Protein AF-A0AAN0JUE1-F1 (afdb_monomer_lite)

Secondary structure (DSSP, 8-state):
-TTTTTSEEEE---HHHHHHHHHTTPPPTTTT--HHHHHHHHHHHHHT-HHHHT-EEEE-S-TT-SSGGGSS-EEEEE--SPBTTTBTS-SEEE-HHHHHHHHHHHTT----HHHHHHHHHHHHHHHHHHHHTT-EE----SEEEHHHHHHHHTT-TT------EEEEETTEEEEEEEEEPS-SHHHHHHHHHHH--BGGG-SEEEEEEEEEE----SPPBTTTB-SEEEEEEEEEEESSHHHHHHHHHHHHHHHHHIIIIIT----EEEE--TTTS-TTSSEEEEEEEEETTTTEEEEEEEEEEEETHHHHHHT-EEB-TTPPTT-S-EEPEEEEEEEETHHHHHHHHHH-BTTB----TTT-S-SEEEEE----TTS-HHHHHHHHHHHHHHHHHHHHTT--EEE---TTS-HHHHHHHHHHTT-SEEEEE-HHHHHHTEEEEEESSSSS--EEEEGGGHHHHHHHHHHHHHHHHHHHHHHHHHHTEEEESSHHHHHHHHHTT-EEEE--SS-----

Structure (mmCIF, N/CA/C/O backbone):
data_AF-A0AAN0JUE1-F1
#
_entry.id   AF-A0AAN0JUE1-F1
#
loop_
_atom_site.group_PDB
_atom_site.id
_atom_site.type_symbol
_atom_site.label_atom_id
_atom_site.label_alt_id
_atom_site.label_comp_id
_atom_site.label_asym_id
_atom_site.label_entity_id
_atom_site.label_seq_id
_atom_site.pdbx_PDB_ins_code
_atom_site.Cartn_x
_atom_site.Cartn_y
_atom_site.Cartn_z
_atom_site.occupancy
_atom_site.B_iso_or_equiv
_atom_site.auth_seq_id
_atom_site.auth_comp_id
_atom_site.auth_asym_id
_atom_site.auth_atom_id
_atom_site.pdbx_PDB_model_num
ATOM 1 N N . THR A 1 1 ? 27.116 -22.832 26.512 1.00 72.44 1 THR A N 1
ATOM 2 C CA . THR A 1 1 ? 26.385 -23.024 25.230 1.00 72.44 1 THR A CA 1
ATOM 3 C C . THR A 1 1 ? 25.138 -23.784 25.588 1.00 72.44 1 THR A C 1
ATOM 5 O O . THR A 1 1 ? 25.232 -24.610 26.483 1.00 72.44 1 THR A O 1
ATOM 8 N N . LEU A 1 2 ? 24.005 -23.568 24.911 1.00 85.06 2 LEU A N 1
ATOM 9 C CA . LEU A 1 2 ? 22.718 -24.140 25.346 1.00 85.06 2 LEU A CA 1
ATOM 10 C C . LEU A 1 2 ? 22.780 -25.644 25.675 1.00 85.06 2 LEU A C 1
ATOM 12 O O . LEU A 1 2 ? 22.188 -26.063 26.659 1.00 85.06 2 LEU A O 1
ATOM 16 N N . ILE A 1 3 ? 23.559 -26.432 24.925 1.00 92.25 3 ILE A N 1
ATOM 17 C CA . ILE A 1 3 ? 23.808 -27.855 25.219 1.00 92.25 3 ILE A CA 1
ATOM 18 C C . ILE A 1 3 ? 24.565 -28.057 26.546 1.00 92.25 3 ILE A C 1
ATOM 20 O O . ILE A 1 3 ? 24.125 -28.834 27.386 1.00 92.25 3 ILE A O 1
ATOM 24 N N . ARG A 1 4 ? 25.689 -27.351 26.759 1.00 91.81 4 ARG A N 1
ATOM 25 C CA . ARG A 1 4 ? 26.482 -27.422 28.007 1.00 91.81 4 ARG A CA 1
ATOM 26 C C . ARG A 1 4 ? 25.682 -26.989 29.231 1.00 91.81 4 ARG A C 1
ATOM 28 O O . ARG A 1 4 ? 25.899 -27.512 30.314 1.00 91.81 4 ARG A O 1
ATOM 35 N N . ASP A 1 5 ? 24.749 -26.067 29.026 1.00 90.25 5 ASP A N 1
ATOM 36 C CA . ASP A 1 5 ? 23.904 -25.506 30.077 1.00 90.25 5 ASP A CA 1
ATOM 37 C C . ASP A 1 5 ? 22.642 -26.368 30.314 1.00 90.25 5 ASP A C 1
ATOM 39 O O . ASP A 1 5 ? 21.771 -25.983 31.090 1.00 90.25 5 ASP A O 1
ATOM 43 N N . GLY A 1 6 ? 22.506 -27.511 29.621 1.00 90.06 6 GLY A N 1
ATOM 44 C CA . GLY A 1 6 ? 21.363 -28.427 29.732 1.00 90.06 6 GLY A CA 1
ATOM 45 C C . GLY A 1 6 ? 20.053 -27.896 29.135 1.00 90.06 6 GLY A C 1
ATOM 46 O O . GLY A 1 6 ? 18.996 -28.480 29.355 1.00 90.06 6 GLY A O 1
ATOM 47 N N . LYS A 1 7 ? 20.108 -26.796 28.374 1.00 93.50 7 LYS A N 1
ATOM 48 C CA . LYS A 1 7 ? 18.957 -26.076 27.798 1.00 93.50 7 LYS A CA 1
ATOM 49 C C . LYS A 1 7 ? 18.650 -26.452 26.345 1.00 93.50 7 LYS A C 1
ATOM 51 O O . LYS A 1 7 ? 17.733 -25.888 25.751 1.00 93.50 7 LYS A O 1
ATOM 56 N N . ALA A 1 8 ? 19.408 -27.367 25.747 1.00 95.19 8 ALA A N 1
ATOM 57 C CA . ALA A 1 8 ? 19.160 -27.883 24.404 1.00 95.19 8 ALA A CA 1
ATOM 58 C C . ALA A 1 8 ? 19.661 -29.323 24.264 1.00 95.19 8 ALA A C 1
ATOM 60 O O . ALA A 1 8 ? 20.620 -29.714 24.929 1.00 95.19 8 ALA A O 1
ATOM 61 N N . TYR A 1 9 ? 19.035 -30.085 23.372 1.00 97.19 9 TYR A N 1
ATOM 62 C CA . TYR A 1 9 ? 19.395 -31.469 23.065 1.00 97.19 9 TYR A CA 1
ATOM 63 C C . TYR A 1 9 ? 19.335 -31.723 21.558 1.00 97.19 9 TYR A C 1
ATOM 65 O O . TYR A 1 9 ? 18.595 -31.055 20.832 1.00 97.19 9 TYR A O 1
ATOM 73 N N . VAL A 1 10 ? 20.138 -32.672 21.081 1.00 96.75 10 VAL A N 1
ATOM 74 C CA . VAL A 1 10 ? 20.125 -33.101 19.682 1.00 96.75 10 VAL A CA 1
ATOM 75 C C . VAL A 1 10 ? 19.133 -34.245 19.535 1.00 96.75 10 VAL A C 1
ATOM 77 O O . VAL A 1 10 ? 19.228 -35.260 20.228 1.00 96.75 10 VAL A O 1
ATOM 80 N N . ASP A 1 11 ? 18.186 -34.073 18.623 1.00 95.56 11 ASP A N 1
ATOM 81 C CA . ASP A 1 11 ? 17.084 -34.989 18.381 1.00 95.56 11 ASP A CA 1
ATOM 82 C C . ASP A 1 11 ? 17.193 -35.583 16.976 1.00 95.56 11 ASP A C 1
ATOM 84 O O . ASP A 1 11 ? 17.259 -34.850 15.988 1.00 95.56 11 ASP A O 1
ATOM 88 N N . ASN A 1 12 ? 17.220 -36.912 16.909 1.00 94.50 12 ASN A N 1
ATOM 89 C CA . ASN A 1 12 ? 17.230 -37.691 15.670 1.00 94.50 12 ASN A CA 1
ATOM 90 C C . ASN A 1 12 ? 15.902 -38.429 15.437 1.00 94.50 12 ASN A C 1
ATOM 92 O O . ASN A 1 12 ? 15.853 -39.436 14.730 1.00 94.50 12 ASN A O 1
ATOM 96 N N . THR A 1 13 ? 14.827 -37.975 16.079 1.00 93.94 13 THR A N 1
ATOM 97 C CA . THR A 1 13 ? 13.480 -38.490 15.838 1.00 93.94 13 THR A CA 1
ATOM 98 C C . THR A 1 13 ? 13.017 -38.068 14.437 1.00 93.94 13 THR A C 1
ATOM 100 O O . THR A 1 13 ? 13.149 -36.890 14.092 1.00 93.94 13 THR A O 1
ATOM 103 N N . PRO A 1 14 ? 12.478 -38.990 13.613 1.00 92.12 14 PRO A N 1
ATOM 104 C CA . PRO A 1 14 ? 11.960 -38.654 12.288 1.00 92.12 14 PRO A CA 1
ATOM 105 C C . PRO A 1 14 ? 10.929 -37.520 12.341 1.00 92.12 14 PRO A C 1
ATOM 107 O O . PRO A 1 14 ? 10.142 -37.441 13.282 1.00 92.12 14 PRO A O 1
ATOM 110 N N . GLY A 1 15 ? 10.911 -36.657 11.321 1.00 84.94 15 GLY A N 1
ATOM 111 C CA . GLY A 1 15 ? 10.123 -35.417 11.330 1.00 84.94 15 GLY A CA 1
ATOM 112 C C . GLY A 1 15 ? 8.628 -35.606 11.613 1.00 84.94 15 GLY A C 1
ATOM 113 O O . GLY A 1 15 ? 8.073 -34.868 12.424 1.00 84.94 15 GLY A O 1
ATOM 114 N N . GLU A 1 16 ? 7.998 -36.617 11.011 1.00 87.38 16 GLU A N 1
ATOM 115 C CA . GLU A 1 16 ? 6.575 -36.925 11.236 1.00 87.38 16 GLU A CA 1
ATOM 116 C C . GLU A 1 16 ? 6.298 -37.415 12.660 1.00 87.38 16 GLU A C 1
ATOM 118 O O . GLU A 1 16 ? 5.345 -36.975 13.299 1.00 87.38 16 GLU A O 1
ATOM 123 N N . VAL A 1 17 ? 7.177 -38.262 13.204 1.00 92.38 17 VAL A N 1
ATOM 124 C CA . VAL A 1 17 ? 7.061 -38.754 14.586 1.00 92.38 17 VAL A CA 1
ATOM 125 C C . VAL A 1 17 ? 7.248 -37.600 15.568 1.00 92.38 17 VAL A C 1
ATOM 127 O O . VAL A 1 17 ? 6.457 -37.425 16.486 1.00 92.38 17 VAL A O 1
ATOM 130 N N . MET A 1 18 ? 8.235 -36.737 15.324 1.00 92.00 18 MET A N 1
ATOM 131 C CA . MET A 1 18 ? 8.472 -35.543 16.134 1.00 92.00 18 MET A CA 1
ATOM 132 C C . MET A 1 18 ? 7.267 -34.595 16.124 1.00 92.00 18 MET A C 1
ATOM 134 O O . MET A 1 18 ? 6.951 -33.984 17.145 1.00 92.00 18 MET A O 1
ATOM 138 N N . LYS A 1 19 ? 6.591 -34.451 14.978 1.00 86.69 19 LYS A N 1
ATOM 139 C CA . LYS A 1 19 ? 5.369 -33.652 14.868 1.00 86.69 19 LYS A CA 1
ATOM 140 C C . LYS A 1 19 ? 4.251 -34.248 15.727 1.00 86.69 19 LYS A C 1
ATOM 142 O O . LYS A 1 19 ? 3.686 -33.523 16.543 1.00 86.69 19 LYS A O 1
ATOM 147 N N . GLN A 1 20 ? 4.010 -35.554 15.614 1.00 91.56 20 GLN A N 1
ATOM 148 C CA . GLN A 1 20 ? 3.011 -36.271 16.415 1.00 91.56 20 GLN A CA 1
ATOM 149 C C . GLN A 1 20 ? 3.292 -36.175 17.920 1.00 91.56 20 GLN A C 1
ATOM 151 O O . GLN A 1 20 ? 2.382 -35.889 18.697 1.00 91.56 20 GLN A O 1
ATOM 156 N N . GLU A 1 21 ? 4.550 -36.349 18.338 1.00 92.56 21 GLU A N 1
ATOM 157 C CA . GLU A 1 21 ? 4.971 -36.205 19.737 1.00 92.56 21 GLU A CA 1
ATOM 158 C C . GLU A 1 21 ? 4.691 -34.789 20.260 1.00 92.56 21 GLU A C 1
ATOM 160 O O . GLU A 1 21 ? 4.134 -34.624 21.345 1.00 92.56 21 GLU A O 1
ATOM 165 N N . ARG A 1 22 ? 5.007 -33.749 19.474 1.00 90.56 22 ARG A N 1
ATOM 166 C CA . ARG A 1 22 ? 4.749 -32.348 19.855 1.00 90.56 22 ARG A CA 1
ATOM 167 C C . ARG A 1 22 ? 3.259 -32.018 19.923 1.00 90.56 22 ARG A C 1
ATOM 169 O O . ARG A 1 22 ? 2.842 -31.285 20.824 1.00 90.56 22 ARG A O 1
ATOM 176 N N . GLU A 1 23 ? 2.455 -32.525 18.994 1.00 88.19 23 GLU A N 1
ATOM 177 C CA . GLU A 1 23 ? 0.996 -32.352 19.001 1.00 88.19 23 GLU A CA 1
ATOM 178 C C . GLU A 1 23 ? 0.372 -33.046 20.218 1.00 88.19 23 GLU A C 1
ATOM 180 O O . GLU A 1 23 ? -0.433 -32.435 20.924 1.00 88.19 23 GLU A O 1
ATOM 185 N N . SER A 1 24 ? 0.855 -34.251 20.531 1.00 93.06 24 SER A N 1
ATOM 186 C CA . SER A 1 24 ? 0.405 -35.090 21.651 1.00 93.06 24 SER A CA 1
ATOM 187 C C . SER A 1 24 ? 1.035 -34.730 23.000 1.00 93.06 24 SER A C 1
ATOM 189 O O . SER A 1 24 ? 0.785 -35.418 23.987 1.00 93.06 24 SER A O 1
ATOM 191 N N . ARG A 1 25 ? 1.846 -33.661 23.068 1.00 94.50 25 ARG A N 1
ATOM 192 C CA . ARG A 1 25 ? 2.520 -33.187 24.296 1.00 94.50 25 ARG A CA 1
ATOM 193 C C . ARG A 1 25 ? 3.409 -34.250 24.955 1.00 94.50 25 ARG A C 1
ATOM 195 O O . ARG A 1 25 ? 3.558 -34.289 26.175 1.00 94.50 25 ARG A O 1
ATOM 202 N N . MET A 1 26 ? 4.010 -35.110 24.141 1.00 94.88 26 MET A N 1
ATOM 203 C CA . MET A 1 26 ? 4.941 -36.139 24.581 1.00 94.88 26 MET A CA 1
ATOM 204 C C . MET A 1 26 ? 6.388 -35.639 24.485 1.00 94.88 26 MET A C 1
ATOM 206 O O . MET A 1 26 ? 6.753 -34.973 23.510 1.00 94.88 26 MET A O 1
ATOM 210 N N . PRO A 1 27 ? 7.244 -35.953 25.474 1.00 94.44 27 PRO A N 1
ATOM 211 C CA . PRO A 1 27 ? 8.658 -35.634 25.384 1.00 94.44 27 PRO A CA 1
ATOM 212 C C . PRO A 1 27 ? 9.329 -36.527 24.337 1.00 94.44 27 PRO A C 1
ATOM 214 O O . PRO A 1 27 ? 9.051 -37.722 24.250 1.00 94.44 27 PRO A O 1
ATOM 217 N N . SER A 1 28 ? 10.271 -35.958 23.585 1.00 94.44 28 SER A N 1
ATOM 218 C CA . SER A 1 28 ? 11.139 -36.753 22.715 1.00 94.44 28 SER A CA 1
ATOM 219 C C . SER A 1 28 ? 11.976 -37.718 23.548 1.00 94.44 28 SER A C 1
ATOM 221 O O . SER A 1 28 ? 12.531 -37.338 24.584 1.00 94.44 28 SER A O 1
ATOM 223 N N . LYS A 1 29 ? 12.182 -38.937 23.043 1.00 94.06 29 LYS A N 1
ATOM 224 C CA . LYS A 1 29 ? 13.124 -39.909 23.629 1.00 94.06 29 LYS A CA 1
ATOM 225 C C . LYS A 1 29 ? 14.553 -39.361 23.762 1.00 94.06 29 LYS A C 1
ATOM 227 O O . LYS A 1 29 ? 15.345 -39.863 24.553 1.00 94.06 29 LYS A O 1
ATOM 232 N N . CYS A 1 30 ? 14.899 -38.342 22.974 1.00 94.62 30 CYS A N 1
ATOM 233 C CA . CYS A 1 30 ? 16.217 -37.714 22.972 1.00 94.62 30 CYS A CA 1
ATOM 234 C C . CYS A 1 30 ? 16.355 -36.604 24.025 1.00 94.62 30 CYS A C 1
ATOM 236 O O . CYS A 1 30 ? 17.466 -36.123 24.251 1.00 94.62 30 CYS A O 1
ATOM 238 N N . ARG A 1 31 ? 15.252 -36.185 24.661 1.00 95.19 31 ARG A N 1
ATOM 239 C CA . ARG A 1 31 ? 15.194 -35.003 25.530 1.00 95.19 31 ARG A CA 1
ATOM 240 C C . ARG A 1 31 ? 16.147 -35.076 26.721 1.00 95.19 31 ARG A C 1
ATOM 242 O O . ARG A 1 31 ? 16.710 -34.055 27.123 1.00 95.19 31 ARG A O 1
ATOM 249 N N . ASP A 1 32 ? 16.341 -36.271 27.271 1.00 93.94 32 ASP A N 1
ATOM 250 C CA . ASP A 1 32 ? 17.155 -36.511 28.469 1.00 93.94 32 ASP A CA 1
ATOM 251 C C . ASP A 1 32 ? 18.518 -37.147 28.166 1.00 93.94 32 ASP A C 1
ATOM 253 O O . ASP A 1 32 ? 19.177 -37.676 29.059 1.00 93.94 32 ASP A O 1
ATOM 257 N N . ARG A 1 33 ? 18.986 -37.045 26.913 1.00 93.31 33 ARG A N 1
ATOM 258 C CA . ARG A 1 33 ? 20.371 -37.386 26.556 1.00 93.31 33 ARG A CA 1
ATOM 259 C C . ARG A 1 33 ? 21.370 -36.619 27.414 1.00 93.31 33 ARG A C 1
ATOM 261 O O . ARG A 1 33 ? 21.156 -35.449 27.745 1.00 93.31 33 ARG A O 1
ATOM 268 N N . SER A 1 34 ? 22.501 -37.261 27.701 1.00 96.06 34 SER A N 1
ATOM 269 C CA . SER A 1 34 ? 23.583 -36.613 28.432 1.00 96.06 34 SER A CA 1
ATOM 270 C C . SER A 1 34 ? 24.127 -35.410 27.651 1.00 96.06 34 SER A C 1
ATOM 272 O O . SER A 1 34 ? 24.055 -35.341 26.419 1.00 96.06 34 SER A O 1
ATOM 274 N N . VAL A 1 35 ? 24.695 -34.437 28.365 1.00 94.50 35 VAL A N 1
ATOM 275 C CA . VAL A 1 35 ? 25.353 -33.280 27.738 1.00 94.50 35 VAL A CA 1
ATOM 276 C C . VAL A 1 35 ? 26.448 -33.740 26.771 1.00 94.50 35 VAL A C 1
ATOM 278 O O . VAL A 1 35 ? 26.576 -33.172 25.688 1.00 94.50 35 VAL A O 1
ATOM 281 N N . GLN A 1 36 ? 27.197 -34.789 27.125 1.00 95.50 36 GLN A N 1
ATOM 282 C CA . GLN A 1 36 ? 28.274 -35.313 26.289 1.00 95.50 36 GLN A CA 1
ATOM 283 C C . GLN A 1 36 ? 27.745 -35.929 24.988 1.00 95.50 36 GLN A C 1
ATOM 285 O O . GLN A 1 36 ? 28.278 -35.632 23.921 1.00 95.50 36 GLN A O 1
ATOM 290 N N . ASP A 1 37 ? 26.665 -36.709 25.047 1.00 95.12 37 ASP A N 1
ATOM 291 C CA . ASP A 1 37 ? 26.065 -37.310 23.848 1.00 95.12 37 ASP A CA 1
ATOM 292 C C . ASP A 1 37 ? 25.490 -36.244 22.914 1.00 95.12 37 ASP A C 1
ATOM 294 O O . ASP A 1 37 ? 25.667 -36.304 21.697 1.00 95.12 37 ASP A O 1
ATOM 298 N N . ASN A 1 38 ? 24.849 -35.220 23.486 1.00 96.88 38 ASN A N 1
ATOM 299 C CA . ASN A 1 38 ? 24.350 -34.082 22.721 1.00 96.88 38 ASN A CA 1
ATOM 300 C C . ASN A 1 38 ? 25.487 -33.301 22.050 1.00 96.88 38 ASN A C 1
ATOM 302 O O . ASN A 1 38 ? 25.334 -32.872 20.908 1.00 96.88 38 ASN A O 1
ATOM 306 N N . LEU A 1 39 ? 26.631 -33.127 22.723 1.00 96.19 39 LEU A N 1
ATOM 307 C CA . LEU A 1 39 ? 27.810 -32.497 22.125 1.00 96.19 39 LEU A CA 1
ATOM 308 C C . LEU A 1 39 ? 28.388 -33.349 20.991 1.00 96.19 39 LEU A C 1
ATOM 310 O O . LEU A 1 39 ? 28.677 -32.799 19.933 1.00 96.19 39 LEU A O 1
ATOM 314 N N . ASN A 1 40 ? 28.492 -34.667 21.170 1.00 96.06 40 ASN A N 1
ATOM 315 C CA . ASN A 1 40 ? 28.987 -35.573 20.130 1.00 96.06 40 ASN A CA 1
ATOM 316 C C . ASN A 1 40 ? 28.101 -35.506 18.873 1.00 96.06 40 ASN A C 1
ATOM 318 O O . ASN A 1 40 ? 28.597 -35.295 17.771 1.00 96.06 40 ASN A O 1
ATOM 322 N N . MET A 1 41 ? 26.776 -35.582 19.034 1.00 95.06 41 MET A N 1
ATOM 323 C CA . MET A 1 41 ? 25.836 -35.465 17.910 1.00 95.06 41 MET A CA 1
ATOM 324 C C . MET A 1 41 ? 25.824 -34.063 17.285 1.00 95.06 41 MET A C 1
ATOM 326 O O . MET A 1 41 ? 25.590 -33.908 16.088 1.00 95.06 41 MET A O 1
ATOM 330 N N . TRP A 1 42 ? 26.105 -33.023 18.068 1.00 95.94 42 TRP A N 1
ATOM 331 C CA . TRP A 1 42 ? 26.264 -31.672 17.539 1.00 95.94 42 TRP A CA 1
ATOM 332 C C . TRP A 1 42 ? 27.513 -31.534 16.656 1.00 95.94 42 TRP A C 1
ATOM 334 O O . TRP A 1 42 ? 27.470 -30.842 15.636 1.00 95.94 42 TRP A O 1
ATOM 344 N N . GLU A 1 43 ? 28.616 -32.204 17.002 1.00 96.50 43 GLU A N 1
ATOM 345 C CA . GLU A 1 43 ? 29.794 -32.281 16.129 1.00 96.50 43 GLU A CA 1
ATOM 346 C C . GLU A 1 43 ? 29.469 -32.998 14.811 1.00 96.50 43 GLU A C 1
ATOM 348 O O . GLU A 1 43 ? 29.826 -32.489 13.748 1.00 96.50 43 GLU A O 1
ATOM 353 N N . GLU A 1 44 ? 28.691 -34.085 14.854 1.00 96.69 44 GLU A N 1
ATOM 354 C CA . GLU A 1 44 ? 28.195 -34.779 13.654 1.00 96.69 44 GLU A CA 1
ATOM 355 C C . GLU A 1 44 ? 27.346 -33.857 12.759 1.00 96.69 44 GLU A C 1
ATOM 357 O O . GLU A 1 44 ? 27.558 -33.779 11.544 1.00 96.69 44 GLU A O 1
ATOM 362 N N . MET A 1 45 ? 26.436 -33.073 13.353 1.00 95.94 45 MET A N 1
ATOM 363 C CA . MET A 1 45 ? 25.660 -32.059 12.626 1.00 95.94 45 MET A CA 1
ATOM 364 C C . MET A 1 45 ? 26.564 -31.021 11.949 1.00 95.94 45 MET A C 1
ATOM 366 O O . MET A 1 45 ? 26.345 -30.683 10.784 1.00 95.94 45 MET A O 1
ATOM 370 N N . LYS A 1 46 ? 27.593 -30.518 12.646 1.00 94.56 46 LYS A N 1
ATOM 371 C CA . LYS A 1 46 ? 28.553 -29.546 12.088 1.00 94.56 46 LYS A CA 1
ATOM 372 C C . LYS A 1 46 ? 29.421 -30.142 10.985 1.00 94.56 46 LYS A C 1
ATOM 374 O O . LYS A 1 46 ? 29.739 -29.437 10.025 1.00 94.56 46 LYS A O 1
ATOM 379 N N . ALA A 1 47 ? 29.786 -31.416 11.103 1.00 94.12 47 ALA A N 1
ATOM 380 C CA . ALA A 1 47 ? 30.490 -32.153 10.062 1.00 94.12 47 ALA A CA 1
ATOM 381 C C . ALA A 1 47 ? 29.598 -32.388 8.830 1.00 94.12 47 ALA A C 1
ATOM 383 O O . ALA A 1 47 ? 30.113 -32.491 7.712 1.00 94.12 47 ALA A O 1
ATOM 384 N N . GLY A 1 48 ? 28.273 -32.395 9.016 1.00 92.56 48 GLY A N 1
ATOM 385 C CA . GLY A 1 48 ? 27.300 -32.759 7.990 1.00 92.56 48 GLY A CA 1
ATOM 386 C C . GLY A 1 48 ? 27.415 -34.228 7.604 1.00 92.56 48 GLY A C 1
ATOM 387 O O . GLY A 1 48 ? 27.316 -34.556 6.424 1.00 92.56 48 GLY A O 1
ATOM 388 N N . SER A 1 49 ? 27.709 -35.083 8.586 1.00 95.69 49 SER A N 1
ATOM 389 C CA . SER A 1 49 ? 27.736 -36.532 8.404 1.00 95.69 49 SER A CA 1
ATOM 390 C C . SER A 1 49 ? 26.332 -37.074 8.140 1.00 95.69 49 SER A C 1
ATOM 392 O O . SER A 1 49 ? 25.332 -36.397 8.385 1.00 95.69 49 SER A O 1
ATOM 394 N N . GLU A 1 50 ? 26.240 -38.320 7.679 1.00 93.94 50 GLU A N 1
ATOM 395 C CA . GLU A 1 50 ? 24.953 -38.989 7.466 1.00 93.94 50 GLU A CA 1
ATOM 396 C C . GLU A 1 50 ? 24.093 -38.990 8.741 1.00 93.94 50 GLU A C 1
ATOM 398 O O . GLU A 1 50 ? 22.907 -38.668 8.689 1.00 93.94 50 GLU A O 1
ATOM 403 N N . ALA A 1 51 ? 24.711 -39.224 9.904 1.00 91.88 51 ALA A N 1
ATOM 404 C CA . ALA A 1 51 ? 24.049 -39.121 11.202 1.00 91.88 51 ALA A CA 1
ATOM 405 C C . ALA A 1 51 ? 23.618 -37.678 11.523 1.00 91.88 51 ALA A C 1
ATOM 407 O O . ALA A 1 51 ? 22.490 -37.448 11.963 1.00 91.88 51 ALA A O 1
ATOM 408 N N . GLY A 1 52 ? 24.485 -36.694 11.265 1.00 93.06 52 GLY A N 1
ATOM 409 C CA . GLY A 1 52 ? 24.202 -35.275 11.481 1.00 93.06 52 GLY A CA 1
ATOM 410 C C . GLY A 1 52 ? 23.043 -34.737 10.636 1.00 93.06 52 GLY A C 1
ATOM 411 O O . GLY A 1 52 ? 22.298 -33.875 11.102 1.00 93.06 52 GLY A O 1
ATOM 412 N N . LEU A 1 53 ? 22.845 -35.266 9.425 1.00 92.75 53 LEU A N 1
ATOM 413 C CA . LEU A 1 53 ? 21.744 -34.883 8.530 1.00 92.75 53 LEU A CA 1
ATOM 414 C C . LEU A 1 53 ? 20.374 -35.351 9.024 1.00 92.75 53 LEU A C 1
ATOM 416 O O . LEU A 1 53 ? 19.372 -34.698 8.744 1.00 92.75 53 LEU A O 1
ATOM 420 N N . GLN A 1 54 ? 20.334 -36.441 9.792 1.00 93.06 54 GLN A N 1
ATOM 421 C CA . GLN A 1 54 ? 19.109 -36.940 10.423 1.00 93.06 54 GLN A CA 1
ATOM 422 C C . GLN A 1 54 ? 18.784 -36.215 11.738 1.00 93.06 54 GLN A C 1
ATOM 424 O O . GLN A 1 54 ? 17.750 -36.473 12.353 1.00 93.06 54 GLN A O 1
ATOM 429 N N . CYS A 1 55 ? 19.668 -35.324 12.191 1.00 94.88 55 CYS A N 1
ATOM 430 C CA . CYS A 1 55 ? 19.559 -34.655 13.476 1.00 94.88 55 CYS A CA 1
ATOM 431 C C . CYS A 1 55 ? 19.073 -33.206 13.348 1.00 94.88 55 CYS A C 1
ATOM 433 O O . CYS A 1 55 ? 19.326 -32.492 12.373 1.00 94.88 55 CYS A O 1
ATOM 435 N N . CYS A 1 56 ? 18.435 -32.728 14.410 1.00 94.00 56 CYS A N 1
ATOM 436 C CA . CYS A 1 56 ? 18.195 -31.311 14.640 1.00 94.00 56 CYS A CA 1
ATOM 437 C C . CYS A 1 56 ? 18.521 -30.945 16.093 1.00 94.00 56 CYS A C 1
ATOM 439 O O . CYS A 1 56 ? 18.483 -31.798 16.978 1.00 94.00 56 CYS A O 1
ATOM 441 N N . LEU A 1 57 ? 18.838 -29.677 16.355 1.00 94.94 57 LEU A N 1
ATOM 442 C CA . LEU A 1 57 ? 18.999 -29.189 17.725 1.00 94.94 57 LEU A CA 1
ATOM 443 C C . LEU A 1 57 ? 17.664 -28.629 18.209 1.00 94.94 57 LEU A C 1
ATOM 445 O O . LEU A 1 57 ? 17.110 -27.760 17.540 1.00 94.94 57 LEU A O 1
ATOM 449 N N . ARG A 1 58 ? 17.172 -29.073 19.366 1.00 94.44 58 ARG A N 1
ATOM 450 C CA . ARG A 1 58 ? 15.934 -28.588 19.991 1.00 94.44 58 ARG A CA 1
ATOM 451 C C . ARG A 1 58 ? 16.228 -27.862 21.295 1.00 94.44 58 ARG A C 1
ATOM 453 O O . ARG A 1 58 ? 17.150 -28.233 22.021 1.00 94.44 58 ARG A O 1
ATOM 460 N N . ALA A 1 59 ? 15.443 -26.833 21.599 1.00 93.00 59 ALA A N 1
ATOM 461 C CA . ALA A 1 59 ? 15.455 -26.225 22.924 1.00 93.00 59 ALA A CA 1
ATOM 462 C C . ALA A 1 59 ? 14.790 -27.168 23.936 1.00 93.00 59 ALA A C 1
ATOM 464 O O . ALA A 1 59 ? 13.841 -27.868 23.595 1.00 93.00 59 ALA A O 1
ATOM 465 N N . LYS A 1 60 ? 15.275 -27.169 25.179 1.00 93.94 60 LYS A N 1
ATOM 466 C CA . LYS A 1 60 ? 14.676 -27.890 26.308 1.00 93.94 60 LYS A CA 1
ATOM 467 C C . LYS A 1 60 ? 13.904 -26.878 27.159 1.00 93.94 60 LYS A C 1
ATOM 469 O O . LYS A 1 60 ? 14.481 -26.270 28.057 1.00 93.94 60 LYS A O 1
ATOM 474 N N . ILE A 1 61 ? 12.642 -26.644 26.805 1.00 93.06 61 ILE A N 1
ATOM 475 C CA . ILE A 1 61 ? 11.751 -25.659 27.435 1.00 93.06 61 ILE A CA 1
ATOM 476 C C . ILE A 1 61 ? 10.664 -26.427 28.194 1.00 93.06 61 ILE A C 1
ATOM 478 O O . ILE A 1 61 ? 10.925 -26.911 29.293 1.00 93.06 61 ILE A O 1
ATOM 482 N N . ASP A 1 62 ? 9.485 -26.604 27.598 1.00 92.56 62 ASP A N 1
ATOM 483 C CA . ASP A 1 62 ? 8.358 -27.310 28.195 1.00 92.56 62 ASP A CA 1
ATOM 484 C C . ASP A 1 62 ? 7.596 -28.079 27.112 1.00 92.56 62 ASP A C 1
ATOM 486 O O . ASP A 1 62 ? 6.786 -27.523 26.370 1.00 92.56 62 ASP A O 1
ATOM 490 N N . TYR A 1 63 ? 7.853 -29.385 27.031 1.00 92.00 63 TYR A N 1
ATOM 491 C CA . TYR A 1 63 ? 7.216 -30.271 26.057 1.00 92.00 63 TYR A CA 1
ATOM 492 C C . TYR A 1 63 ? 5.697 -30.403 26.263 1.00 92.00 63 TYR A C 1
ATOM 494 O O . TYR A 1 63 ? 4.997 -30.762 25.315 1.00 92.00 63 TYR A O 1
ATOM 502 N N . ALA A 1 64 ? 5.190 -30.103 27.465 1.00 92.44 64 ALA A N 1
ATOM 503 C CA . ALA A 1 64 ? 3.785 -30.246 27.830 1.00 92.44 64 ALA A CA 1
ATOM 504 C C . ALA A 1 64 ? 2.986 -28.936 27.723 1.00 92.44 64 ALA A C 1
ATOM 506 O O . ALA A 1 64 ? 1.764 -28.956 27.894 1.00 92.44 64 ALA A O 1
ATOM 507 N N . SER A 1 65 ? 3.655 -27.822 27.402 1.00 89.56 65 SER A N 1
ATOM 508 C CA . SER A 1 65 ? 3.065 -26.484 27.379 1.00 89.56 65 SER A CA 1
ATOM 509 C C . SER A 1 65 ? 1.782 -26.414 26.551 1.00 89.56 65 SER A C 1
ATOM 511 O O . SER A 1 65 ? 1.708 -26.934 25.432 1.00 89.56 65 SER A O 1
ATOM 513 N N . ASP A 1 66 ? 0.781 -25.683 27.042 1.00 81.56 66 ASP A N 1
ATOM 514 C CA . ASP A 1 66 ? -0.399 -25.346 26.243 1.00 81.56 66 ASP A CA 1
ATOM 515 C C . ASP A 1 66 ? -0.021 -24.556 24.978 1.00 81.56 66 ASP A C 1
ATOM 517 O O . ASP A 1 66 ? -0.642 -24.735 23.930 1.00 81.56 66 ASP A O 1
ATOM 521 N N . ASN A 1 67 ? 1.079 -23.792 25.020 1.00 78.75 67 ASN A N 1
ATOM 522 C CA . ASN A 1 67 ? 1.646 -23.108 23.862 1.00 78.75 67 ASN A CA 1
ATOM 523 C C . ASN A 1 67 ? 2.528 -24.057 23.024 1.00 78.75 67 ASN A C 1
ATOM 525 O O . ASN A 1 67 ? 3.660 -24.372 23.394 1.00 78.75 67 ASN A O 1
ATOM 529 N N . GLY A 1 68 ? 2.049 -24.454 21.840 1.00 75.38 68 GLY A N 1
ATOM 530 C CA . GLY A 1 68 ? 2.763 -25.352 20.917 1.00 75.38 68 GLY A CA 1
ATOM 531 C C . GLY A 1 68 ? 4.171 -24.891 20.501 1.00 75.38 68 GLY A C 1
ATOM 532 O O . GLY A 1 68 ? 5.038 -25.725 20.216 1.00 75.38 68 GLY A O 1
ATOM 533 N N . CYS A 1 69 ? 4.440 -23.582 20.520 1.00 78.00 69 CYS A N 1
ATOM 534 C CA . CYS A 1 69 ? 5.759 -23.017 20.219 1.00 78.00 69 CYS A CA 1
ATOM 535 C C . CYS A 1 69 ? 6.771 -23.230 21.356 1.00 78.00 69 CYS A C 1
ATOM 537 O O . CYS A 1 69 ? 7.972 -23.278 21.101 1.00 78.00 69 CYS A O 1
ATOM 539 N N . MET A 1 70 ? 6.296 -23.407 22.593 1.00 82.88 70 MET A N 1
ATOM 540 C CA . MET A 1 70 ? 7.132 -23.683 23.768 1.00 82.88 70 MET A CA 1
ATOM 541 C C . MET A 1 70 ? 7.478 -25.173 23.907 1.00 82.88 70 MET A C 1
ATOM 543 O O . MET A 1 70 ? 8.359 -25.523 24.693 1.00 82.88 70 MET A O 1
ATOM 547 N N . ARG A 1 71 ? 6.842 -26.041 23.101 1.00 91.94 71 ARG A N 1
ATOM 548 C CA . ARG A 1 71 ? 7.050 -27.499 23.087 1.00 91.94 71 ARG A CA 1
ATOM 549 C C . ARG A 1 71 ? 8.349 -27.890 22.400 1.00 91.94 71 ARG A C 1
ATOM 551 O O . ARG A 1 71 ? 8.340 -28.396 21.272 1.00 91.94 71 ARG A O 1
ATOM 558 N N . ASP A 1 72 ? 9.450 -27.632 23.100 1.00 92.44 72 ASP A N 1
ATOM 559 C CA . ASP A 1 72 ? 10.827 -27.950 22.718 1.00 92.44 72 ASP A CA 1
ATOM 560 C C . ASP A 1 72 ? 11.091 -27.668 21.221 1.00 92.44 72 ASP A C 1
ATOM 562 O O . ASP A 1 72 ? 11.262 -28.607 20.432 1.00 92.44 72 ASP A O 1
ATOM 566 N N . PRO A 1 73 ? 11.030 -26.397 20.778 1.00 90.69 73 PRO A N 1
ATOM 567 C CA . PRO A 1 73 ? 11.114 -26.047 19.363 1.00 90.69 73 PRO A CA 1
ATOM 568 C C . PRO A 1 73 ? 12.479 -26.399 18.762 1.00 90.69 73 PRO A C 1
ATOM 570 O O . PRO A 1 73 ? 13.506 -26.411 19.446 1.00 90.69 73 PRO A O 1
ATOM 573 N N . VAL A 1 74 ? 12.492 -26.659 17.452 1.00 91.69 74 VAL A N 1
ATOM 574 C CA . VAL A 1 74 ? 13.727 -26.911 16.699 1.00 91.69 74 VAL A CA 1
ATOM 575 C C . VAL A 1 74 ? 14.455 -25.588 16.477 1.00 91.69 74 VAL A C 1
ATOM 577 O O . VAL A 1 74 ? 13.905 -24.674 15.871 1.00 91.69 74 VAL A O 1
ATOM 580 N N . LEU A 1 75 ? 15.702 -25.515 16.935 1.00 88.38 75 LEU A N 1
ATOM 581 C CA . LEU A 1 75 ? 16.593 -24.363 16.839 1.00 88.38 75 LEU A CA 1
ATOM 582 C C . LEU A 1 75 ? 17.457 -24.401 15.577 1.00 88.38 75 LEU A C 1
ATOM 584 O O . LEU A 1 75 ? 17.598 -23.382 14.914 1.00 88.38 75 LEU A O 1
ATOM 588 N N . TYR A 1 76 ? 18.044 -25.559 15.249 1.00 92.06 76 TYR A N 1
ATOM 589 C CA . TYR A 1 76 ? 18.984 -25.703 14.129 1.00 92.06 76 TYR A CA 1
ATOM 590 C C . TYR A 1 76 ? 18.770 -27.003 13.355 1.00 92.06 76 TYR A C 1
ATOM 592 O O . TYR A 1 76 ? 18.430 -28.035 13.939 1.00 92.06 76 TYR A O 1
ATOM 600 N N . ARG A 1 77 ? 19.050 -26.968 12.049 1.00 91.81 77 ARG A N 1
ATOM 601 C CA . ARG A 1 77 ? 19.074 -28.137 11.156 1.00 91.81 77 ARG A CA 1
ATOM 602 C C . ARG A 1 77 ? 20.350 -28.162 10.323 1.00 91.81 77 ARG A C 1
ATOM 604 O O . ARG A 1 77 ? 20.943 -27.117 10.053 1.00 91.81 77 ARG A O 1
ATOM 611 N N . CYS A 1 78 ? 20.758 -29.360 9.918 1.00 91.12 78 CYS A N 1
ATOM 612 C CA . CYS A 1 78 ? 21.854 -29.535 8.976 1.00 91.12 78 CYS A CA 1
ATOM 613 C C . CYS A 1 78 ? 21.354 -29.335 7.533 1.00 91.12 78 CYS A C 1
ATOM 615 O O . CYS A 1 78 ? 20.254 -29.772 7.192 1.00 91.12 78 CYS A O 1
ATOM 617 N N . LYS A 1 79 ? 22.140 -28.651 6.700 1.00 88.19 79 LYS A N 1
ATOM 618 C CA . LYS A 1 79 ? 21.865 -28.406 5.282 1.00 88.19 79 LYS A CA 1
ATOM 619 C C . LYS A 1 79 ? 23.190 -28.322 4.520 1.00 88.19 79 LYS A C 1
ATOM 621 O O . LYS A 1 79 ? 24.065 -27.548 4.908 1.00 88.19 79 LYS A O 1
ATOM 626 N N . LEU A 1 80 ? 23.353 -29.132 3.470 1.00 90.38 80 LEU A N 1
ATOM 627 C CA . LEU A 1 80 ? 24.616 -29.228 2.719 1.00 90.38 80 LEU A CA 1
ATOM 628 C C . LEU A 1 80 ? 24.672 -28.304 1.503 1.00 90.38 80 LEU A C 1
ATOM 630 O O . LEU A 1 80 ? 25.753 -28.086 0.954 1.00 90.38 80 LEU A O 1
ATOM 634 N N . GLU A 1 81 ? 23.533 -27.764 1.069 1.00 89.44 81 GLU A N 1
ATOM 635 C CA . GLU A 1 81 ? 23.490 -26.849 -0.060 1.00 89.44 81 GLU A CA 1
ATOM 636 C C . GLU A 1 81 ? 24.335 -25.596 0.227 1.00 89.44 81 GLU A C 1
ATOM 638 O O . GLU A 1 81 ? 24.213 -25.000 1.302 1.00 89.44 81 GLU A O 1
ATOM 643 N N . PRO A 1 82 ? 25.179 -25.156 -0.726 1.00 84.56 82 PRO A N 1
ATOM 644 C CA . PRO A 1 82 ? 26.030 -23.992 -0.530 1.00 84.56 82 PRO A CA 1
ATOM 645 C C . PRO A 1 82 ? 25.221 -22.741 -0.184 1.00 84.56 82 PRO A C 1
ATOM 647 O O . PRO A 1 82 ? 24.343 -22.314 -0.936 1.00 84.56 82 PRO A O 1
ATOM 650 N N . HIS A 1 83 ? 25.566 -22.093 0.926 1.00 82.69 83 HIS A N 1
ATOM 651 C CA . HIS A 1 83 ? 24.923 -20.850 1.323 1.00 82.69 83 HIS A CA 1
ATOM 652 C C . HIS A 1 83 ? 25.403 -19.684 0.439 1.00 82.69 83 HIS A C 1
ATOM 654 O O . HIS A 1 83 ? 26.613 -19.545 0.221 1.00 82.69 83 HIS A O 1
ATOM 660 N N . PRO A 1 84 ? 24.515 -18.787 -0.038 1.00 70.75 84 PRO A N 1
ATOM 661 C CA . PRO A 1 84 ? 24.884 -17.728 -0.982 1.00 70.75 84 PRO A CA 1
ATOM 662 C C . PRO A 1 84 ? 26.075 -16.865 -0.534 1.00 70.75 84 PRO A C 1
ATOM 664 O O . PRO A 1 84 ? 26.955 -16.560 -1.348 1.00 70.75 84 PRO A O 1
ATOM 667 N N . ARG A 1 85 ? 26.143 -16.543 0.769 1.00 66.06 85 ARG A N 1
ATOM 668 C CA . ARG A 1 85 ? 27.176 -15.678 1.374 1.00 66.06 85 ARG A CA 1
ATOM 669 C C . ARG A 1 85 ? 28.380 -16.437 1.928 1.00 66.06 85 ARG A C 1
ATOM 671 O O . ARG A 1 85 ? 29.512 -16.013 1.744 1.00 66.06 85 ARG A O 1
ATOM 678 N N . THR A 1 86 ? 28.142 -17.541 2.631 1.00 80.94 86 THR A N 1
ATOM 679 C CA . THR A 1 86 ? 29.181 -18.266 3.393 1.00 80.94 86 THR A CA 1
ATOM 680 C C . THR A 1 86 ? 29.661 -19.530 2.685 1.00 80.94 86 THR A C 1
ATOM 682 O O . THR A 1 86 ? 30.535 -20.224 3.200 1.00 80.94 86 THR A O 1
ATOM 685 N N . LYS A 1 87 ? 29.129 -19.806 1.488 1.00 88.25 87 LYS A N 1
ATOM 686 C CA . LYS A 1 87 ? 29.434 -20.982 0.671 1.00 88.25 87 LYS A CA 1
ATOM 687 C C . LYS A 1 87 ? 29.275 -22.248 1.514 1.00 88.25 87 LYS A C 1
ATOM 689 O O . LYS A 1 87 ? 28.199 -22.477 2.053 1.00 88.25 87 LYS A O 1
ATOM 694 N N . THR A 1 88 ? 30.328 -23.037 1.661 1.00 88.50 88 THR A N 1
ATOM 695 C CA . THR A 1 88 ? 30.334 -24.307 2.400 1.00 88.50 88 THR A CA 1
ATOM 696 C C . THR A 1 88 ? 30.903 -24.180 3.818 1.00 88.50 88 THR A C 1
ATOM 698 O O . THR A 1 88 ? 31.153 -25.190 4.472 1.00 88.50 88 THR A O 1
ATOM 701 N N . LYS A 1 89 ? 31.127 -22.949 4.310 1.00 86.81 89 LYS A N 1
ATOM 702 C CA . LYS A 1 89 ? 31.759 -22.687 5.618 1.00 86.81 89 LYS A CA 1
ATOM 703 C C . LYS A 1 89 ? 30.960 -23.254 6.793 1.00 86.81 89 LYS A C 1
ATOM 705 O O . LYS A 1 89 ? 31.549 -23.659 7.789 1.00 86.81 89 LYS A O 1
ATOM 710 N N . TYR A 1 90 ? 29.635 -23.248 6.692 1.00 89.06 90 TYR A N 1
ATOM 711 C CA . TYR A 1 90 ? 28.740 -23.798 7.703 1.00 89.06 90 TYR A CA 1
ATOM 712 C C . TYR A 1 90 ? 27.843 -24.844 7.051 1.00 89.06 90 TYR A C 1
ATOM 714 O O . TYR A 1 90 ? 27.558 -24.764 5.862 1.00 89.06 90 TYR A O 1
ATOM 722 N N . LYS A 1 91 ? 27.428 -25.830 7.842 1.00 90.81 91 LYS A N 1
ATOM 723 C CA . LYS A 1 91 ? 26.497 -26.890 7.427 1.00 90.81 91 LYS A CA 1
ATOM 724 C C . LYS A 1 91 ? 25.282 -26.969 8.343 1.00 90.81 91 LYS A C 1
ATOM 726 O O . LYS A 1 91 ? 24.384 -27.758 8.104 1.00 90.81 91 LYS A O 1
ATOM 731 N N . VAL A 1 92 ? 25.250 -26.159 9.400 1.00 90.25 92 VAL A N 1
ATOM 732 C CA . VAL A 1 92 ? 24.173 -26.121 10.388 1.00 90.25 92 VAL A CA 1
ATOM 733 C C . VAL A 1 92 ? 23.626 -24.710 10.437 1.00 90.25 92 VAL A C 1
ATOM 735 O O . VAL A 1 92 ? 24.379 -23.758 10.646 1.00 90.25 92 VAL A O 1
ATOM 738 N N . TYR A 1 93 ? 22.321 -24.589 10.242 1.00 86.38 93 TYR A N 1
ATOM 739 C CA . TYR A 1 93 ? 21.633 -23.315 10.094 1.00 86.38 93 TYR A CA 1
ATOM 740 C C . TYR A 1 93 ? 20.464 -23.232 11.070 1.00 86.38 93 TYR A C 1
ATOM 742 O O . TYR A 1 93 ? 19.828 -24.259 11.338 1.00 86.38 93 TYR A O 1
ATOM 750 N N . PRO A 1 94 ? 20.194 -22.042 11.634 1.00 82.88 94 PRO A N 1
ATOM 751 C CA . PRO A 1 94 ? 19.022 -21.854 12.468 1.00 82.88 94 PRO A CA 1
ATOM 752 C C . PRO A 1 94 ? 17.753 -22.090 11.644 1.00 82.88 94 PRO A C 1
ATOM 754 O O . PRO A 1 94 ? 17.727 -21.860 10.433 1.00 82.88 94 PRO A O 1
ATOM 757 N N . THR A 1 95 ? 16.700 -22.572 12.292 1.00 78.44 95 THR A N 1
ATOM 758 C CA . THR A 1 95 ? 15.381 -22.703 11.668 1.00 78.44 95 THR A CA 1
ATOM 759 C C . THR A 1 95 ? 14.756 -21.332 11.417 1.00 78.44 95 THR A C 1
ATOM 761 O O . THR A 1 95 ? 15.096 -20.344 12.068 1.00 78.44 95 THR A O 1
ATOM 764 N N . TYR A 1 96 ? 13.815 -21.286 10.470 1.00 62.91 96 TYR A N 1
ATOM 765 C CA . TYR A 1 96 ? 13.082 -20.076 10.085 1.00 62.91 96 TYR A CA 1
ATOM 766 C C . TYR A 1 96 ? 12.511 -19.311 11.296 1.00 62.91 96 TYR A C 1
ATOM 768 O O . TYR A 1 96 ? 12.693 -18.098 11.401 1.00 62.91 96 TYR A O 1
ATOM 776 N N . ASP A 1 97 ? 11.931 -20.037 12.257 1.00 58.50 97 ASP A N 1
ATOM 777 C CA . ASP A 1 97 ? 11.286 -19.479 13.455 1.00 58.50 97 ASP A CA 1
ATOM 778 C C . ASP A 1 97 ? 12.246 -18.698 14.373 1.00 58.50 97 ASP A C 1
ATOM 780 O O . ASP A 1 97 ? 11.828 -17.773 15.068 1.00 58.50 97 ASP A O 1
ATOM 784 N N . PHE A 1 98 ? 13.538 -19.040 14.359 1.00 56.12 98 PHE A N 1
ATOM 785 C CA . PHE A 1 98 ? 14.586 -18.350 15.124 1.00 56.12 98 PHE A CA 1
ATOM 786 C C . PHE A 1 98 ? 15.411 -17.378 14.274 1.00 56.12 98 PHE A C 1
ATOM 788 O O . PHE A 1 98 ? 16.179 -16.583 14.819 1.00 56.12 98 PHE A O 1
ATOM 795 N N . ALA A 1 99 ? 15.258 -17.431 12.950 1.00 53.88 99 ALA A N 1
ATOM 796 C CA . ALA A 1 99 ? 15.976 -16.582 12.018 1.00 53.88 99 ALA A CA 1
ATOM 797 C C . ALA A 1 99 ? 15.285 -15.224 11.842 1.00 53.88 99 ALA A C 1
ATOM 799 O O . ALA A 1 99 ? 15.963 -14.216 11.954 1.00 53.88 99 ALA A O 1
ATOM 800 N N . CYS A 1 100 ? 13.965 -15.156 11.636 1.00 49.88 100 CYS A N 1
ATOM 801 C CA . CYS A 1 100 ? 13.314 -13.928 11.146 1.00 49.88 100 CYS A CA 1
ATOM 802 C C . CYS A 1 100 ? 13.587 -12.647 11.965 1.00 49.88 100 CYS A C 1
ATOM 804 O O . CYS A 1 100 ? 14.118 -11.703 11.391 1.00 49.88 100 CYS A O 1
ATOM 806 N N . PRO A 1 101 ? 13.349 -12.584 13.292 1.00 52.59 101 PRO A N 1
ATOM 807 C CA . PRO A 1 101 ? 13.532 -11.325 14.025 1.00 52.59 101 PRO A CA 1
ATOM 808 C C . PRO A 1 101 ? 14.996 -10.862 14.074 1.00 52.59 101 PRO A C 1
ATOM 810 O O . PRO A 1 101 ? 15.287 -9.669 14.107 1.00 52.59 101 PRO A O 1
ATOM 813 N N . LEU A 1 102 ? 15.928 -11.820 14.084 1.00 48.66 102 LEU A N 1
ATOM 814 C CA . LEU A 1 102 ? 17.358 -11.557 14.199 1.00 48.66 102 LEU A CA 1
ATOM 815 C C . LEU A 1 102 ? 17.992 -11.289 12.827 1.00 48.66 102 LEU A C 1
ATOM 817 O O . LEU A 1 102 ? 18.843 -10.420 12.713 1.00 48.66 102 LEU A O 1
ATOM 821 N N . VAL A 1 103 ? 17.562 -12.001 11.784 1.00 47.50 103 VAL A N 1
ATOM 822 C CA . VAL A 1 103 ? 17.983 -11.829 10.386 1.00 47.50 103 VAL A CA 1
ATOM 823 C C . VAL A 1 103 ? 17.438 -10.524 9.824 1.00 47.50 103 VAL A C 1
ATOM 825 O O . VAL A 1 103 ? 18.197 -9.812 9.184 1.00 47.50 103 VAL A O 1
ATOM 828 N N . ASP A 1 104 ? 16.202 -10.126 10.132 1.00 47.47 104 ASP A N 1
ATOM 829 C CA . ASP A 1 104 ? 15.665 -8.842 9.662 1.00 47.47 104 ASP A CA 1
ATOM 830 C C . ASP A 1 104 ? 16.470 -7.655 10.222 1.00 47.47 104 ASP A C 1
ATOM 832 O O . ASP A 1 104 ? 16.777 -6.701 9.503 1.00 47.47 104 ASP A O 1
ATOM 836 N N . SER A 1 105 ? 16.905 -7.756 11.484 1.00 43.84 105 SER A N 1
ATOM 837 C CA . SER A 1 105 ? 17.772 -6.772 12.140 1.00 43.84 105 SER A CA 1
ATOM 838 C C . SER A 1 105 ? 19.239 -6.845 11.677 1.00 43.84 105 SER A C 1
ATOM 840 O O . SER A 1 105 ? 19.848 -5.808 11.415 1.00 43.84 105 SER A O 1
ATOM 842 N N . ILE A 1 106 ? 19.817 -8.047 11.541 1.00 44.62 106 ILE A N 1
ATOM 843 C CA . ILE A 1 106 ? 21.245 -8.260 11.223 1.00 44.62 106 ILE A CA 1
ATOM 844 C C . ILE A 1 106 ? 21.536 -8.157 9.720 1.00 44.62 106 ILE A C 1
ATOM 846 O O . ILE A 1 106 ? 22.606 -7.690 9.328 1.00 44.62 106 ILE A O 1
ATOM 850 N N . GLU A 1 107 ? 20.617 -8.589 8.859 1.00 43.25 107 GLU A N 1
ATOM 851 C CA . GLU A 1 107 ? 20.732 -8.453 7.401 1.00 43.25 107 GLU A CA 1
ATOM 852 C C . GLU A 1 107 ? 20.215 -7.109 6.891 1.00 43.25 107 GLU A C 1
ATOM 854 O O . GLU A 1 107 ? 20.264 -6.852 5.689 1.00 43.25 107 GLU A O 1
ATOM 859 N N . GLY A 1 108 ? 19.777 -6.228 7.795 1.00 39.38 108 GLY A N 1
ATOM 860 C CA . GLY A 1 108 ? 19.323 -4.897 7.429 1.00 39.38 108 GLY A CA 1
ATOM 861 C C . GLY A 1 108 ? 18.126 -4.952 6.490 1.00 39.38 108 GLY A C 1
ATOM 862 O O . GLY A 1 108 ? 18.012 -4.091 5.613 1.00 39.38 108 GLY A O 1
ATOM 863 N N . VAL A 1 109 ? 17.209 -5.911 6.696 1.00 47.47 109 VAL A N 1
ATOM 864 C CA . VAL A 1 109 ? 15.881 -5.939 6.058 1.00 47.47 109 VAL A CA 1
ATOM 865 C C . VAL A 1 109 ? 14.999 -4.846 6.685 1.00 47.47 109 VAL A C 1
ATOM 867 O O . VAL A 1 109 ? 13.860 -5.031 7.103 1.00 47.47 109 VAL A O 1
ATOM 870 N N . THR A 1 110 ? 15.553 -3.637 6.711 1.00 42.25 110 THR A N 1
ATOM 871 C CA . THR A 1 110 ? 14.824 -2.389 6.594 1.00 42.25 110 THR A CA 1
ATOM 872 C C . THR A 1 110 ? 14.022 -2.502 5.306 1.00 42.25 110 THR A C 1
ATOM 874 O O . THR A 1 110 ? 14.574 -2.552 4.208 1.00 42.25 110 THR A O 1
ATOM 877 N N . HIS A 1 111 ? 12.710 -2.659 5.409 1.00 47.53 111 HIS A N 1
ATOM 878 C CA . HIS A 1 111 ? 11.865 -2.736 4.229 1.00 47.53 111 HIS A CA 1
ATOM 879 C C . HIS A 1 111 ? 11.903 -1.385 3.478 1.00 47.53 111 HIS A C 1
ATOM 881 O O . HIS A 1 111 ? 11.124 -0.478 3.730 1.00 47.53 111 HIS A O 1
ATOM 887 N N . ALA A 1 112 ? 12.838 -1.307 2.526 1.00 48.72 112 ALA A N 1
ATOM 888 C CA . ALA A 1 112 ? 12.771 -0.684 1.212 1.00 48.72 112 ALA A CA 1
ATOM 889 C C . ALA A 1 112 ? 12.495 0.822 1.090 1.00 48.72 112 ALA A C 1
ATOM 891 O O . ALA A 1 112 ? 11.352 1.257 0.977 1.00 48.72 112 ALA A O 1
ATOM 892 N N . GLU A 1 113 ? 13.553 1.591 0.813 1.00 48.31 113 GLU A N 1
ATOM 893 C CA . GLU A 1 113 ? 13.447 2.948 0.247 1.00 48.31 113 GLU A CA 1
ATOM 894 C C . GLU A 1 113 ? 12.511 3.022 -0.977 1.00 48.31 113 GLU A C 1
ATOM 896 O O . GLU A 1 113 ? 11.859 4.040 -1.208 1.00 48.31 113 GLU A O 1
ATOM 901 N N . HIS A 1 114 ? 12.437 1.954 -1.784 1.00 56.97 114 HIS A N 1
ATOM 902 C CA . HIS A 1 114 ? 11.568 1.913 -2.964 1.00 56.97 114 HIS A CA 1
ATOM 903 C C . HIS A 1 114 ? 10.086 1.747 -2.597 1.00 56.97 114 HIS A C 1
ATOM 905 O O . HIS A 1 114 ? 9.243 2.444 -3.161 1.00 56.97 114 HIS A O 1
ATOM 911 N N . PHE A 1 115 ? 9.769 0.874 -1.634 1.00 69.00 115 PHE A N 1
ATOM 912 C CA . PHE A 1 115 ? 8.391 0.648 -1.188 1.00 69.00 115 PHE A CA 1
ATOM 913 C C . PHE A 1 115 ? 7.906 1.747 -0.239 1.00 69.00 115 PHE A C 1
ATOM 915 O O . PHE A 1 115 ? 6.736 2.109 -0.300 1.00 69.00 115 PHE A O 1
ATOM 922 N N . ALA A 1 116 ? 8.799 2.377 0.532 1.00 66.44 116 ALA A N 1
ATOM 923 C CA . ALA A 1 116 ? 8.488 3.574 1.308 1.00 66.44 116 ALA A CA 1
ATOM 924 C C . ALA A 1 116 ? 7.937 4.695 0.411 1.00 66.44 116 ALA A C 1
ATOM 926 O O . ALA A 1 116 ? 6.965 5.351 0.761 1.00 66.44 116 ALA A O 1
ATOM 927 N N . LYS A 1 117 ? 8.494 4.889 -0.791 1.00 73.62 117 LYS A N 1
ATOM 928 C CA . LYS A 1 117 ? 7.994 5.899 -1.742 1.00 73.62 117 LYS A CA 1
ATOM 929 C C . LYS A 1 117 ? 6.646 5.539 -2.365 1.00 73.62 117 LYS A C 1
ATOM 931 O O . LYS A 1 117 ? 5.866 6.442 -2.655 1.00 73.62 117 LYS A O 1
ATOM 936 N N . ILE A 1 118 ? 6.376 4.250 -2.568 1.00 77.88 118 ILE A N 1
ATOM 937 C CA . ILE A 1 118 ? 5.050 3.776 -2.986 1.00 77.88 118 ILE A CA 1
ATOM 938 C C . ILE A 1 118 ? 4.038 4.067 -1.873 1.00 77.88 118 ILE A C 1
ATOM 940 O O . ILE A 1 118 ? 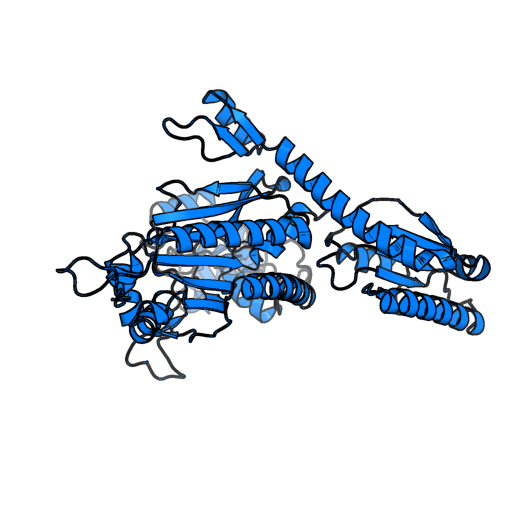3.014 4.686 -2.144 1.00 77.88 118 ILE A O 1
ATOM 944 N N . LEU A 1 119 ? 4.379 3.733 -0.622 1.00 78.94 119 LEU A N 1
ATOM 945 C CA . LEU A 1 119 ? 3.563 4.050 0.550 1.00 78.94 119 LEU A CA 1
ATOM 946 C C . LEU A 1 119 ? 3.260 5.550 0.638 1.00 78.94 119 LEU A C 1
ATOM 948 O O . LEU A 1 119 ? 2.104 5.918 0.796 1.00 78.94 119 LEU A O 1
ATOM 952 N N . TRP A 1 120 ? 4.266 6.414 0.459 1.00 78.50 120 TRP A N 1
ATOM 953 C CA . TRP A 1 120 ? 4.073 7.868 0.459 1.00 78.50 120 TRP A CA 1
ATOM 954 C C . TRP A 1 120 ? 3.085 8.343 -0.609 1.00 78.50 120 TRP A C 1
ATOM 956 O O . TRP A 1 120 ? 2.293 9.238 -0.345 1.00 78.50 120 TRP A O 1
ATOM 966 N N . LYS A 1 121 ? 3.095 7.761 -1.812 1.00 83.81 121 LYS A N 1
ATOM 967 C CA . LYS A 1 121 ? 2.146 8.136 -2.875 1.00 83.81 121 LYS A CA 1
ATOM 968 C C . LYS A 1 121 ? 0.717 7.723 -2.542 1.00 83.81 121 LYS A C 1
ATOM 970 O O . LYS A 1 121 ? -0.190 8.531 -2.723 1.00 83.81 121 LYS A O 1
ATOM 975 N N . THR A 1 122 ? 0.535 6.502 -2.038 1.00 85.38 122 THR A N 1
ATOM 976 C CA . THR A 1 122 ? -0.763 6.035 -1.539 1.00 85.38 122 THR A CA 1
ATOM 977 C C . THR A 1 122 ? -1.259 6.934 -0.410 1.00 85.38 122 THR A C 1
ATOM 979 O O . THR A 1 122 ? -2.411 7.355 -0.431 1.00 85.38 122 THR A O 1
ATOM 982 N N . LEU A 1 123 ? -0.362 7.294 0.513 1.00 86.88 123 LEU A N 1
ATOM 983 C CA . LEU A 1 123 ? -0.629 8.220 1.607 1.00 86.88 123 LEU A CA 1
ATOM 984 C C . LEU A 1 123 ? -1.091 9.577 1.082 1.00 86.88 123 LEU A C 1
ATOM 986 O O . LEU A 1 123 ? -2.166 10.015 1.459 1.00 86.88 123 LEU A O 1
ATOM 990 N N . TYR A 1 124 ? -0.338 10.224 0.186 1.00 89.81 124 TYR A N 1
ATOM 991 C CA . TYR A 1 124 ? -0.695 11.550 -0.330 1.00 89.81 124 TYR A CA 1
ATOM 992 C C . TYR A 1 124 ? -2.039 11.571 -1.056 1.00 89.81 124 TYR A C 1
ATOM 994 O O . TYR A 1 124 ? -2.800 12.519 -0.886 1.00 89.81 124 TYR A O 1
ATOM 1002 N N . PHE A 1 125 ? -2.331 10.547 -1.863 1.00 95.50 125 PHE A N 1
ATOM 1003 C CA . PHE A 1 125 ? -3.633 10.434 -2.513 1.00 95.50 125 PHE A CA 1
ATOM 1004 C C . PHE A 1 125 ? -4.744 10.297 -1.474 1.00 95.50 125 PHE A C 1
ATOM 1006 O O . PHE A 1 125 ? -5.670 11.100 -1.461 1.00 95.50 125 PHE A O 1
ATOM 1013 N N . PHE A 1 126 ? -4.631 9.312 -0.581 1.00 96.88 126 PHE A N 1
ATOM 1014 C CA . PHE A 1 126 ? -5.689 9.018 0.377 1.00 96.88 126 PHE A CA 1
ATOM 1015 C C . PHE A 1 126 ? -5.908 10.185 1.348 1.00 96.88 126 PHE A C 1
ATOM 1017 O O . PHE A 1 126 ? -7.042 10.589 1.567 1.00 96.88 126 PHE A O 1
ATOM 1024 N N . ASP A 1 127 ? -4.826 10.797 1.836 1.00 97.19 127 ASP A N 1
ATOM 1025 C CA . ASP A 1 127 ? -4.833 12.003 2.666 1.00 97.19 127 ASP A CA 1
ATOM 1026 C C . ASP A 1 127 ? -5.535 13.190 1.984 1.00 97.19 127 ASP A C 1
ATOM 1028 O O . ASP A 1 127 ? -6.347 13.881 2.602 1.00 97.19 127 ASP A O 1
ATOM 1032 N N . ALA A 1 128 ? -5.267 13.417 0.694 1.00 97.69 128 ALA A N 1
ATOM 1033 C CA . ALA A 1 128 ? -5.935 14.467 -0.068 1.00 97.69 128 ALA A CA 1
ATOM 1034 C C . ALA A 1 128 ? -7.438 14.195 -0.237 1.00 97.69 128 ALA A C 1
ATOM 1036 O O . ALA A 1 128 ? -8.230 15.136 -0.205 1.00 97.69 128 ALA A O 1
ATOM 1037 N N . GLU A 1 129 ? -7.843 12.934 -0.406 1.00 98.12 129 GLU A N 1
ATOM 1038 C CA . GLU A 1 129 ? -9.252 12.560 -0.550 1.00 98.12 129 GLU A CA 1
ATOM 1039 C C . GLU A 1 129 ? -10.017 12.640 0.781 1.00 98.12 129 GLU A C 1
ATOM 1041 O O . GLU A 1 129 ? -11.090 13.237 0.819 1.00 98.12 129 GLU A O 1
ATOM 1046 N N . ILE A 1 130 ? -9.466 12.140 1.894 1.00 98.12 130 ILE A N 1
ATOM 1047 C CA . ILE A 1 130 ? -10.143 12.210 3.203 1.00 98.12 130 ILE A CA 1
ATOM 1048 C C . ILE A 1 130 ? -10.268 13.653 3.718 1.00 98.12 130 ILE A C 1
ATOM 1050 O O . ILE A 1 130 ? -11.262 13.991 4.359 1.00 98.12 130 ILE A O 1
ATOM 1054 N N . LYS A 1 131 ? -9.339 14.551 3.360 1.00 98.31 131 LYS A N 1
ATOM 1055 C CA . LYS A 1 131 ? -9.466 15.990 3.656 1.00 98.31 131 LYS A CA 1
ATOM 1056 C C . LYS A 1 131 ? -10.662 16.631 2.959 1.00 98.31 131 LYS A C 1
ATOM 1058 O O . LYS A 1 131 ? -11.294 17.512 3.534 1.00 98.31 131 LYS A O 1
ATOM 1063 N N . LYS A 1 132 ? -11.029 16.167 1.757 1.00 98.19 132 LYS A N 1
ATOM 1064 C CA . LYS A 1 132 ? -12.263 16.611 1.078 1.00 98.19 132 LYS A CA 1
ATOM 1065 C C . LYS A 1 132 ? -13.524 16.169 1.832 1.00 98.19 132 LYS A C 1
ATOM 1067 O O . LYS A 1 132 ? -14.559 16.805 1.677 1.00 98.19 132 LYS A O 1
ATOM 1072 N N . LEU A 1 133 ? -13.433 15.117 2.653 1.00 97.62 133 LEU A N 1
ATOM 1073 C CA . LEU A 1 133 ? -14.510 14.623 3.523 1.00 97.62 133 LEU A CA 1
ATOM 1074 C C . LEU A 1 133 ? -14.531 15.292 4.913 1.00 97.62 133 LEU A C 1
ATOM 1076 O O . LEU A 1 133 ? -15.343 14.907 5.762 1.00 97.62 133 LEU A O 1
ATOM 1080 N N . GLY A 1 134 ? -13.647 16.270 5.147 1.00 98.06 134 GLY A N 1
ATOM 1081 C CA . GLY A 1 134 ? -13.505 16.971 6.425 1.00 98.06 134 GLY A CA 1
ATOM 1082 C C . GLY A 1 134 ? -12.734 16.190 7.491 1.00 98.06 134 GLY A C 1
ATOM 1083 O O . GLY A 1 134 ? -12.869 16.501 8.667 1.00 98.06 134 GLY A O 1
ATOM 1084 N N . VAL A 1 135 ? -11.966 15.161 7.111 1.00 98.62 135 VAL A N 1
ATOM 1085 C CA . VAL A 1 135 ? -11.136 14.394 8.052 1.00 98.62 135 VAL A CA 1
ATOM 1086 C C . VAL A 1 135 ? -9.831 15.138 8.332 1.00 98.62 135 VAL A C 1
ATOM 1088 O O . VAL A 1 135 ? -9.135 15.562 7.405 1.00 98.62 135 VAL A O 1
ATOM 1091 N N . GLU A 1 136 ? -9.467 15.243 9.607 1.00 98.06 136 GLU A N 1
ATOM 1092 C CA . GLU A 1 136 ? -8.236 15.890 10.059 1.00 98.06 136 GLU A CA 1
ATOM 1093 C C . GLU A 1 136 ? -7.203 14.869 10.540 1.00 98.06 136 GLU A C 1
ATOM 1095 O O . GLU A 1 136 ? -7.525 13.878 11.194 1.00 98.06 136 GLU A O 1
ATOM 1100 N N . ASN A 1 137 ? -5.926 15.112 10.238 1.00 98.00 137 ASN A N 1
ATOM 1101 C CA . ASN A 1 137 ? -4.861 14.261 10.757 1.00 98.00 137 ASN A CA 1
ATOM 1102 C C . ASN A 1 137 ? -4.530 14.611 12.208 1.00 98.00 137 ASN A C 1
ATOM 1104 O O . ASN A 1 137 ? -4.357 15.775 12.559 1.00 98.00 137 ASN A O 1
ATOM 1108 N N . CYS A 1 138 ? -4.321 13.582 13.015 1.00 97.06 138 CYS A N 1
ATOM 1109 C CA . CYS A 1 138 ? -3.857 13.654 14.389 1.00 97.06 138 CYS A CA 1
ATOM 1110 C C . CYS A 1 138 ? -2.753 12.611 14.632 1.00 97.06 138 CYS A C 1
ATOM 1112 O O . CYS A 1 138 ? -2.348 11.876 13.727 1.00 97.06 138 CYS A O 1
ATOM 1114 N N . TYR A 1 139 ? -2.247 12.557 15.863 1.00 96.38 139 TYR A N 1
ATOM 1115 C CA . TYR A 1 139 ? -1.335 11.504 16.292 1.00 96.38 139 TYR A CA 1
ATOM 1116 C C . TYR A 1 139 ? -1.517 11.223 17.782 1.00 96.38 139 TYR A C 1
ATOM 1118 O O . TYR A 1 139 ? -1.175 12.054 18.626 1.00 96.38 139 TYR A O 1
ATOM 1126 N N . PHE A 1 140 ? -2.037 10.043 18.108 1.00 94.06 140 PHE A N 1
ATOM 1127 C CA . PHE A 1 140 ? -2.145 9.575 19.486 1.00 94.06 140 PHE A CA 1
ATOM 1128 C C . PHE A 1 140 ? -0.895 8.792 19.912 1.00 94.06 140 PHE A C 1
ATOM 1130 O O . PHE A 1 140 ? -0.210 8.217 19.059 1.00 94.06 140 PHE A O 1
ATOM 1137 N N . PRO A 1 141 ? -0.581 8.728 21.220 1.00 91.81 141 PRO A N 1
ATOM 1138 C CA . PRO A 1 141 ? 0.544 7.950 21.731 1.00 91.81 141 PRO A CA 1
ATOM 1139 C C . PRO A 1 141 ? 0.482 6.465 21.352 1.00 91.81 141 PRO A C 1
ATOM 1141 O O . PRO A 1 141 ? -0.584 5.862 21.309 1.00 91.81 141 PRO A O 1
ATOM 1144 N N . MET A 1 142 ? 1.652 5.860 21.123 1.00 89.81 142 MET A N 1
ATOM 1145 C CA . MET A 1 142 ? 1.784 4.420 20.847 1.00 89.81 142 MET A CA 1
ATOM 1146 C C . MET A 1 142 ? 1.545 3.549 22.083 1.00 89.81 142 MET A C 1
ATOM 1148 O O . MET A 1 142 ? 1.212 2.372 21.962 1.00 89.81 142 MET A O 1
ATOM 1152 N N . PHE A 1 143 ? 1.758 4.120 23.263 1.00 91.00 143 PHE A N 1
ATOM 1153 C CA . PHE A 1 143 ? 1.657 3.432 24.535 1.00 91.00 143 PHE A CA 1
ATOM 1154 C C . PHE A 1 143 ? 0.234 3.486 25.081 1.00 91.00 143 PHE A C 1
ATOM 1156 O O . PHE A 1 143 ? -0.341 4.564 25.225 1.00 91.00 143 PHE A O 1
ATOM 1163 N N . VAL A 1 144 ? -0.295 2.313 25.418 1.00 87.38 144 VAL A N 1
ATOM 1164 C CA . VAL A 1 144 ? -1.625 2.111 25.993 1.00 87.38 144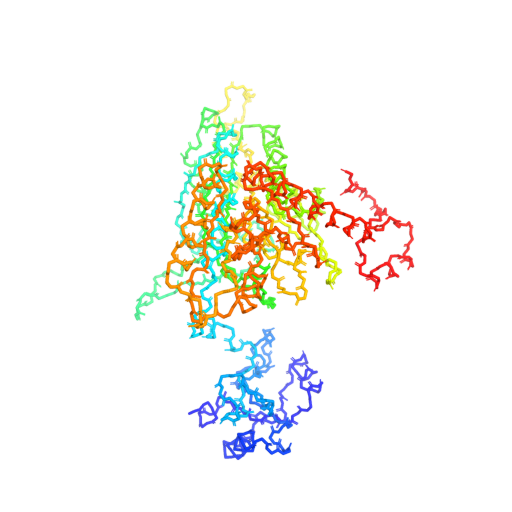 VAL A CA 1
ATOM 1165 C C . VAL A 1 144 ? -1.450 1.557 27.403 1.00 87.38 144 VAL A C 1
ATOM 1167 O O . VAL A 1 144 ? -0.712 0.590 27.599 1.00 87.38 144 VAL A O 1
ATOM 1170 N N . SER A 1 145 ? -2.092 2.158 28.406 1.00 86.19 145 SER A N 1
ATOM 1171 C CA . SER A 1 145 ? -2.052 1.598 29.761 1.00 86.19 145 SER A CA 1
ATOM 1172 C C . SER A 1 145 ? -2.762 0.242 29.797 1.00 86.19 145 SER A C 1
ATOM 1174 O O . SER A 1 145 ? -3.752 0.031 29.089 1.00 86.19 145 SER A O 1
ATOM 1176 N N . GLY A 1 146 ? -2.298 -0.675 30.652 1.00 80.69 146 GLY A N 1
ATOM 1177 C CA . GLY A 1 146 ? -2.964 -1.971 30.823 1.00 80.69 146 GLY A CA 1
ATOM 1178 C C . GLY A 1 146 ? -4.441 -1.834 31.217 1.00 80.69 146 GLY A C 1
ATOM 1179 O O . GLY A 1 146 ? -5.283 -2.574 30.716 1.00 80.69 146 GLY A O 1
ATOM 1180 N N . SER A 1 147 ? -4.771 -0.827 32.032 1.00 81.00 147 SER A N 1
ATOM 1181 C CA . SER A 1 147 ? -6.146 -0.505 32.435 1.00 81.00 147 SER A CA 1
ATOM 1182 C C . SER A 1 147 ? -7.047 -0.073 31.273 1.00 81.00 147 SER A C 1
ATOM 1184 O O . SER A 1 147 ? -8.205 -0.484 31.219 1.00 81.00 147 SER A O 1
ATOM 1186 N N . ALA A 1 148 ? -6.532 0.714 30.322 1.00 80.31 148 ALA A N 1
ATOM 1187 C CA . ALA A 1 148 ? -7.302 1.153 29.160 1.00 80.31 148 ALA A CA 1
ATOM 1188 C C . ALA A 1 148 ? -7.618 -0.019 28.221 1.00 80.31 148 ALA A C 1
ATOM 1190 O O . ALA A 1 148 ? -8.740 -0.129 27.734 1.00 80.31 148 ALA A O 1
ATOM 1191 N N . LEU A 1 149 ? -6.652 -0.922 28.025 1.00 78.00 149 LEU A N 1
ATOM 1192 C CA . LEU A 1 149 ? -6.820 -2.114 27.193 1.00 78.00 149 LEU A CA 1
ATOM 1193 C C . LEU A 1 149 ? -7.801 -3.125 27.815 1.00 78.00 149 LEU A C 1
ATOM 1195 O O . LEU A 1 149 ? -8.598 -3.744 27.114 1.00 78.00 149 LEU A O 1
ATOM 1199 N N . GLN A 1 150 ? -7.768 -3.281 29.144 1.00 77.44 150 GLN A N 1
ATOM 1200 C CA . GLN A 1 150 ? -8.657 -4.205 29.852 1.00 77.44 150 GLN A CA 1
ATOM 1201 C C . GLN A 1 150 ? -10.134 -3.811 29.702 1.00 77.44 150 GLN A C 1
ATOM 1203 O O . GLN A 1 150 ? -10.980 -4.687 29.542 1.00 77.44 150 GLN A O 1
ATOM 1208 N N . LYS A 1 151 ? -10.433 -2.504 29.653 1.00 76.00 151 LYS A N 1
ATOM 1209 C CA . LYS A 1 151 ? -11.798 -1.997 29.451 1.00 76.00 151 LYS A CA 1
ATOM 1210 C C . LYS A 1 151 ? -12.429 -2.511 28.151 1.00 76.00 151 LYS A C 1
ATOM 1212 O O . LYS A 1 151 ? -13.615 -2.821 28.145 1.00 76.00 151 LYS A O 1
ATOM 1217 N N . GLU A 1 152 ? -11.656 -2.632 27.073 1.00 71.56 152 GLU A N 1
ATOM 1218 C CA . GLU A 1 152 ? -12.134 -3.187 25.799 1.00 71.56 152 GLU A CA 1
ATOM 1219 C C . GLU A 1 152 ? -12.321 -4.708 25.879 1.00 71.56 152 GLU A C 1
ATOM 1221 O O . GLU A 1 152 ? -13.360 -5.230 25.474 1.00 71.56 152 GLU A O 1
ATOM 1226 N N . LYS A 1 153 ? -11.354 -5.417 26.475 1.00 70.12 153 LYS A N 1
ATOM 1227 C CA . LYS A 1 153 ? -11.408 -6.875 26.658 1.00 70.12 153 LYS A CA 1
ATOM 1228 C C . LYS A 1 153 ? -12.642 -7.331 27.441 1.00 70.12 153 LYS A C 1
ATOM 1230 O O . LYS A 1 153 ? -13.216 -8.363 27.113 1.00 70.12 153 LYS A O 1
ATOM 1235 N N . ASP A 1 154 ? -13.059 -6.568 28.448 1.00 62.09 154 ASP A N 1
ATOM 1236 C CA . ASP A 1 154 ? -14.236 -6.902 29.261 1.00 62.09 154 ASP A CA 1
ATOM 1237 C C . ASP A 1 154 ? -15.553 -6.828 28.462 1.00 62.09 154 ASP A C 1
ATOM 1239 O O . ASP A 1 154 ? -16.552 -7.420 28.868 1.00 62.09 154 ASP A O 1
ATOM 1243 N N . HIS A 1 155 ? -15.556 -6.142 27.313 1.00 62.09 155 HIS A N 1
ATOM 1244 C CA . HIS A 1 155 ? -16.743 -5.923 26.483 1.00 62.09 155 HIS A CA 1
ATOM 1245 C C . HIS A 1 155 ? -16.677 -6.615 25.109 1.00 62.09 155 HIS A C 1
ATOM 1247 O O . HIS A 1 155 ? -17.695 -6.682 24.421 1.00 62.09 155 HIS A O 1
ATOM 1253 N N . ILE A 1 156 ? -15.515 -7.148 24.702 1.00 62.00 156 ILE A N 1
ATOM 1254 C CA . ILE A 1 156 ? -15.315 -7.837 23.417 1.00 62.00 156 ILE A CA 1
ATOM 1255 C C . ILE A 1 156 ? -14.809 -9.265 23.671 1.00 62.00 156 ILE A C 1
ATOM 1257 O O . ILE A 1 156 ? -13.638 -9.483 23.978 1.00 62.00 156 ILE A O 1
ATOM 1261 N N . ALA A 1 157 ? -15.703 -10.246 23.499 1.00 49.41 157 ALA A N 1
ATOM 1262 C CA . ALA A 1 157 ? -15.487 -11.653 23.863 1.00 49.41 157 ALA A CA 1
ATOM 1263 C C . ALA A 1 157 ? -14.284 -12.334 23.169 1.00 49.41 157 ALA A C 1
ATOM 1265 O O . ALA A 1 157 ? -13.693 -13.244 23.747 1.00 49.41 157 ALA A O 1
ATOM 1266 N N . ASP A 1 158 ? -13.889 -11.864 21.981 1.00 55.12 158 ASP A N 1
ATOM 1267 C CA . ASP A 1 158 ? -12.813 -12.437 21.154 1.00 55.12 158 ASP A CA 1
ATOM 1268 C C . ASP A 1 158 ? -11.567 -11.532 21.047 1.00 55.12 158 ASP A C 1
ATOM 1270 O O . ASP A 1 158 ? -10.799 -11.622 20.084 1.00 55.12 158 ASP A O 1
ATOM 1274 N N . PHE A 1 159 ? -11.325 -10.644 22.022 1.00 55.75 159 PHE A N 1
ATOM 1275 C CA . PHE A 1 159 ? -10.109 -9.823 22.034 1.00 55.75 159 PHE A CA 1
ATOM 1276 C C . PHE A 1 159 ? -8.860 -10.693 22.283 1.00 55.75 159 PHE A C 1
ATOM 1278 O O . PHE A 1 159 ? -8.461 -10.960 23.421 1.00 55.75 159 PHE A O 1
ATOM 1285 N N . ALA A 1 160 ? -8.237 -11.168 21.202 1.00 56.84 160 ALA A N 1
ATOM 1286 C CA . ALA A 1 160 ? -7.003 -11.942 21.250 1.00 56.84 160 ALA A CA 1
ATOM 1287 C C . ALA A 1 160 ? -5.811 -11.008 21.537 1.00 56.84 160 ALA A C 1
ATOM 1289 O O . ALA A 1 160 ? -5.547 -10.095 20.751 1.00 56.84 160 ALA A O 1
ATOM 1290 N N . PRO A 1 161 ? -5.053 -11.213 22.633 1.00 55.91 161 PRO A N 1
ATOM 1291 C CA . PRO A 1 161 ? -3.960 -10.332 23.009 1.00 55.91 161 PRO A CA 1
ATOM 1292 C C . PRO A 1 161 ? -2.726 -10.636 22.154 1.00 55.91 161 PRO A C 1
ATOM 1294 O O . PRO A 1 161 ? -1.731 -11.173 22.635 1.00 55.91 161 PRO A O 1
ATOM 1297 N N . GLU A 1 162 ? -2.746 -10.249 20.880 1.00 72.56 162 GLU A N 1
ATOM 1298 C CA . GLU A 1 162 ? -1.532 -10.110 20.064 1.00 72.56 162 GLU A CA 1
ATOM 1299 C C . GLU A 1 162 ? -0.748 -8.851 20.485 1.00 72.56 162 GLU A C 1
ATOM 1301 O O . GLU A 1 162 ? -0.271 -8.074 19.662 1.00 72.56 162 GLU A O 1
ATOM 1306 N N . VAL A 1 163 ? -0.646 -8.621 21.793 1.00 81.88 163 VAL A N 1
ATOM 1307 C CA . VAL A 1 163 ? -0.198 -7.368 22.395 1.00 81.88 163 VAL A CA 1
ATOM 1308 C C . VAL A 1 163 ? 1.238 -7.535 22.859 1.00 81.88 163 VAL A C 1
ATOM 1310 O O . VAL A 1 163 ? 1.552 -8.419 23.659 1.00 81.88 163 VAL A O 1
ATOM 1313 N N . ALA A 1 164 ? 2.115 -6.660 22.376 1.00 84.44 164 ALA A N 1
ATOM 1314 C CA . ALA A 1 164 ? 3.463 -6.535 22.906 1.00 84.44 164 ALA A CA 1
ATOM 1315 C C . ALA A 1 164 ? 3.452 -5.631 24.148 1.00 84.44 164 ALA A C 1
ATOM 1317 O O . ALA A 1 164 ? 2.877 -4.542 24.124 1.00 84.44 164 ALA A O 1
ATOM 1318 N N . TRP A 1 165 ? 4.110 -6.073 25.220 1.00 87.88 165 TRP A N 1
ATOM 1319 C CA . TRP A 1 165 ? 4.167 -5.357 26.496 1.00 87.88 165 TRP A CA 1
ATOM 1320 C C . TRP A 1 165 ? 5.564 -4.807 26.768 1.00 87.88 165 TRP A C 1
ATOM 1322 O O . TRP A 1 165 ? 6.564 -5.516 26.651 1.00 87.88 165 TRP A O 1
ATOM 1332 N N . VAL A 1 166 ? 5.618 -3.552 27.200 1.00 87.44 166 VAL A N 1
ATOM 1333 C CA . VAL A 1 166 ? 6.788 -2.927 27.809 1.00 87.44 166 VAL A CA 1
ATOM 1334 C C . VAL A 1 166 ? 6.647 -3.053 29.321 1.00 87.44 166 VAL A C 1
ATOM 1336 O O . VAL A 1 166 ? 5.718 -2.505 29.912 1.00 87.44 166 VAL A O 1
ATOM 1339 N N . THR A 1 167 ? 7.569 -3.780 29.952 1.00 92.19 167 THR A N 1
ATOM 1340 C CA . THR A 1 167 ? 7.576 -3.993 31.411 1.00 92.19 167 THR A CA 1
ATOM 1341 C C . THR A 1 167 ? 8.780 -3.364 32.105 1.00 92.19 167 THR A C 1
ATOM 1343 O O . THR A 1 167 ? 8.796 -3.278 33.327 1.00 92.19 167 THR A O 1
ATOM 1346 N N . LYS A 1 168 ? 9.786 -2.902 31.350 1.00 92.00 168 LYS A N 1
ATOM 1347 C CA . LYS A 1 168 ? 11.040 -2.348 31.883 1.00 92.00 168 LYS A CA 1
ATOM 1348 C C . LYS A 1 168 ? 11.459 -1.082 31.152 1.00 92.00 168 LYS A C 1
ATOM 1350 O O . LYS A 1 168 ? 11.251 -0.962 29.946 1.00 92.00 168 LYS A O 1
ATOM 1355 N N . SER A 1 169 ? 12.144 -0.198 31.872 1.00 86.38 169 SER A N 1
ATOM 1356 C CA . SER A 1 169 ? 12.932 0.903 31.312 1.00 86.38 169 SER A CA 1
ATOM 1357 C C . SER A 1 169 ? 14.375 0.783 31.804 1.00 86.38 169 SER A C 1
ATOM 1359 O O . SER A 1 169 ? 14.651 0.856 33.004 1.00 86.38 169 SER A O 1
ATOM 1361 N N . GLY A 1 170 ? 15.311 0.528 30.886 1.00 88.44 170 GLY A N 1
ATOM 1362 C CA . GLY A 1 170 ? 16.679 0.157 31.251 1.00 88.44 170 GLY A CA 1
ATOM 1363 C C . GLY A 1 170 ? 16.704 -1.162 32.030 1.00 88.44 170 GLY A C 1
ATOM 1364 O O . GLY A 1 170 ? 16.344 -2.204 31.490 1.00 88.44 170 GLY A O 1
ATOM 1365 N N . GLN A 1 171 ? 17.133 -1.115 33.294 1.00 88.62 171 GLN A N 1
ATOM 1366 C CA . GLN A 1 171 ? 17.137 -2.271 34.205 1.00 88.62 171 GLN A CA 1
ATOM 1367 C C . GLN A 1 171 ? 16.022 -2.217 35.264 1.00 88.62 171 GLN A C 1
ATOM 1369 O O . GLN A 1 171 ? 15.894 -3.151 36.053 1.00 88.62 171 GLN A O 1
ATOM 1374 N N . SER A 1 172 ? 15.216 -1.152 35.286 1.00 86.06 172 SER A N 1
ATOM 1375 C CA . SER A 1 172 ? 14.148 -0.955 36.271 1.00 86.06 172 SER A CA 1
ATOM 1376 C C . SER A 1 172 ? 12.810 -1.470 35.742 1.00 86.06 172 SER A C 1
ATOM 1378 O O . SER A 1 172 ? 12.442 -1.174 34.603 1.00 86.06 172 SER A O 1
ATOM 1380 N N . GLU A 1 173 ? 12.073 -2.211 36.571 1.00 93.25 173 GLU A N 1
ATOM 1381 C CA . GLU A 1 173 ? 10.686 -2.610 36.291 1.00 93.25 173 GLU A CA 1
ATOM 1382 C C . GLU A 1 173 ? 9.758 -1.385 36.313 1.00 93.25 173 GLU A C 1
ATOM 1384 O O . GLU A 1 173 ? 9.935 -0.473 37.126 1.00 93.25 173 GLU A O 1
ATOM 1389 N N . LEU A 1 174 ? 8.765 -1.363 35.426 1.00 88.69 174 LEU A N 1
ATOM 1390 C CA . LEU A 1 174 ? 7.697 -0.366 35.446 1.00 88.69 174 LEU A CA 1
ATOM 1391 C C . LEU A 1 174 ? 6.664 -0.721 36.520 1.00 88.69 174 LEU A C 1
ATOM 1393 O O . LEU A 1 174 ? 6.387 -1.895 36.755 1.00 88.69 174 LEU A O 1
ATOM 1397 N N . ALA A 1 175 ? 6.068 0.301 37.143 1.00 89.38 175 ALA A N 1
ATOM 1398 C CA . ALA A 1 175 ? 5.011 0.106 38.139 1.00 89.38 175 ALA A CA 1
ATOM 1399 C C . ALA A 1 175 ? 3.793 -0.624 37.548 1.00 89.38 175 ALA A C 1
ATOM 1401 O O . ALA A 1 175 ? 3.219 -1.494 38.196 1.00 89.38 175 ALA A O 1
ATOM 1402 N N . GLU A 1 176 ? 3.446 -0.305 36.298 1.00 87.62 176 GLU A N 1
ATOM 1403 C CA . GLU A 1 176 ? 2.423 -0.999 35.522 1.00 87.62 176 GLU A CA 1
ATOM 1404 C C . GLU A 1 176 ? 2.958 -1.316 34.117 1.00 87.62 176 GLU A C 1
ATOM 1406 O O . GLU A 1 176 ? 3.595 -0.454 33.499 1.00 87.62 176 GLU A O 1
ATOM 1411 N N . PRO A 1 177 ? 2.708 -2.528 33.585 1.00 89.25 177 PRO A N 1
ATOM 1412 C CA . PRO A 1 177 ? 2.993 -2.848 32.193 1.00 89.25 177 PRO A CA 1
ATOM 1413 C C . PRO A 1 177 ? 2.240 -1.928 31.228 1.00 89.25 177 PRO A C 1
ATOM 1415 O O . PRO A 1 177 ? 1.053 -1.642 31.402 1.00 89.25 177 PRO A O 1
ATOM 1418 N N . ILE A 1 178 ? 2.927 -1.518 30.166 1.00 89.56 178 ILE A N 1
ATOM 1419 C CA . ILE A 1 178 ? 2.381 -0.654 29.118 1.00 89.56 178 ILE A CA 1
ATOM 1420 C C . ILE A 1 178 ? 2.310 -1.457 27.822 1.00 89.56 178 ILE A C 1
ATOM 1422 O O . ILE A 1 178 ? 3.304 -2.039 27.391 1.00 89.56 178 ILE A O 1
ATOM 1426 N N . ALA A 1 179 ? 1.145 -1.491 27.187 1.00 89.38 179 ALA A N 1
ATOM 1427 C CA . ALA A 1 179 ? 0.964 -2.133 25.895 1.00 89.38 179 ALA A CA 1
ATOM 1428 C C . ALA A 1 179 ? 1.446 -1.219 24.758 1.00 89.38 179 ALA A C 1
ATOM 1430 O O . ALA A 1 179 ? 1.263 0.000 24.788 1.00 89.38 179 ALA A O 1
ATOM 1431 N N . ILE A 1 180 ? 2.043 -1.815 23.730 1.00 87.69 180 ILE A N 1
ATOM 1432 C CA . ILE A 1 180 ? 2.226 -1.173 22.425 1.00 87.69 180 ILE A CA 1
ATOM 1433 C C . ILE A 1 180 ? 0.918 -1.347 21.653 1.00 87.69 180 ILE A C 1
ATOM 1435 O O . ILE A 1 180 ? 0.385 -2.457 21.622 1.00 87.69 180 ILE A O 1
ATOM 1439 N N . ARG A 1 181 ? 0.397 -0.270 21.050 1.00 85.62 181 ARG A N 1
ATOM 1440 C CA . ARG A 1 181 ? -0.913 -0.289 20.384 1.00 85.62 181 ARG A CA 1
ATOM 1441 C C . ARG A 1 181 ? -1.036 -1.443 19.363 1.00 85.62 181 ARG A C 1
ATOM 1443 O O . ARG A 1 181 ? -0.237 -1.504 18.421 1.00 85.62 181 ARG A O 1
ATOM 1450 N N . PRO A 1 182 ? -2.042 -2.328 19.503 1.00 82.44 182 PRO A N 1
ATOM 1451 C CA . PRO A 1 182 ? -2.487 -3.209 18.420 1.00 82.44 182 PRO A CA 1
ATOM 1452 C C . PRO A 1 182 ? -3.533 -2.519 17.515 1.00 82.44 182 PRO A C 1
ATOM 1454 O O . PRO A 1 182 ? -3.776 -2.971 16.390 1.00 82.44 182 PRO A O 1
ATOM 1457 N N . THR A 1 183 ? -4.152 -1.456 18.042 1.00 84.19 183 THR A N 1
ATOM 1458 C CA . THR A 1 183 ? -5.145 -0.535 17.467 1.00 84.19 183 THR A CA 1
ATOM 1459 C C . THR A 1 183 ? -5.342 0.641 18.454 1.00 84.19 183 THR A C 1
ATOM 1461 O O . THR A 1 183 ? -4.871 0.529 19.594 1.00 84.19 183 THR A O 1
ATOM 1464 N N . SER A 1 184 ? -5.942 1.773 18.061 1.00 89.94 184 SER A N 1
ATOM 1465 C CA . SER A 1 184 ? -5.974 2.992 18.902 1.00 89.94 184 SER A CA 1
ATOM 1466 C C . SER A 1 184 ? -7.317 3.328 19.568 1.00 89.94 184 SER A C 1
ATOM 1468 O O . SER A 1 184 ? -7.376 4.337 20.273 1.00 89.94 184 SER A O 1
ATOM 1470 N N . GLU A 1 185 ? -8.365 2.507 19.446 1.00 90.50 185 GLU A N 1
ATOM 1471 C CA . GLU A 1 185 ? -9.693 2.730 20.050 1.00 90.50 185 GLU A CA 1
ATOM 1472 C C . GLU A 1 185 ? -9.600 3.091 21.542 1.00 90.50 185 GLU A C 1
ATOM 1474 O O . GLU A 1 185 ? -10.095 4.136 21.973 1.00 90.50 185 GLU A O 1
ATOM 1479 N N . THR A 1 186 ? -8.876 2.288 22.329 1.00 88.12 186 THR A N 1
ATOM 1480 C CA . THR A 1 186 ? -8.705 2.479 23.783 1.00 88.12 186 THR A CA 1
ATOM 1481 C C . THR A 1 186 ? -7.900 3.720 24.162 1.00 88.12 186 THR A C 1
ATOM 1483 O O . THR A 1 186 ? -7.908 4.121 25.325 1.00 88.12 186 THR A O 1
ATOM 1486 N N . VAL A 1 187 ? -7.190 4.329 23.209 1.00 91.69 187 VAL A N 1
ATOM 1487 C CA . VAL A 1 187 ? -6.427 5.572 23.406 1.00 91.69 187 VAL A CA 1
ATOM 1488 C C . VAL A 1 187 ? -7.239 6.786 22.947 1.00 91.69 187 VAL A C 1
ATOM 1490 O O . VAL A 1 187 ? -7.239 7.825 23.611 1.00 91.69 187 VAL A O 1
ATOM 1493 N N . MET A 1 188 ? -7.951 6.662 21.826 1.00 95.62 188 MET A N 1
ATOM 1494 C CA . MET A 1 188 ? -8.684 7.757 21.190 1.00 95.62 188 MET A CA 1
ATOM 1495 C C . MET A 1 188 ? -10.019 8.036 21.880 1.00 95.62 188 MET A C 1
ATOM 1497 O O . MET A 1 188 ? -10.322 9.186 22.200 1.00 95.62 188 MET A O 1
ATOM 1501 N N . TYR A 1 189 ? -10.808 7.002 22.162 1.00 95.81 189 TYR A N 1
ATOM 1502 C CA . TYR A 1 189 ? -12.191 7.150 22.622 1.00 95.81 189 TYR A CA 1
ATOM 1503 C C . TYR A 1 189 ? -12.353 7.793 24.007 1.00 95.81 189 TYR A C 1
ATOM 1505 O O . TYR A 1 189 ? -13.270 8.601 24.165 1.00 95.81 189 TYR A O 1
ATOM 1513 N N . PRO A 1 190 ? -11.441 7.594 24.981 1.00 94.44 190 PRO A N 1
ATOM 1514 C CA . PRO A 1 190 ? -11.444 8.396 26.206 1.00 94.44 190 PRO A CA 1
ATOM 1515 C C . PRO A 1 190 ? -11.244 9.900 25.968 1.00 94.44 190 PRO A C 1
ATOM 1517 O O . PRO A 1 190 ? -11.662 10.714 26.790 1.00 94.44 190 PRO A O 1
ATOM 1520 N N . SER A 1 191 ? -10.578 10.280 24.874 1.00 96.38 191 SER A N 1
ATOM 1521 C CA . SER A 1 191 ? -10.417 11.686 24.488 1.00 96.38 191 SER A CA 1
ATOM 1522 C C . SER A 1 191 ? -11.664 12.193 23.765 1.00 96.38 191 SER A C 1
ATOM 1524 O O . SER A 1 191 ? -12.114 13.296 24.053 1.00 96.38 191 SER A O 1
ATOM 1526 N N . TYR A 1 192 ? -12.290 11.363 22.925 1.00 97.81 192 TYR A N 1
ATOM 1527 C CA . TYR A 1 192 ? -13.554 11.696 22.255 1.00 97.81 192 TYR A CA 1
ATOM 1528 C C . TYR A 1 192 ? -14.655 11.992 23.271 1.00 97.81 192 TYR A C 1
ATOM 1530 O O . TYR A 1 192 ? -15.349 12.989 23.123 1.00 97.81 192 TYR A O 1
ATOM 1538 N N . ALA A 1 193 ? -14.755 11.197 24.340 1.00 96.56 193 ALA A N 1
ATOM 1539 C CA . ALA A 1 193 ? -15.719 11.422 25.419 1.00 96.56 193 ALA A CA 1
ATOM 1540 C C . ALA A 1 193 ? -15.540 12.776 26.129 1.00 96.56 193 ALA A C 1
ATOM 1542 O O . ALA A 1 193 ? -16.488 13.301 26.696 1.00 96.56 193 ALA A O 1
ATOM 1543 N N . LYS A 1 194 ? -14.329 13.353 26.105 1.00 96.75 194 LYS A N 1
ATOM 1544 C CA . LYS A 1 194 ? -14.051 14.689 26.660 1.00 96.75 194 LYS A CA 1
ATOM 1545 C C . LYS A 1 194 ? -14.309 15.810 25.659 1.00 96.75 194 LYS A C 1
ATOM 1547 O O . LYS A 1 194 ? -14.603 16.925 26.070 1.00 96.75 194 LYS A O 1
ATOM 1552 N N . TRP A 1 195 ? -14.101 15.545 24.371 1.00 98.06 195 TRP A N 1
ATOM 1553 C CA . TRP A 1 195 ? -14.204 16.551 23.312 1.00 98.06 195 TRP A CA 1
ATOM 1554 C C . TRP A 1 195 ? -15.624 16.711 22.785 1.00 98.06 195 TRP A C 1
ATOM 1556 O O . TRP A 1 195 ? -16.009 17.813 22.423 1.00 98.06 195 TRP A O 1
ATOM 1566 N N . VAL A 1 196 ? -16.390 15.623 22.752 1.00 97.38 196 VAL A N 1
ATOM 1567 C CA . VAL A 1 196 ? -17.785 15.615 22.322 1.00 97.38 196 VAL A CA 1
ATOM 1568 C C . VAL A 1 196 ? -18.654 15.871 23.546 1.00 97.38 196 VAL A C 1
ATOM 1570 O O . VAL A 1 196 ? -18.683 15.036 24.447 1.00 97.38 196 VAL A O 1
ATOM 1573 N N . GLN A 1 197 ? -19.320 17.025 23.601 1.00 94.31 197 GLN A N 1
ATOM 1574 C CA . GLN A 1 197 ? -20.261 17.386 24.673 1.00 94.31 197 GLN A CA 1
ATOM 1575 C C . GLN A 1 197 ? -21.611 17.856 24.105 1.00 94.31 197 GLN A C 1
ATOM 1577 O O . GLN A 1 197 ? -22.657 17.644 24.714 1.00 94.31 197 GLN A O 1
ATOM 1582 N N . SER A 1 198 ? -21.620 18.445 22.908 1.00 94.00 198 SER A N 1
ATOM 1583 C CA . SER A 1 198 ? -22.809 18.954 22.219 1.00 94.00 198 SER A CA 1
ATOM 1584 C C . SER A 1 198 ? -22.867 18.459 20.772 1.00 94.00 198 SER A C 1
ATOM 1586 O O . SER A 1 198 ? -21.842 18.147 20.169 1.00 94.00 198 SER A O 1
ATOM 1588 N N . HIS A 1 199 ? -24.055 18.458 20.158 1.00 93.00 199 HIS A N 1
ATOM 1589 C CA . HIS A 1 199 ? -24.222 18.189 18.719 1.00 93.00 199 HIS A CA 1
ATOM 1590 C C . HIS A 1 199 ? -23.342 19.078 17.819 1.00 93.00 199 HIS A C 1
ATOM 1592 O O . HIS A 1 199 ? -23.082 18.718 16.677 1.00 93.00 199 HIS A O 1
ATOM 1598 N N . ARG A 1 200 ? -22.886 20.236 18.320 1.00 95.12 200 ARG A N 1
ATOM 1599 C CA . ARG A 1 200 ? -21.993 21.167 17.609 1.00 95.12 200 ARG A CA 1
ATOM 1600 C C . ARG A 1 200 ? -20.551 20.678 17.496 1.00 95.12 200 ARG A C 1
ATOM 1602 O O . ARG A 1 200 ? -19.826 21.176 16.642 1.00 95.12 200 ARG A O 1
ATOM 1609 N N . ASP A 1 201 ? -20.154 19.727 18.338 1.00 97.19 201 ASP A N 1
ATOM 1610 C CA . ASP A 1 201 ? -18.827 19.104 18.303 1.00 97.19 201 ASP A CA 1
ATOM 1611 C C . ASP A 1 201 ? -18.771 17.950 17.283 1.00 97.19 201 ASP A C 1
ATOM 1613 O O . ASP A 1 201 ? -17.727 17.323 17.099 1.00 97.19 201 ASP A O 1
ATOM 1617 N N . LEU A 1 202 ? -19.904 17.646 16.635 1.00 97.00 202 LEU A N 1
ATOM 1618 C CA . LEU A 1 202 ? -20.063 16.571 15.666 1.00 97.00 202 LEU A CA 1
ATOM 1619 C C . LEU A 1 202 ? -20.326 17.137 14.253 1.00 97.00 202 LEU A C 1
ATOM 1621 O O . LEU A 1 202 ? -21.008 18.154 14.114 1.00 97.00 202 LEU A O 1
ATOM 1625 N N . PRO A 1 203 ? -19.831 16.471 13.193 1.00 98.00 203 PRO A N 1
ATOM 1626 C CA . PRO A 1 203 ? -19.036 15.246 13.238 1.00 98.00 203 PRO A CA 1
ATOM 1627 C C . PRO A 1 203 ? -17.571 15.505 13.628 1.00 98.00 203 PRO A C 1
ATOM 1629 O O . PRO A 1 203 ? -16.919 16.395 13.084 1.00 98.00 203 PRO A O 1
ATOM 1632 N N . LEU A 1 204 ? -17.029 14.670 14.518 1.00 98.62 204 LEU A N 1
ATOM 1633 C CA . LEU A 1 204 ? -15.596 14.632 14.821 1.00 98.62 204 LEU A CA 1
ATOM 1634 C C . LEU A 1 204 ? -14.946 13.589 13.915 1.00 98.62 204 LEU A C 1
ATOM 1636 O O . LEU A 1 204 ? -15.326 12.419 13.964 1.00 98.62 204 LEU A O 1
ATOM 1640 N N . LYS A 1 205 ? -13.968 13.988 13.098 1.00 98.69 205 LYS A N 1
ATOM 1641 C CA . LYS A 1 205 ? -13.357 13.103 12.099 1.00 98.69 205 LYS A CA 1
ATOM 1642 C C . LYS A 1 205 ? -11.840 13.150 12.143 1.00 98.69 205 LYS A C 1
ATOM 1644 O O . LYS A 1 205 ? -11.243 14.090 11.622 1.00 98.69 205 LYS A O 1
ATOM 1649 N N . LEU A 1 206 ? -11.210 12.126 12.716 1.00 98.69 206 LEU A N 1
ATOM 1650 C CA . LEU A 1 206 ? -9.757 12.080 12.848 1.00 98.69 206 LEU A CA 1
ATOM 1651 C C . LEU A 1 206 ? -9.149 10.889 12.112 1.00 98.69 206 LEU A C 1
ATOM 1653 O O . LEU A 1 206 ? -9.702 9.795 12.089 1.00 98.69 206 LEU A O 1
ATOM 1657 N N . ASN A 1 207 ? -7.962 11.100 11.563 1.00 98.44 207 ASN A N 1
ATOM 1658 C CA . ASN A 1 207 ? -7.116 10.071 10.972 1.00 98.44 207 ASN A CA 1
ATOM 1659 C C . ASN A 1 207 ? -5.714 10.144 11.576 1.00 98.44 207 ASN A C 1
ATOM 1661 O O . ASN A 1 207 ? -5.240 11.228 11.909 1.00 98.44 207 ASN A O 1
ATOM 1665 N N . GLN A 1 208 ? -5.014 9.020 11.686 1.00 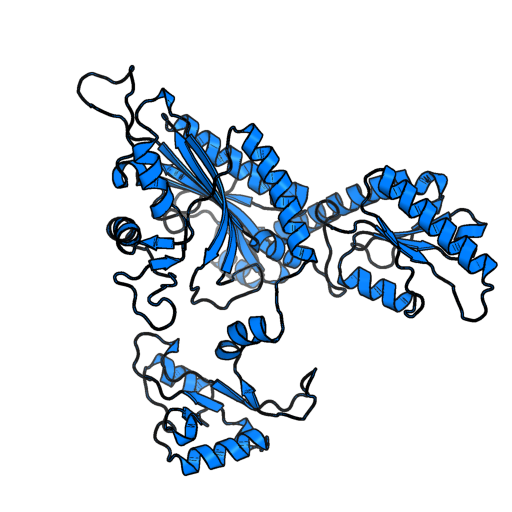96.69 208 GLN A N 1
ATOM 1666 C CA . GLN A 1 208 ? -3.582 9.034 11.976 1.00 96.69 208 GLN A CA 1
ATOM 1667 C C . GLN A 1 208 ? -2.821 8.045 11.098 1.00 96.69 208 GLN A C 1
ATOM 1669 O O . GLN A 1 208 ? -3.283 6.942 10.822 1.00 96.69 208 GLN A O 1
ATOM 1674 N N . TRP A 1 209 ? -1.615 8.449 10.704 1.00 94.75 209 TRP A N 1
ATOM 1675 C CA . TRP A 1 209 ? -0.637 7.603 10.027 1.00 94.75 209 TRP A CA 1
ATOM 1676 C C . TRP A 1 209 ? 0.383 7.139 11.062 1.00 94.75 209 TRP A C 1
ATOM 1678 O O . TRP A 1 209 ? 1.087 7.964 11.651 1.00 94.75 209 TRP A O 1
ATOM 1688 N N . CYS A 1 210 ? 0.463 5.837 11.318 1.00 91.88 210 CYS A N 1
ATOM 1689 C CA . CYS A 1 210 ? 1.330 5.306 12.367 1.00 91.88 210 CYS A CA 1
ATOM 1690 C C . CYS A 1 210 ? 1.761 3.861 12.087 1.00 91.88 210 CYS A C 1
ATOM 1692 O O . CYS A 1 210 ? 1.331 3.222 11.123 1.00 91.88 210 CYS A O 1
ATOM 1694 N N . ASN A 1 211 ? 2.660 3.360 12.931 1.00 87.25 211 ASN A N 1
ATOM 1695 C CA . ASN A 1 211 ? 2.963 1.943 13.028 1.00 87.25 211 ASN A CA 1
ATOM 1696 C C . ASN A 1 211 ? 2.076 1.272 14.086 1.00 87.25 211 ASN A C 1
ATOM 1698 O O . ASN A 1 211 ? 1.709 1.873 15.101 1.00 87.25 211 ASN A O 1
ATOM 1702 N N . VAL A 1 212 ? 1.791 -0.004 13.856 1.00 88.44 212 VAL A N 1
ATOM 1703 C CA . VAL A 1 212 ? 1.082 -0.888 14.783 1.00 88.44 212 VAL A CA 1
ATOM 1704 C C . VAL A 1 212 ? 1.904 -2.139 15.006 1.00 88.44 212 VAL A C 1
ATOM 1706 O O . VAL A 1 212 ? 2.534 -2.641 14.073 1.00 88.44 212 VAL A O 1
ATOM 1709 N N . VAL A 1 213 ? 1.864 -2.653 16.237 1.00 84.19 213 VAL A N 1
ATOM 1710 C CA . VAL A 1 213 ? 2.496 -3.922 16.589 1.00 84.19 213 VAL A CA 1
ATOM 1711 C C . VAL A 1 213 ? 1.428 -4.939 16.965 1.00 84.19 213 VAL A C 1
ATOM 1713 O O . VAL A 1 213 ? 0.693 -4.755 17.932 1.00 84.19 213 VAL A O 1
ATOM 1716 N N . ARG A 1 214 ? 1.376 -6.037 16.210 1.00 83.12 214 ARG A N 1
ATOM 1717 C CA . ARG A 1 214 ? 0.582 -7.226 16.521 1.00 83.12 214 ARG A CA 1
ATOM 1718 C C . ARG A 1 214 ? 1.501 -8.429 16.588 1.00 83.12 214 ARG A C 1
ATOM 1720 O O . ARG A 1 214 ? 2.216 -8.736 15.634 1.00 83.12 214 ARG A O 1
ATOM 1727 N N . TRP A 1 215 ? 1.511 -9.118 17.722 1.00 79.06 215 TRP A N 1
ATOM 1728 C CA . TRP A 1 215 ? 2.323 -10.316 17.931 1.00 79.06 215 TRP A CA 1
ATOM 1729 C C . TRP A 1 215 ? 1.718 -11.558 17.260 1.00 79.06 215 TRP A C 1
ATOM 1731 O O . TRP A 1 215 ? 1.495 -12.586 17.893 1.00 79.06 215 TRP A O 1
ATOM 1741 N N . GLU A 1 216 ? 1.481 -11.436 15.955 1.00 67.25 216 GLU A N 1
ATOM 1742 C CA . GLU A 1 216 ? 0.889 -12.440 15.077 1.00 67.25 216 GLU A CA 1
ATOM 1743 C C . GLU A 1 216 ? 1.563 -13.811 15.249 1.00 67.25 216 GLU A C 1
ATOM 1745 O O . GLU A 1 216 ? 2.786 -13.966 15.087 1.00 67.25 216 GLU A O 1
ATOM 1750 N N . PHE A 1 217 ? 0.742 -14.814 15.574 1.00 63.22 217 PHE A N 1
ATOM 1751 C CA . PHE A 1 217 ? 1.168 -16.207 15.762 1.00 63.22 217 PHE A CA 1
ATOM 1752 C C . PHE A 1 217 ? 1.292 -16.971 14.440 1.00 63.22 217 PHE A C 1
ATOM 1754 O O . PHE A 1 217 ? 1.953 -18.009 14.372 1.00 63.22 217 PHE A O 1
ATOM 1761 N N . LYS A 1 218 ? 0.651 -16.469 13.379 1.00 66.69 218 LYS A N 1
ATOM 1762 C CA . LYS A 1 218 ? 0.732 -17.037 12.030 1.00 66.69 218 LYS A CA 1
ATOM 1763 C C . LYS A 1 218 ? 2.058 -16.651 11.364 1.00 66.69 218 LYS A C 1
ATOM 1765 O O . LYS A 1 218 ? 2.659 -15.630 11.683 1.00 66.69 218 LYS A O 1
ATOM 1770 N N . HIS A 1 219 ? 2.499 -17.475 10.412 1.00 69.94 219 HIS A N 1
ATOM 1771 C CA . HIS A 1 219 ? 3.758 -17.280 9.688 1.00 69.94 219 HIS A CA 1
ATOM 1772 C C . HIS A 1 219 ? 3.829 -15.872 9.060 1.00 69.94 219 HIS A C 1
ATOM 1774 O O . HIS A 1 219 ? 2.965 -15.540 8.239 1.00 69.94 219 HIS A O 1
ATOM 1780 N N . PRO A 1 220 ? 4.839 -15.046 9.400 1.00 73.81 220 PRO A N 1
ATOM 1781 C CA . PRO A 1 220 ? 4.962 -13.708 8.844 1.00 73.81 220 PRO A CA 1
ATOM 1782 C C . PRO A 1 220 ? 5.309 -13.769 7.352 1.00 73.81 220 PRO A C 1
ATOM 1784 O O . PRO A 1 220 ? 6.085 -14.607 6.898 1.00 73.81 220 PRO A O 1
ATOM 1787 N N . GLN A 1 221 ? 4.713 -12.885 6.566 1.00 74.50 221 GLN A N 1
ATOM 1788 C CA . GLN A 1 221 ? 4.988 -12.710 5.145 1.00 74.50 221 GLN A CA 1
ATOM 1789 C C . GLN A 1 221 ? 5.178 -11.211 4.891 1.00 74.50 221 GLN A C 1
ATOM 1791 O O . GLN A 1 221 ? 4.269 -10.446 5.229 1.00 74.50 221 GLN A O 1
ATOM 1796 N N . PRO A 1 222 ? 6.316 -10.772 4.315 1.00 79.44 222 PRO A N 1
ATOM 1797 C CA . PRO A 1 222 ? 6.569 -9.363 4.020 1.00 79.44 222 PRO A CA 1
ATOM 1798 C C . PRO A 1 222 ? 5.360 -8.675 3.383 1.00 79.44 222 PRO A C 1
ATOM 1800 O O . PRO A 1 222 ? 4.766 -9.209 2.446 1.00 79.44 222 PRO A O 1
ATOM 1803 N N . PHE A 1 223 ? 4.993 -7.506 3.913 1.00 84.25 223 PHE A N 1
ATOM 1804 C CA . PHE A 1 223 ? 3.780 -6.735 3.595 1.00 84.25 223 PHE A CA 1
ATOM 1805 C C . PHE A 1 223 ? 2.448 -7.410 3.952 1.00 84.25 223 PHE A C 1
ATOM 1807 O O . PHE A 1 223 ? 1.599 -6.786 4.580 1.00 84.25 223 PHE A O 1
ATOM 1814 N N . LEU A 1 224 ? 2.235 -8.667 3.560 1.00 82.25 224 LEU A N 1
ATOM 1815 C CA . LEU A 1 224 ? 0.944 -9.345 3.707 1.00 82.25 224 LEU A CA 1
ATOM 1816 C C . LEU A 1 224 ? 0.577 -9.584 5.179 1.00 82.25 224 LEU A C 1
ATOM 1818 O O . LEU A 1 224 ? -0.588 -9.432 5.565 1.00 82.25 224 LEU A O 1
ATOM 1822 N N . ARG A 1 225 ? 1.566 -9.949 6.000 1.00 81.62 225 ARG A N 1
ATOM 1823 C CA . ARG A 1 225 ? 1.419 -10.213 7.434 1.00 81.62 225 ARG A CA 1
ATOM 1824 C C . ARG A 1 225 ? 2.754 -10.000 8.148 1.00 81.62 225 ARG A C 1
ATOM 1826 O O . ARG A 1 225 ? 3.597 -10.892 8.165 1.00 81.62 225 ARG A O 1
ATOM 1833 N N . THR A 1 226 ? 2.946 -8.837 8.752 1.00 76.75 226 THR A N 1
ATOM 1834 C CA . THR A 1 226 ? 4.142 -8.510 9.543 1.00 76.75 226 THR A CA 1
ATOM 1835 C C . THR A 1 226 ? 3.748 -8.172 10.977 1.00 76.75 226 THR A C 1
ATOM 1837 O O . THR A 1 226 ? 2.622 -7.751 11.224 1.00 76.75 226 THR A O 1
ATOM 1840 N N . ARG A 1 227 ? 4.663 -8.381 11.934 1.00 82.88 227 ARG A N 1
ATOM 1841 C CA . ARG A 1 227 ? 4.393 -8.073 13.350 1.00 82.88 227 ARG A CA 1
ATOM 1842 C C . ARG A 1 227 ? 4.363 -6.581 13.632 1.00 82.88 227 ARG A C 1
ATOM 1844 O O . ARG A 1 227 ? 3.602 -6.143 14.478 1.00 82.88 227 ARG A O 1
ATOM 1851 N N . GLU A 1 228 ? 5.178 -5.820 12.916 1.00 83.12 228 GLU A N 1
ATOM 1852 C CA . GLU A 1 228 ? 5.060 -4.371 12.827 1.00 83.12 228 GLU A CA 1
ATOM 1853 C C . GLU A 1 228 ? 4.638 -4.017 11.403 1.00 83.12 228 GLU A C 1
ATOM 1855 O O . GLU A 1 228 ? 5.211 -4.531 10.436 1.00 83.12 228 GLU A O 1
ATOM 1860 N N . PHE A 1 229 ? 3.632 -3.164 11.255 1.00 84.31 229 PHE A N 1
ATOM 1861 C CA . PHE A 1 229 ? 3.218 -2.649 9.954 1.00 84.31 229 PHE A CA 1
ATOM 1862 C C . PHE A 1 229 ? 2.835 -1.179 10.044 1.00 84.31 229 PHE A C 1
ATOM 1864 O O . PHE A 1 229 ? 2.388 -0.697 11.082 1.00 84.31 229 PHE A O 1
ATOM 1871 N N . LEU A 1 230 ? 3.015 -0.475 8.927 1.00 88.81 230 LEU A N 1
ATOM 1872 C CA . LEU A 1 230 ? 2.530 0.888 8.761 1.00 88.81 230 LEU A CA 1
ATOM 1873 C C . LEU A 1 230 ? 1.101 0.839 8.234 1.00 88.81 230 LEU A C 1
ATOM 1875 O O . LEU A 1 230 ? 0.780 0.040 7.344 1.00 88.81 230 LEU A O 1
ATOM 1879 N N . TRP A 1 231 ? 0.262 1.710 8.769 1.00 93.25 231 TRP A N 1
ATOM 1880 C CA . TRP A 1 231 ? -1.116 1.860 8.335 1.00 93.25 231 TRP A CA 1
ATOM 1881 C C . TRP A 1 231 ? -1.591 3.295 8.515 1.00 93.25 231 TRP A C 1
ATOM 1883 O O . TRP A 1 231 ? -0.882 4.139 9.076 1.00 93.25 231 TRP A O 1
ATOM 1893 N N . GLN A 1 232 ? -2.811 3.546 8.067 1.00 95.38 232 GLN A N 1
ATOM 1894 C CA . GLN A 1 232 ? -3.623 4.584 8.673 1.00 95.38 232 GLN A CA 1
ATOM 1895 C C . GLN A 1 232 ? -4.852 3.976 9.327 1.00 95.38 232 GLN A C 1
ATOM 1897 O O . GLN A 1 232 ? -5.394 2.974 8.852 1.00 95.38 232 GLN A O 1
ATOM 1902 N N . GLU A 1 233 ? -5.299 4.634 10.381 1.00 97.19 233 GLU A N 1
ATOM 1903 C CA . GLU A 1 233 ? -6.567 4.363 11.038 1.00 97.19 233 GLU A CA 1
ATOM 1904 C C . GLU A 1 233 ? -7.341 5.674 11.145 1.00 97.19 233 GLU A C 1
ATOM 1906 O O . GLU A 1 233 ? -6.829 6.684 11.642 1.00 97.19 233 GLU A O 1
ATOM 1911 N N . GLY A 1 234 ? -8.559 5.663 10.616 1.00 98.31 234 GLY A N 1
ATOM 1912 C CA . GLY A 1 234 ? -9.511 6.745 10.787 1.00 98.31 234 GLY A CA 1
ATOM 1913 C C . GLY A 1 234 ? -10.567 6.357 11.795 1.00 98.31 234 GLY A C 1
ATOM 1914 O O . GLY A 1 234 ? -11.036 5.222 11.789 1.00 98.31 234 GLY A O 1
ATOM 1915 N N . HIS A 1 235 ? -10.928 7.304 12.648 1.00 98.62 235 HIS A N 1
ATOM 1916 C CA . HIS A 1 235 ? -11.970 7.167 13.650 1.00 98.62 235 HIS A CA 1
ATOM 1917 C C . HIS A 1 235 ? -12.842 8.409 13.603 1.00 98.62 235 HIS A C 1
ATOM 1919 O O . HIS A 1 235 ? -12.347 9.539 13.568 1.00 98.62 235 HIS A O 1
ATOM 1925 N N . THR A 1 236 ? -14.149 8.200 13.583 1.00 98.75 236 THR A N 1
ATOM 1926 C CA . THR A 1 236 ? -15.103 9.298 13.470 1.00 98.75 236 THR A CA 1
ATOM 1927 C C . THR A 1 236 ? -16.270 9.103 14.426 1.00 98.75 236 THR A C 1
ATOM 1929 O O . THR A 1 236 ? -16.572 7.983 14.843 1.00 98.75 236 THR A O 1
ATOM 1932 N N . ALA A 1 237 ? -16.895 10.209 14.811 1.00 98.69 237 ALA A N 1
ATOM 1933 C CA . ALA A 1 237 ? -18.102 10.251 15.618 1.00 98.69 237 ALA A CA 1
ATOM 1934 C C . ALA A 1 237 ? -19.114 11.188 14.948 1.00 98.69 237 ALA A C 1
ATOM 1936 O O . ALA A 1 237 ? -18.764 12.291 14.530 1.00 98.69 237 ALA A O 1
ATOM 1937 N N . HIS A 1 238 ? -20.365 10.746 14.866 1.00 98.44 238 HIS A N 1
ATOM 1938 C CA . HIS A 1 238 ? -21.464 11.400 14.159 1.00 98.44 238 HIS A CA 1
ATOM 1939 C C . HIS A 1 238 ? -22.691 11.491 15.062 1.00 98.44 238 HIS A C 1
ATOM 1941 O O . HIS A 1 238 ? -22.897 10.644 15.938 1.00 98.44 238 HIS A O 1
ATOM 1947 N N . ALA A 1 239 ? -23.525 12.502 14.828 1.00 96.69 239 ALA A N 1
ATOM 1948 C CA . ALA A 1 239 ? -24.768 12.669 15.574 1.00 96.69 239 ALA A CA 1
ATOM 1949 C C . ALA A 1 239 ? -25.823 11.638 15.143 1.00 96.69 239 ALA A C 1
ATOM 1951 O O . ALA A 1 239 ? -26.585 11.150 15.977 1.00 96.69 239 ALA A O 1
ATOM 1952 N N . THR A 1 240 ? -25.856 11.276 13.854 1.00 96.25 240 THR A N 1
ATOM 1953 C CA . THR A 1 240 ? -26.863 10.365 13.296 1.00 96.25 240 THR A CA 1
ATOM 1954 C C . THR A 1 240 ? -26.254 9.120 12.654 1.00 96.25 240 THR A C 1
ATOM 1956 O O . THR A 1 240 ? -25.135 9.138 12.135 1.00 96.25 240 THR A O 1
ATOM 1959 N N . LYS A 1 241 ? -27.031 8.027 12.635 1.00 97.00 241 LYS A N 1
ATOM 1960 C CA . LYS A 1 241 ? -26.653 6.785 11.947 1.00 97.00 241 LYS A CA 1
ATOM 1961 C C . LYS A 1 241 ? -26.428 7.014 10.450 1.00 97.00 241 LYS A C 1
ATOM 1963 O O . LYS A 1 241 ? -25.427 6.554 9.919 1.00 97.00 241 LYS A O 1
ATOM 1968 N N . ALA A 1 242 ? -27.299 7.782 9.795 1.00 98.00 242 ALA A N 1
ATOM 1969 C CA . ALA A 1 242 ? -27.232 8.018 8.352 1.00 98.00 242 ALA A CA 1
ATOM 1970 C C . ALA A 1 242 ? -25.925 8.707 7.909 1.00 98.00 242 ALA A C 1
ATOM 1972 O O . ALA A 1 242 ? -25.351 8.343 6.883 1.00 98.00 242 ALA A O 1
ATOM 1973 N N . GLU A 1 243 ? -25.425 9.676 8.684 1.00 97.81 243 GLU A N 1
ATOM 1974 C CA . GLU A 1 243 ? -24.132 10.325 8.414 1.00 97.81 243 GLU A CA 1
ATOM 1975 C C . GLU A 1 243 ? -22.967 9.339 8.549 1.00 97.81 243 GLU A C 1
ATOM 1977 O O . GLU A 1 243 ? -22.084 9.296 7.687 1.00 97.81 243 GLU A O 1
ATOM 1982 N N . ALA A 1 244 ? -23.001 8.509 9.596 1.00 98.31 244 ALA A N 1
ATOM 1983 C CA . ALA A 1 244 ? -21.997 7.483 9.825 1.00 98.31 244 ALA A CA 1
ATOM 1984 C C . ALA A 1 244 ? -22.005 6.420 8.709 1.00 98.31 244 ALA A C 1
ATOM 1986 O O . ALA A 1 244 ? -20.952 6.118 8.151 1.00 98.31 244 ALA A O 1
ATOM 1987 N N . GLU A 1 245 ? -23.171 5.894 8.327 1.00 98.06 245 GLU A N 1
ATOM 1988 C CA . GLU A 1 245 ? -23.301 4.888 7.263 1.00 98.06 245 GLU A CA 1
ATOM 1989 C C . GLU A 1 245 ? -22.829 5.421 5.904 1.00 98.06 245 GLU A C 1
ATOM 1991 O O . GLU A 1 245 ? -22.142 4.709 5.165 1.00 98.06 245 GLU A O 1
ATOM 1996 N N . LYS A 1 246 ? -23.127 6.693 5.592 1.00 98.50 246 LYS A N 1
ATOM 1997 C CA . LYS A 1 246 ? -22.639 7.342 4.370 1.00 98.50 246 LYS A CA 1
ATOM 1998 C C . LYS A 1 246 ? -21.109 7.351 4.323 1.00 98.50 246 LYS A C 1
ATOM 2000 O O . LYS A 1 246 ? -20.523 6.977 3.309 1.00 98.50 246 LYS A O 1
ATOM 2005 N N . GLU A 1 247 ? -20.460 7.752 5.415 1.00 98.56 247 GLU A N 1
ATOM 2006 C CA . GLU A 1 247 ? -18.999 7.825 5.465 1.00 98.56 247 GLU A CA 1
ATOM 2007 C C . GLU A 1 247 ? -18.340 6.445 5.330 1.00 98.56 247 GLU A C 1
ATOM 2009 O O . GLU A 1 247 ? -17.306 6.331 4.673 1.00 98.56 247 GLU A O 1
ATOM 2014 N N . VAL A 1 248 ? -18.943 5.386 5.885 1.00 98.56 248 VAL A N 1
ATOM 2015 C CA . VAL A 1 248 ? -18.414 4.019 5.741 1.00 98.56 248 VAL A CA 1
ATOM 2016 C C . VAL A 1 248 ? -18.249 3.647 4.268 1.00 98.56 248 VAL A C 1
ATOM 2018 O O . VAL A 1 248 ? -17.196 3.124 3.890 1.00 98.56 248 VAL A O 1
ATOM 2021 N N . LEU A 1 249 ? -19.250 3.964 3.440 1.00 98.19 249 LEU A N 1
ATOM 2022 C CA . LEU A 1 249 ? -19.246 3.688 2.002 1.00 98.19 249 LEU A CA 1
ATOM 2023 C C . LEU A 1 249 ? -18.370 4.667 1.207 1.00 98.19 249 LEU A C 1
ATOM 2025 O O . LEU A 1 249 ? -17.700 4.244 0.261 1.00 98.19 249 LEU A O 1
ATOM 2029 N N . ASP A 1 250 ? -18.320 5.945 1.602 1.00 98.50 250 ASP A N 1
ATOM 2030 C CA . ASP A 1 250 ? -17.394 6.921 1.010 1.00 98.50 250 ASP A CA 1
ATOM 2031 C C . ASP A 1 250 ? -15.941 6.425 1.167 1.00 98.50 250 ASP A C 1
ATOM 2033 O O . ASP A 1 250 ? -15.182 6.378 0.197 1.00 98.50 250 ASP A O 1
ATOM 2037 N N . ILE A 1 251 ? -15.563 5.972 2.369 1.00 98.62 251 ILE A N 1
ATOM 2038 C CA . ILE A 1 251 ? -14.222 5.445 2.655 1.00 98.62 251 ILE A CA 1
ATOM 2039 C C . ILE A 1 251 ? -13.964 4.114 1.939 1.00 98.62 251 ILE A C 1
ATOM 2041 O O . ILE A 1 251 ? -12.878 3.923 1.390 1.00 98.62 251 ILE A O 1
ATOM 2045 N N . LEU A 1 252 ? -14.950 3.210 1.889 1.00 98.38 252 LEU A N 1
ATOM 2046 C CA . LEU A 1 252 ? -14.836 1.959 1.132 1.00 98.38 252 LEU A CA 1
ATOM 2047 C C . LEU A 1 252 ? -14.523 2.233 -0.348 1.00 98.38 252 LEU A C 1
ATOM 2049 O O . LEU A 1 252 ? -13.626 1.611 -0.920 1.00 98.38 252 LEU A O 1
ATOM 2053 N N . THR A 1 253 ? -15.203 3.223 -0.932 1.00 98.50 253 THR A N 1
ATOM 2054 C CA . THR A 1 253 ? -14.964 3.682 -2.306 1.00 98.50 253 THR A CA 1
ATOM 2055 C C . THR A 1 253 ? -13.555 4.253 -2.459 1.00 98.50 253 THR A C 1
ATOM 2057 O O . THR A 1 253 ? -12.870 3.952 -3.435 1.00 98.50 253 THR A O 1
ATOM 2060 N N . LEU A 1 254 ? -13.061 5.035 -1.491 1.00 98.50 254 LEU A N 1
ATOM 2061 C CA . LEU A 1 254 ? -11.678 5.525 -1.523 1.00 98.50 254 LEU A CA 1
ATOM 2062 C C . LEU A 1 254 ? -10.653 4.385 -1.461 1.00 98.50 254 LEU A C 1
ATOM 2064 O O . LEU A 1 254 ? -9.646 4.444 -2.168 1.00 98.50 254 LEU A O 1
ATOM 2068 N N . TYR A 1 255 ? -10.901 3.330 -0.680 1.00 98.44 255 TYR A N 1
ATOM 2069 C CA . TYR A 1 255 ? -10.038 2.147 -0.687 1.00 98.44 255 TYR A CA 1
ATOM 2070 C C . TYR A 1 255 ? -10.066 1.413 -2.017 1.00 98.44 255 TYR A C 1
ATOM 2072 O O . TYR A 1 255 ? -9.000 1.057 -2.518 1.00 98.44 255 TYR A O 1
ATOM 2080 N N . GLN A 1 256 ? -11.240 1.244 -2.625 1.00 98.19 256 GLN A N 1
ATOM 2081 C CA . GLN A 1 256 ? -11.337 0.702 -3.976 1.00 98.19 256 GLN A CA 1
ATOM 2082 C C . GLN A 1 256 ? -10.493 1.531 -4.954 1.00 98.19 256 GLN A C 1
ATOM 2084 O O . GLN A 1 256 ? -9.634 0.979 -5.636 1.00 98.19 256 GLN A O 1
ATOM 2089 N N . ARG A 1 257 ? -10.620 2.862 -4.936 1.00 98.31 257 ARG A N 1
ATOM 2090 C CA . ARG A 1 257 ? -9.828 3.761 -5.792 1.00 98.31 257 ARG A CA 1
ATOM 2091 C C . ARG A 1 257 ? -8.322 3.650 -5.548 1.00 98.31 257 ARG A C 1
ATOM 2093 O O . ARG A 1 257 ? -7.554 3.667 -6.505 1.00 98.31 257 ARG A O 1
ATOM 2100 N N . VAL A 1 258 ? -7.870 3.477 -4.302 1.00 98.00 258 VAL A N 1
ATOM 2101 C CA . VAL A 1 258 ? -6.448 3.211 -4.015 1.00 98.00 258 VAL A CA 1
ATOM 2102 C C . VAL A 1 258 ? -5.969 1.957 -4.753 1.00 98.00 258 VAL A C 1
ATOM 2104 O O . VAL A 1 258 ? -4.927 1.995 -5.409 1.00 98.00 258 VAL A O 1
ATOM 2107 N N . TYR A 1 259 ? -6.712 0.854 -4.674 1.00 98.31 259 TYR A N 1
ATOM 2108 C CA . TYR A 1 259 ? -6.321 -0.387 -5.340 1.00 98.31 259 TYR A CA 1
ATOM 2109 C C . TYR A 1 259 ? -6.438 -0.289 -6.866 1.00 98.31 259 TYR A C 1
ATOM 2111 O O . TYR A 1 259 ? -5.475 -0.598 -7.570 1.00 98.31 259 TYR A O 1
ATOM 2119 N N . GLU A 1 260 ? -7.555 0.207 -7.387 1.00 98.38 260 GLU A N 1
ATOM 2120 C CA . GLU A 1 260 ? -7.834 0.203 -8.823 1.00 98.38 260 GLU A CA 1
ATOM 2121 C C . GLU A 1 260 ? -7.090 1.324 -9.568 1.00 98.38 260 GLU A C 1
ATOM 2123 O O . GLU A 1 260 ? -6.385 1.060 -10.544 1.00 98.38 260 GLU A O 1
ATOM 2128 N N . GLU A 1 261 ? -7.164 2.571 -9.086 1.00 97.56 261 GLU A N 1
ATOM 2129 C CA . GLU A 1 261 ? -6.592 3.737 -9.775 1.00 97.56 261 GLU A CA 1
ATOM 2130 C C . GLU A 1 261 ? -5.073 3.831 -9.583 1.00 97.56 261 GLU A C 1
ATOM 2132 O O . GLU A 1 261 ? -4.346 4.137 -10.533 1.00 97.56 261 GLU A O 1
ATOM 2137 N N . LEU A 1 262 ? -4.558 3.577 -8.372 1.00 97.00 262 LEU A N 1
ATOM 2138 C CA . LEU A 1 262 ? -3.119 3.705 -8.102 1.00 97.00 262 LEU A CA 1
ATOM 2139 C C . LEU A 1 262 ? -2.372 2.399 -8.351 1.00 97.00 262 LEU A C 1
ATOM 2141 O O . LEU A 1 262 ? -1.362 2.397 -9.062 1.00 97.00 262 LEU A O 1
ATOM 2145 N N . LEU A 1 263 ? -2.854 1.301 -7.767 1.00 97.81 263 LEU A N 1
ATOM 2146 C CA . LEU A 1 263 ? -2.148 0.019 -7.764 1.00 97.81 263 LEU A CA 1
ATOM 2147 C C . LEU A 1 263 ? -2.501 -0.872 -8.961 1.00 97.81 263 LEU A C 1
ATOM 2149 O O . LEU A 1 263 ? -1.846 -1.896 -9.148 1.00 97.81 263 LEU A O 1
ATOM 2153 N N . ALA A 1 264 ? -3.480 -0.485 -9.786 1.00 98.44 264 ALA A N 1
ATOM 2154 C CA . ALA A 1 264 ? -3.986 -1.300 -10.891 1.00 98.44 264 ALA A CA 1
ATOM 2155 C C . ALA A 1 264 ? -4.397 -2.718 -10.440 1.00 98.44 264 ALA A C 1
ATOM 2157 O O . ALA A 1 264 ? -4.201 -3.685 -11.168 1.00 98.44 264 ALA A O 1
ATOM 2158 N N . VAL A 1 265 ? -4.910 -2.853 -9.216 1.00 98.38 265 VAL A N 1
ATOM 2159 C CA . VAL A 1 265 ? -5.363 -4.115 -8.624 1.00 98.38 265 VAL A CA 1
ATOM 2160 C C . VAL A 1 265 ? -6.890 -4.084 -8.539 1.00 98.38 265 VAL A C 1
ATOM 2162 O O . VAL A 1 265 ? -7.417 -3.192 -7.874 1.00 98.38 265 VAL A O 1
ATOM 2165 N N . PRO A 1 266 ? -7.605 -5.029 -9.168 1.00 98.06 266 PRO A N 1
ATOM 2166 C CA . PRO A 1 266 ? -9.046 -5.145 -9.003 1.00 98.06 266 PRO A CA 1
ATOM 2167 C C . PRO A 1 266 ? -9.379 -5.635 -7.592 1.00 98.06 266 PRO A C 1
ATOM 2169 O O . PRO A 1 266 ? -8.676 -6.478 -7.027 1.00 98.06 266 PRO A O 1
ATOM 2172 N N . VAL A 1 267 ? -10.460 -5.110 -7.030 1.00 96.88 267 VAL A N 1
ATOM 2173 C CA . VAL A 1 267 ? -10.980 -5.536 -5.729 1.00 96.88 267 VAL A CA 1
ATOM 2174 C C . VAL A 1 267 ? -12.496 -5.643 -5.777 1.00 96.88 267 VAL A C 1
ATOM 2176 O O . VAL A 1 267 ? -13.148 -5.009 -6.602 1.00 96.88 267 VAL A O 1
ATOM 2179 N N . ILE A 1 268 ? -13.055 -6.442 -4.875 1.00 95.06 268 ILE A N 1
ATOM 2180 C CA . ILE A 1 268 ? -14.493 -6.660 -4.760 1.00 95.06 268 ILE A CA 1
ATOM 2181 C C . ILE A 1 268 ? -14.969 -6.004 -3.459 1.00 95.06 268 ILE A C 1
ATOM 2183 O O . ILE A 1 268 ? -14.601 -6.483 -2.380 1.00 95.06 268 ILE A O 1
ATOM 2187 N N . PRO A 1 269 ? -15.741 -4.904 -3.516 1.00 95.00 269 PRO A N 1
ATOM 2188 C CA . PRO A 1 269 ? -16.377 -4.354 -2.329 1.00 95.00 269 PRO A CA 1
ATOM 2189 C C . PRO A 1 269 ? -17.459 -5.315 -1.822 1.00 95.00 269 PRO A C 1
ATOM 2191 O O . PRO A 1 269 ? -18.171 -5.944 -2.602 1.00 95.00 269 PRO A O 1
ATOM 2194 N N . GLY A 1 270 ? -17.593 -5.437 -0.507 1.00 91.62 270 GLY A N 1
ATOM 2195 C CA . GLY A 1 270 ? -18.566 -6.340 0.092 1.00 91.62 270 GLY A CA 1
ATOM 2196 C C . GLY A 1 270 ? -18.736 -6.144 1.591 1.00 91.62 270 GLY A C 1
ATOM 2197 O O . GLY A 1 270 ? -18.127 -5.268 2.214 1.00 91.62 270 GLY A O 1
ATOM 2198 N N . TRP A 1 271 ? -19.577 -6.996 2.166 1.00 93.19 271 TRP A N 1
ATOM 2199 C CA . TRP A 1 271 ? -19.888 -7.027 3.591 1.00 93.19 271 TRP A CA 1
ATOM 2200 C C . TRP A 1 271 ? -19.285 -8.285 4.202 1.00 93.19 271 TRP A C 1
ATOM 2202 O O . TRP A 1 271 ? -19.373 -9.372 3.630 1.00 93.19 271 TRP A O 1
ATOM 2212 N N . LYS A 1 272 ? -18.671 -8.154 5.377 1.00 91.50 272 LYS A N 1
ATOM 2213 C CA . LYS A 1 272 ? -18.278 -9.328 6.155 1.00 91.50 272 LYS A CA 1
ATOM 2214 C C . LYS A 1 272 ? -19.521 -9.998 6.727 1.00 91.50 272 LYS A C 1
ATOM 2216 O O . LYS A 1 272 ? -20.469 -9.328 7.130 1.00 91.50 272 LYS A O 1
ATOM 2221 N N . THR A 1 273 ? -19.481 -11.324 6.802 1.00 87.56 273 THR A N 1
ATOM 2222 C CA . THR A 1 273 ? -20.495 -12.104 7.517 1.00 87.56 273 THR A CA 1
ATOM 2223 C C . THR A 1 273 ? -20.442 -11.798 9.012 1.00 87.56 273 THR A C 1
ATOM 2225 O O . THR A 1 273 ? -19.420 -11.336 9.520 1.00 87.56 273 THR A O 1
ATOM 2228 N N . GLU A 1 274 ? -21.503 -12.131 9.747 1.00 86.31 274 GLU A N 1
ATOM 2229 C CA . GLU A 1 274 ? -21.559 -11.940 11.205 1.00 86.31 274 GLU A CA 1
ATOM 2230 C C . GLU A 1 274 ? -20.375 -12.564 11.956 1.00 86.31 274 GLU A C 1
ATOM 2232 O O . GLU A 1 274 ? -19.929 -12.028 12.963 1.00 86.31 274 GLU A O 1
ATOM 2237 N N . LYS A 1 275 ? -19.821 -13.671 11.446 1.00 85.88 275 LYS A N 1
ATOM 2238 C CA . LYS A 1 275 ? -18.658 -14.335 12.049 1.00 85.88 275 LYS A CA 1
ATOM 2239 C C . LYS A 1 275 ? -17.326 -13.639 11.738 1.00 85.88 275 LYS A C 1
ATOM 2241 O O . LYS A 1 275 ? -16.389 -13.755 12.518 1.00 85.88 275 LYS A O 1
ATOM 2246 N N . GLU A 1 276 ? -17.225 -12.963 10.596 1.00 86.62 276 GLU A N 1
ATOM 2247 C CA . GLU A 1 276 ? -15.979 -12.355 10.103 1.00 86.62 276 GLU A CA 1
ATOM 2248 C C . GLU A 1 276 ? -15.944 -10.828 10.280 1.00 86.62 276 GLU A C 1
ATOM 2250 O O . GLU A 1 276 ? -14.938 -10.189 9.955 1.00 86.62 276 GLU A O 1
ATOM 2255 N N . LYS A 1 277 ? -17.038 -10.209 10.746 1.00 89.62 277 LYS A N 1
ATOM 2256 C CA . LYS A 1 277 ? -17.071 -8.773 11.038 1.00 89.62 277 LYS A CA 1
ATOM 2257 C C . LYS A 1 277 ? -16.190 -8.445 12.242 1.00 89.62 277 LYS A C 1
ATOM 2259 O O . LYS A 1 277 ? -15.875 -9.299 13.068 1.00 89.62 277 LYS A O 1
ATOM 2264 N N . PHE A 1 278 ? -15.807 -7.178 12.367 1.00 89.12 278 PHE A N 1
ATOM 2265 C CA . PHE A 1 278 ? -15.148 -6.709 13.580 1.00 89.12 278 PHE A CA 1
ATOM 2266 C C . PHE A 1 278 ? -16.087 -6.871 14.782 1.00 89.12 278 PHE A C 1
ATOM 2268 O O . PHE A 1 278 ? -17.186 -6.322 14.774 1.00 89.12 278 PHE A O 1
ATOM 2275 N N . ALA A 1 279 ? -15.647 -7.602 15.809 1.00 83.50 279 ALA A N 1
ATOM 2276 C CA . ALA A 1 279 ? -16.484 -7.986 16.948 1.00 83.50 279 ALA A CA 1
ATOM 2277 C C . ALA A 1 279 ? -17.072 -6.788 17.719 1.00 83.50 279 ALA A C 1
ATOM 2279 O O . ALA A 1 279 ? -18.156 -6.897 18.282 1.00 83.50 279 ALA A O 1
ATOM 2280 N N . GLY A 1 280 ? -16.386 -5.639 17.724 1.00 83.88 280 GLY A N 1
ATOM 2281 C CA . GLY A 1 280 ? -16.889 -4.408 18.337 1.00 83.88 280 GLY A CA 1
ATOM 2282 C C . GLY A 1 280 ? -17.848 -3.593 17.456 1.00 83.88 280 GLY A C 1
ATOM 2283 O O . GLY A 1 280 ? -18.400 -2.600 17.928 1.00 83.88 280 GLY A O 1
ATOM 2284 N N . GLY A 1 281 ? -18.044 -3.961 16.186 1.00 88.94 281 GLY A N 1
ATOM 2285 C CA . GLY A 1 281 ? -18.832 -3.193 15.217 1.00 88.94 281 GLY A CA 1
ATOM 2286 C C . GLY A 1 281 ? -20.272 -3.681 15.017 1.00 88.94 281 GLY A C 1
ATOM 2287 O O . GLY A 1 281 ? -20.583 -4.845 15.256 1.00 88.94 281 GLY A O 1
ATOM 2288 N N . ASP A 1 282 ? -21.141 -2.789 14.528 1.00 94.38 282 ASP A N 1
ATOM 2289 C CA . ASP A 1 282 ? -22.492 -3.122 14.042 1.00 94.38 282 ASP A CA 1
ATOM 2290 C C . ASP A 1 282 ? -22.370 -3.979 12.770 1.00 94.38 282 ASP A C 1
ATOM 2292 O O . ASP A 1 282 ? -22.797 -5.135 12.730 1.00 94.38 282 ASP A O 1
ATOM 2296 N N . TYR A 1 283 ? -21.633 -3.472 11.776 1.00 96.06 283 TYR A N 1
ATOM 2297 C CA . TYR A 1 283 ? -21.277 -4.207 10.564 1.00 96.06 283 TYR A CA 1
ATOM 2298 C C . TYR A 1 283 ? -19.889 -3.812 10.045 1.00 96.06 283 TYR A C 1
ATOM 2300 O O . TYR A 1 283 ? -19.304 -2.797 10.427 1.00 96.06 283 TYR A O 1
ATOM 2308 N N . THR A 1 284 ? -19.325 -4.631 9.156 1.00 97.06 284 THR A N 1
ATOM 2309 C CA . THR A 1 284 ? -18.021 -4.371 8.529 1.00 97.06 284 THR A CA 1
ATOM 2310 C C . THR A 1 284 ? -18.123 -4.473 7.018 1.00 97.06 284 THR A C 1
ATOM 2312 O O . THR A 1 284 ? -18.516 -5.513 6.493 1.00 97.06 284 THR A O 1
ATOM 2315 N N . THR A 1 285 ? -17.702 -3.415 6.330 1.00 98.06 285 THR A N 1
ATOM 2316 C CA . THR A 1 285 ? -17.472 -3.439 4.885 1.00 98.06 285 THR A CA 1
ATOM 2317 C C . THR A 1 285 ? -15.995 -3.660 4.588 1.00 98.06 285 THR A C 1
ATOM 2319 O O . THR A 1 285 ? -15.110 -3.366 5.402 1.00 98.06 285 THR A O 1
ATOM 2322 N N . THR A 1 286 ? -15.715 -4.227 3.423 1.00 97.69 286 THR A N 1
ATOM 2323 C CA . THR A 1 286 ? -14.365 -4.602 3.023 1.00 97.69 286 THR A CA 1
ATOM 2324 C C . THR A 1 286 ? -14.198 -4.540 1.515 1.00 97.69 286 THR A C 1
ATOM 2326 O O . THR A 1 286 ? -15.162 -4.708 0.776 1.00 97.69 286 THR A O 1
ATOM 2329 N N . VAL A 1 287 ? -12.968 -4.300 1.065 1.00 96.94 287 VAL A N 1
ATOM 2330 C CA . VAL A 1 287 ? -12.549 -4.592 -0.307 1.00 96.94 287 VAL A CA 1
ATOM 2331 C C . VAL A 1 287 ? -11.678 -5.845 -0.285 1.00 96.94 287 VAL A C 1
ATOM 2333 O O . VAL A 1 287 ? -10.649 -5.886 0.398 1.00 96.94 287 VAL A O 1
ATOM 2336 N N . GLU A 1 288 ? -12.104 -6.874 -1.010 1.00 95.44 288 GLU A N 1
ATOM 2337 C CA . GLU A 1 288 ? -11.407 -8.156 -1.125 1.00 95.44 288 GLU A CA 1
ATOM 2338 C C . GLU A 1 288 ? -10.568 -8.187 -2.404 1.00 95.44 288 GLU A C 1
ATOM 2340 O O . GLU A 1 288 ? -11.060 -7.892 -3.490 1.00 95.44 288 GLU A O 1
ATOM 2345 N N . GLY A 1 289 ? -9.294 -8.549 -2.279 1.00 91.25 289 GLY A N 1
ATOM 2346 C CA . GLY A 1 289 ? -8.421 -8.849 -3.409 1.00 91.25 289 GLY A CA 1
ATOM 2347 C C . GLY A 1 289 ? -8.283 -10.355 -3.623 1.00 91.25 289 GLY A C 1
ATOM 2348 O O . GLY A 1 289 ? -8.599 -11.160 -2.744 1.00 91.25 289 GLY A O 1
ATOM 2349 N N . PHE A 1 290 ? -7.736 -10.745 -4.770 1.00 90.69 290 PHE A N 1
ATOM 2350 C CA . PHE A 1 290 ? -7.448 -12.140 -5.089 1.00 90.69 290 PHE A CA 1
ATOM 2351 C C . PHE A 1 290 ? -6.043 -12.292 -5.677 1.00 90.69 290 PHE A C 1
ATOM 2353 O O . PHE A 1 290 ? -5.602 -11.480 -6.486 1.00 90.69 290 PHE A O 1
ATOM 2360 N N . VAL A 1 291 ? -5.327 -13.338 -5.255 1.00 87.94 291 VAL A N 1
ATOM 2361 C CA . VAL A 1 291 ? -3.975 -13.649 -5.740 1.00 87.94 291 VAL A CA 1
ATOM 2362 C C . VAL A 1 291 ? -3.985 -15.002 -6.450 1.00 87.94 291 VAL A C 1
ATOM 2364 O O . VAL A 1 291 ? -3.829 -16.047 -5.803 1.00 87.94 291 VAL A O 1
ATOM 2367 N N . ALA A 1 292 ? -4.091 -14.970 -7.781 1.00 84.75 292 ALA A N 1
ATOM 2368 C CA . ALA A 1 292 ? -4.200 -16.144 -8.655 1.00 84.75 292 ALA A CA 1
ATOM 2369 C C . ALA A 1 292 ? -3.060 -17.154 -8.476 1.00 84.75 292 ALA A C 1
ATOM 2371 O O . ALA A 1 292 ? -3.298 -18.354 -8.327 1.00 84.75 292 ALA A O 1
ATOM 2372 N N . ALA A 1 293 ? -1.816 -16.676 -8.342 1.00 82.44 293 ALA A N 1
ATOM 2373 C CA . ALA A 1 293 ? -0.654 -17.537 -8.108 1.00 82.44 293 ALA A CA 1
ATOM 2374 C C . ALA A 1 293 ? -0.855 -18.493 -6.912 1.00 82.44 293 ALA A C 1
ATOM 2376 O O . ALA A 1 293 ? -0.472 -19.670 -6.954 1.00 82.44 293 ALA A O 1
ATOM 2377 N N . SER A 1 294 ? -1.511 -17.998 -5.857 1.00 83.25 294 SER A N 1
ATOM 2378 C CA . SER A 1 294 ? -1.806 -18.758 -4.640 1.00 83.25 294 SER A CA 1
ATOM 2379 C C . SER A 1 294 ? -3.218 -19.346 -4.584 1.00 83.25 294 SER A C 1
ATOM 2381 O O . SER A 1 294 ? -3.437 -20.245 -3.777 1.00 83.25 294 SER A O 1
ATOM 2383 N N . GLY A 1 295 ? -4.151 -18.868 -5.413 1.00 82.50 295 GLY A N 1
ATOM 2384 C CA . GLY A 1 295 ? -5.563 -19.245 -5.353 1.00 82.50 295 GLY A CA 1
ATOM 2385 C C . GLY A 1 295 ? -6.270 -18.768 -4.089 1.00 82.50 295 GLY A C 1
ATOM 2386 O O . GLY A 1 295 ? -7.069 -19.508 -3.523 1.00 82.50 295 GLY A O 1
ATOM 2387 N N . ARG A 1 296 ? -5.904 -17.593 -3.560 1.00 85.69 296 ARG A N 1
ATOM 2388 C CA . ARG A 1 296 ? -6.396 -17.117 -2.258 1.00 85.69 296 ARG A CA 1
ATOM 2389 C C . ARG A 1 296 ? -6.976 -15.717 -2.345 1.00 85.69 296 ARG A C 1
ATOM 2391 O O . ARG A 1 296 ? -6.339 -14.812 -2.886 1.00 85.69 296 ARG A O 1
ATOM 2398 N N . GLY A 1 297 ? -8.147 -15.553 -1.731 1.00 88.88 297 GLY A N 1
ATOM 2399 C CA . GLY A 1 297 ? -8.688 -14.247 -1.373 1.00 88.88 297 GLY A CA 1
ATOM 2400 C C . GLY A 1 297 ? -7.862 -13.596 -0.262 1.00 88.88 297 GLY A C 1
ATOM 2401 O O . GLY A 1 297 ? -7.270 -14.281 0.582 1.00 88.88 297 GLY A O 1
ATOM 2402 N N . ILE A 1 298 ? -7.795 -12.270 -0.276 1.00 91.19 298 ILE A N 1
ATOM 2403 C CA . ILE A 1 298 ? -7.067 -11.480 0.707 1.00 91.19 298 ILE A CA 1
ATOM 2404 C C . ILE A 1 298 ? -7.779 -10.156 0.975 1.00 91.19 298 ILE A C 1
ATOM 2406 O O . ILE A 1 298 ? -7.934 -9.323 0.086 1.00 91.19 298 ILE A O 1
ATOM 2410 N N . GLN A 1 299 ? -8.112 -9.923 2.242 1.00 96.19 299 GLN A N 1
ATOM 2411 C CA . GLN A 1 299 ? -8.681 -8.653 2.672 1.00 96.19 299 GLN A CA 1
ATOM 2412 C C . GLN A 1 299 ? -7.691 -7.512 2.437 1.00 96.19 299 GLN A C 1
ATOM 2414 O O . GLN A 1 299 ? -6.595 -7.487 3.022 1.00 96.19 299 GLN A O 1
ATOM 2419 N N . ALA A 1 300 ? -8.115 -6.556 1.615 1.00 95.56 300 ALA A N 1
ATOM 2420 C CA . ALA A 1 300 ? -7.293 -5.463 1.131 1.00 95.56 300 ALA A CA 1
ATOM 2421 C C . ALA A 1 300 ? -7.428 -4.209 2.022 1.00 95.56 300 ALA A C 1
ATOM 2423 O O . ALA A 1 300 ? -6.420 -3.567 2.324 1.00 95.56 300 ALA A O 1
ATOM 2424 N N . ALA A 1 301 ? -8.639 -3.892 2.491 1.00 97.31 301 ALA A N 1
ATOM 2425 C CA . ALA A 1 301 ? -8.930 -2.836 3.470 1.00 97.31 301 ALA A CA 1
ATOM 2426 C C . ALA A 1 301 ? -10.307 -3.058 4.131 1.00 97.31 301 ALA A C 1
ATOM 2428 O O . ALA A 1 301 ? -11.108 -3.866 3.640 1.00 97.31 301 ALA A O 1
ATOM 2429 N N . THR A 1 302 ? -10.587 -2.352 5.231 1.00 97.50 302 THR A N 1
ATOM 2430 C CA . THR A 1 302 ? -11.888 -2.396 5.927 1.00 97.50 302 THR A CA 1
ATOM 2431 C C . THR A 1 302 ? -12.396 -1.028 6.343 1.00 97.50 302 THR A C 1
ATOM 2433 O O . THR A 1 302 ? -11.618 -0.153 6.718 1.00 97.50 302 THR A O 1
ATOM 2436 N N . SER A 1 303 ? -13.721 -0.890 6.326 1.00 98.44 303 SER A N 1
ATOM 2437 C CA . SER A 1 303 ? -14.452 0.255 6.861 1.00 98.44 303 SER A CA 1
ATOM 2438 C C . SER A 1 303 ? -15.630 -0.247 7.701 1.00 98.44 303 SER A C 1
ATOM 2440 O O . SER A 1 303 ? -16.504 -0.974 7.220 1.00 98.44 303 SER A O 1
ATOM 2442 N N . HIS A 1 304 ? -15.604 0.068 8.989 1.00 98.12 304 HIS A N 1
ATOM 2443 C CA . HIS A 1 304 ? -16.492 -0.468 10.011 1.00 98.12 304 HIS A CA 1
ATOM 2444 C C . HIS A 1 304 ? -17.519 0.585 10.407 1.00 98.12 304 HIS A C 1
ATOM 2446 O O . HIS A 1 304 ? -17.147 1.705 10.763 1.00 98.12 304 HIS A O 1
ATOM 2452 N N . HIS A 1 305 ? -18.795 0.199 10.432 1.00 98.38 305 HIS A N 1
ATOM 2453 C CA . HIS A 1 305 ? -19.781 0.935 11.208 1.00 98.38 305 HIS A CA 1
ATOM 2454 C C . HIS A 1 305 ? -19.781 0.370 12.623 1.00 98.38 305 HIS A C 1
ATOM 2456 O O . HIS A 1 305 ? -20.092 -0.804 12.833 1.00 98.38 305 HIS A O 1
ATOM 2462 N N . LEU A 1 306 ? -19.409 1.186 13.603 1.00 97.06 306 LEU A N 1
ATOM 2463 C CA . LEU A 1 306 ? -19.321 0.763 15.000 1.00 97.06 306 LEU A CA 1
ATOM 2464 C C . LEU A 1 306 ? -20.651 0.915 15.748 1.00 97.06 306 LEU A C 1
ATOM 2466 O O . LEU A 1 306 ? -20.767 0.491 16.901 1.00 97.06 306 LEU A O 1
ATOM 2470 N N . GLY A 1 307 ? -21.651 1.529 15.107 1.00 96.75 307 GLY A N 1
ATOM 2471 C CA . GLY A 1 307 ? -22.911 1.880 15.744 1.00 96.75 307 GLY A CA 1
ATOM 2472 C C . GLY A 1 307 ? -22.657 2.742 16.979 1.00 96.75 307 GLY A C 1
ATOM 2473 O O . GLY A 1 307 ? -21.859 3.679 16.941 1.00 96.75 307 GLY A O 1
ATOM 2474 N N . GLN A 1 308 ? -23.304 2.386 18.087 1.00 95.88 308 GLN A N 1
ATOM 2475 C CA . GLN A 1 308 ? -23.107 3.028 19.392 1.00 95.88 308 GLN A CA 1
ATOM 2476 C C . GLN A 1 308 ? -22.370 2.126 20.399 1.00 95.88 308 GLN A C 1
ATOM 2478 O O . GLN A 1 308 ? -22.417 2.374 21.603 1.00 95.88 308 GLN A O 1
ATOM 2483 N N . ASN A 1 309 ? -21.723 1.046 19.944 1.00 92.44 309 ASN A N 1
ATOM 2484 C CA . ASN A 1 309 ? -21.108 0.063 20.845 1.00 92.44 309 ASN A CA 1
ATOM 2485 C C . ASN A 1 309 ? -19.994 0.705 21.680 1.00 92.44 309 ASN A C 1
ATOM 2487 O O . ASN A 1 309 ? -19.998 0.642 22.911 1.00 92.44 309 ASN A O 1
ATOM 2491 N N . PHE A 1 310 ? -19.068 1.389 21.006 1.00 93.06 310 PHE A N 1
ATOM 2492 C CA . PHE A 1 310 ? -17.949 2.062 21.658 1.00 93.06 310 PHE A CA 1
ATOM 2493 C C . PHE A 1 310 ? -18.361 3.355 22.360 1.00 93.06 310 PHE A C 1
ATOM 2495 O O . PHE A 1 310 ? -17.825 3.649 23.425 1.00 93.06 310 PHE A O 1
ATOM 2502 N N . SER A 1 311 ? -19.342 4.097 21.846 1.00 95.31 311 SER A N 1
ATOM 2503 C CA . SER A 1 311 ? -19.788 5.332 22.494 1.00 95.31 311 SER A CA 1
ATOM 2504 C C . SER A 1 311 ? -20.473 5.044 23.823 1.00 95.31 311 SER A C 1
ATOM 2506 O O . SER A 1 311 ? -20.191 5.730 24.801 1.00 95.31 311 SER A O 1
ATOM 2508 N N . LYS A 1 312 ? -21.255 3.962 23.914 1.00 92.94 312 LYS A N 1
ATOM 2509 C CA . LYS A 1 312 ? -21.789 3.459 25.190 1.00 92.94 312 LYS A CA 1
ATOM 2510 C C . LYS A 1 312 ? -20.680 2.966 26.123 1.00 92.94 312 LYS A C 1
ATOM 2512 O O . LYS A 1 312 ? -20.709 3.260 27.312 1.00 92.94 312 LYS A O 1
ATOM 2517 N N . MET A 1 313 ? -19.673 2.266 25.597 1.00 90.69 313 MET A N 1
ATOM 2518 C CA . MET A 1 313 ? -18.546 1.753 26.393 1.00 90.69 313 MET A CA 1
ATOM 2519 C C . MET A 1 313 ? -17.659 2.871 26.975 1.00 90.69 313 MET A C 1
ATOM 2521 O O . MET A 1 313 ? -17.165 2.778 28.105 1.00 90.69 313 MET A O 1
ATOM 2525 N N . PHE A 1 314 ? -17.419 3.931 26.203 1.00 92.31 314 PHE A N 1
ATOM 2526 C CA . PHE A 1 314 ? -16.511 5.026 26.554 1.00 92.31 314 PHE A CA 1
ATOM 2527 C C . PHE A 1 314 ? -17.218 6.297 27.043 1.00 92.31 314 PHE A C 1
ATOM 2529 O O . PHE A 1 314 ? -16.522 7.257 27.358 1.00 92.31 314 PHE A O 1
ATOM 2536 N N . ASP A 1 315 ? -18.547 6.276 27.183 1.00 94.38 315 ASP A N 1
ATOM 2537 C CA . ASP A 1 315 ? -19.390 7.422 27.563 1.00 94.38 315 ASP A CA 1
ATOM 2538 C C . ASP A 1 315 ? -19.235 8.628 26.613 1.00 94.38 315 ASP A C 1
ATOM 2540 O O . ASP A 1 315 ? -19.127 9.776 27.033 1.00 94.38 315 ASP A O 1
ATOM 2544 N N . ILE A 1 316 ? -19.194 8.363 25.300 1.00 96.62 316 ILE A N 1
ATOM 2545 C CA . ILE A 1 316 ? -19.155 9.401 24.259 1.00 96.62 316 ILE A CA 1
ATOM 2546 C C . ILE A 1 316 ? -20.588 9.845 23.964 1.00 96.62 316 ILE A C 1
ATOM 2548 O O . ILE A 1 316 ? -21.256 9.318 23.064 1.00 96.62 316 ILE A O 1
ATOM 2552 N N . LYS A 1 317 ? -21.057 10.810 24.750 1.00 95.31 317 LYS A N 1
ATOM 2553 C CA . LYS A 1 317 ? -22.414 11.349 24.681 1.00 95.31 317 LYS A CA 1
ATOM 2554 C C . LYS A 1 317 ? -22.422 12.835 24.332 1.00 95.31 317 LYS A C 1
ATOM 2556 O O . LYS A 1 317 ? -21.433 13.526 24.547 1.00 95.31 317 LYS A O 1
ATOM 2561 N N . PHE A 1 318 ? -23.532 13.320 23.790 1.00 94.88 318 PHE A N 1
ATOM 2562 C CA . PHE A 1 318 ? -23.705 14.718 23.409 1.00 94.88 318 PHE A CA 1
ATOM 2563 C C . PHE A 1 318 ? -25.129 15.212 23.665 1.00 94.88 318 PHE A C 1
ATOM 2565 O O . PHE A 1 318 ? -26.092 14.446 23.614 1.00 94.88 318 PHE A O 1
ATOM 2572 N N . GLU A 1 319 ? -25.264 16.513 23.899 1.00 90.88 319 GLU A N 1
ATOM 2573 C CA . GLU A 1 319 ? -26.557 17.193 23.992 1.00 90.88 319 GLU A CA 1
ATOM 2574 C C . GLU A 1 319 ? -27.165 17.455 22.603 1.00 90.88 319 GLU A C 1
ATOM 2576 O O . GLU A 1 319 ? -26.542 18.098 21.741 1.00 90.88 319 GLU A O 1
ATOM 2581 N N . ASN A 1 320 ? -28.410 17.009 22.401 1.00 85.81 320 ASN A N 1
ATOM 2582 C CA . ASN A 1 320 ? -29.179 17.226 21.178 1.00 85.81 320 ASN A CA 1
ATOM 2583 C C . ASN A 1 320 ? -30.442 18.070 21.461 1.00 85.81 320 ASN A C 1
ATOM 2585 O O . ASN A 1 320 ? -31.345 17.594 22.144 1.00 85.81 320 ASN A O 1
ATOM 2589 N N . PRO A 1 321 ? -30.563 19.293 20.909 1.00 78.12 321 PRO A N 1
ATOM 2590 C CA . PRO A 1 321 ? -31.695 20.187 21.172 1.00 78.12 321 PRO A CA 1
ATOM 2591 C C . PRO A 1 321 ? -33.034 19.688 20.610 1.00 78.12 321 PRO A C 1
ATOM 2593 O O . PRO A 1 321 ? -34.069 20.249 20.951 1.00 78.12 321 PRO A O 1
ATOM 2596 N N . ASN A 1 322 ? -33.023 18.669 19.745 1.00 75.31 322 ASN A N 1
ATOM 2597 C CA . ASN A 1 322 ? -34.222 18.086 19.138 1.00 75.31 322 ASN A CA 1
ATOM 2598 C C . ASN A 1 322 ? -34.650 16.758 19.798 1.00 75.31 322 ASN A C 1
ATOM 2600 O O . ASN A 1 322 ? -35.442 16.023 19.209 1.00 75.31 322 ASN A O 1
ATOM 2604 N N . GLN A 1 323 ? -34.092 16.401 20.958 1.00 69.81 323 GLN A N 1
ATOM 2605 C CA . GLN A 1 323 ? -34.418 15.157 21.666 1.00 69.81 323 GLN A CA 1
ATOM 2606 C C . GLN A 1 323 ? -35.739 15.299 22.451 1.00 69.81 323 GLN A C 1
ATOM 2608 O O . GLN A 1 323 ? -36.040 16.372 22.971 1.00 69.81 323 GLN A O 1
ATOM 2613 N N . GLU A 1 324 ? -36.548 14.233 22.507 1.00 60.22 324 GLU A N 1
ATOM 2614 C CA . GLU A 1 324 ? -37.780 14.198 23.315 1.00 60.22 324 GLU A CA 1
ATOM 2615 C C . GLU A 1 324 ? -37.450 14.276 24.821 1.00 60.22 324 GLU A C 1
ATOM 2617 O O . GLU A 1 324 ? -36.433 13.741 25.265 1.00 60.22 324 GLU A O 1
ATOM 2622 N N . GLU A 1 325 ? -38.298 14.948 25.611 1.00 52.47 325 GLU A N 1
ATOM 2623 C CA . GLU A 1 325 ? -38.109 15.111 27.063 1.00 52.47 325 GLU A CA 1
ATOM 2624 C C . GLU A 1 325 ? -38.002 13.746 27.774 1.00 52.47 325 GLU A C 1
ATOM 2626 O O . GLU A 1 325 ? -38.966 12.980 27.798 1.00 52.47 325 GLU A O 1
ATOM 2631 N N . GLY A 1 326 ? -36.850 13.458 28.399 1.00 58.50 326 GLY A N 1
ATOM 2632 C CA . GLY A 1 326 ? -36.670 12.295 29.284 1.00 58.50 326 GLY A CA 1
ATOM 2633 C C . GLY A 1 326 ? -35.339 11.543 29.178 1.00 58.50 326 GLY A C 1
ATOM 2634 O O . GLY A 1 326 ? -35.091 10.673 30.011 1.00 58.50 326 GLY A O 1
ATOM 2635 N N . ASP A 1 327 ? -34.487 11.864 28.202 1.00 59.91 327 ASP A N 1
ATOM 2636 C CA . ASP A 1 327 ? -33.176 11.231 28.013 1.00 59.91 327 ASP A CA 1
ATOM 2637 C C . ASP A 1 327 ? -32.096 12.327 27.955 1.00 59.91 327 ASP A C 1
ATOM 2639 O O . ASP A 1 327 ? -32.059 13.112 27.009 1.00 59.91 327 ASP A O 1
ATOM 2643 N N . ASP A 1 328 ? -31.264 12.444 29.000 1.00 64.25 328 ASP A N 1
ATOM 2644 C CA . ASP A 1 328 ? -30.387 13.614 29.207 1.00 64.25 328 ASP A CA 1
ATOM 2645 C C . ASP A 1 328 ? -29.308 13.772 28.111 1.00 64.25 328 ASP A C 1
ATOM 2647 O O . ASP A 1 328 ? -28.811 14.878 27.892 1.00 64.25 328 ASP A O 1
ATOM 2651 N N . HIS A 1 329 ? -28.937 12.691 27.402 1.00 75.56 329 HIS A N 1
ATOM 2652 C CA . HIS A 1 329 ? -27.897 12.719 26.365 1.00 75.56 329 HIS A CA 1
ATOM 2653 C C . HIS A 1 329 ? -28.085 11.669 25.252 1.00 75.56 329 HIS A C 1
ATOM 2655 O O . HIS A 1 329 ? -28.553 10.558 25.489 1.00 75.56 329 HIS A O 1
ATOM 2661 N N . CYS A 1 330 ? -27.615 11.980 24.038 1.00 90.94 330 CYS A N 1
ATOM 2662 C CA . CYS A 1 330 ? -27.491 11.040 22.917 1.00 90.94 330 CYS A CA 1
ATOM 2663 C C . CYS A 1 330 ? -26.093 10.404 22.871 1.00 90.94 330 CYS A C 1
ATOM 2665 O O . CYS A 1 330 ? -25.097 11.095 23.062 1.00 90.94 330 CYS A O 1
ATOM 2667 N N . PHE A 1 331 ? -25.980 9.121 22.510 1.00 96.00 331 PHE A N 1
ATOM 2668 C CA . PHE A 1 331 ? -24.683 8.494 22.213 1.00 96.00 331 PHE A CA 1
ATOM 2669 C C . PHE A 1 331 ? -24.283 8.689 20.749 1.00 96.00 331 PHE A C 1
ATOM 2671 O O . PHE A 1 331 ? -25.092 8.469 19.843 1.00 96.00 331 PHE A O 1
ATOM 2678 N N . ALA A 1 332 ? -23.019 9.040 20.505 1.00 97.69 332 ALA A N 1
ATOM 2679 C CA . ALA A 1 332 ? -22.510 9.224 19.147 1.00 97.69 332 ALA A CA 1
ATOM 2680 C C . ALA A 1 332 ? -22.491 7.906 18.349 1.00 97.69 332 ALA A C 1
ATOM 2682 O O . ALA A 1 332 ? -22.176 6.843 18.892 1.00 97.69 332 ALA A O 1
ATOM 2683 N N . TYR A 1 333 ? -22.777 7.979 17.050 1.00 98.50 333 TYR A N 1
ATOM 2684 C CA . TYR A 1 333 ? -22.519 6.887 16.111 1.00 98.50 333 TYR A CA 1
ATOM 2685 C C . TYR A 1 333 ? -21.071 6.961 15.647 1.00 98.50 333 TYR A C 1
ATOM 2687 O O . TYR A 1 333 ? -20.609 8.032 15.265 1.00 98.50 333 TYR A O 1
ATOM 2695 N N . GLN A 1 334 ? -20.345 5.849 15.672 1.00 98.62 334 GLN A N 1
ATOM 2696 C CA . GLN A 1 334 ? -18.922 5.844 15.338 1.00 98.62 334 GLN A CA 1
ATOM 2697 C C . GLN A 1 334 ? -18.609 4.972 14.128 1.00 98.62 334 GLN A C 1
ATOM 2699 O O . GLN A 1 334 ? -19.288 3.976 13.875 1.00 98.62 334 GLN A O 1
ATOM 2704 N N . ASN A 1 335 ? -17.526 5.316 13.434 1.00 98.62 335 ASN A N 1
ATOM 2705 C CA . ASN A 1 335 ? -16.895 4.464 12.434 1.00 98.62 335 ASN A CA 1
ATOM 2706 C C . ASN A 1 335 ? -15.403 4.317 12.737 1.00 98.62 335 ASN A C 1
ATOM 2708 O O . ASN A 1 335 ? -14.792 5.207 13.336 1.00 98.62 335 ASN A O 1
ATOM 2712 N N . SER A 1 336 ? -14.811 3.222 12.263 1.00 98.19 336 SER A N 1
ATOM 2713 C CA . SER A 1 336 ? -13.359 3.107 12.122 1.00 98.19 336 SER A CA 1
ATOM 2714 C C . SER A 1 336 ? -12.986 2.470 10.789 1.00 98.19 336 SER A C 1
ATOM 2716 O O . SER A 1 336 ? -13.761 1.702 10.223 1.00 98.19 336 SER A O 1
ATOM 2718 N N . TRP A 1 337 ? -11.819 2.794 10.243 1.00 98.50 337 TRP A N 1
ATOM 2719 C CA . TRP A 1 337 ? -11.403 2.288 8.932 1.00 98.50 337 TRP A CA 1
ATOM 2720 C C . TRP A 1 337 ? -9.882 2.237 8.783 1.00 98.50 337 TRP A C 1
ATOM 2722 O O . TRP A 1 337 ? -9.169 3.074 9.335 1.00 98.50 337 TRP A O 1
ATOM 2732 N N . GLY A 1 338 ? -9.377 1.249 8.033 1.00 96.88 338 GLY A N 1
ATOM 2733 C CA . GLY A 1 338 ? -7.940 1.010 7.892 1.00 96.88 338 GLY A CA 1
ATOM 2734 C C . GLY A 1 338 ? -7.505 0.345 6.578 1.00 96.88 338 GLY A C 1
ATOM 2735 O O . GLY A 1 338 ? -8.157 -0.555 6.049 1.00 96.88 338 GLY A O 1
ATOM 2736 N N . ILE A 1 339 ? -6.333 0.763 6.086 1.00 95.88 339 ILE A N 1
ATOM 2737 C CA . ILE A 1 339 ? -5.545 0.148 5.007 1.00 95.88 339 ILE A CA 1
ATOM 2738 C C . ILE A 1 339 ? -4.083 0.135 5.463 1.00 95.88 339 ILE A C 1
ATOM 2740 O O . ILE A 1 339 ? -3.627 1.022 6.179 1.00 95.88 339 ILE A O 1
ATOM 2744 N N . THR A 1 340 ? -3.346 -0.910 5.099 1.00 93.50 340 THR A N 1
ATOM 2745 C CA . THR A 1 340 ? -1.969 -1.118 5.559 1.00 93.50 340 THR A CA 1
ATOM 2746 C C . THR A 1 340 ? -1.004 -1.247 4.384 1.00 93.50 340 THR A C 1
ATOM 2748 O O . THR A 1 340 ? -1.396 -1.293 3.210 1.00 93.50 340 THR A O 1
ATOM 2751 N N . THR A 1 341 ? 0.284 -1.392 4.691 1.00 91.19 341 THR A N 1
ATOM 2752 C CA . THR A 1 341 ? 1.320 -1.773 3.718 1.00 91.19 341 THR A CA 1
ATOM 2753 C C . THR A 1 341 ? 1.069 -3.116 3.024 1.00 91.19 341 THR A C 1
ATOM 2755 O O . THR A 1 341 ? 1.730 -3.397 2.023 1.00 91.19 341 THR A O 1
ATOM 2758 N N . ARG A 1 342 ? 0.082 -3.915 3.460 1.00 92.19 342 ARG A N 1
ATOM 2759 C CA . ARG A 1 342 ? -0.419 -5.090 2.725 1.00 92.19 342 ARG A CA 1
ATOM 2760 C C . ARG A 1 342 ? -0.792 -4.762 1.284 1.00 92.19 342 ARG A C 1
ATOM 2762 O O . ARG A 1 342 ? -0.551 -5.590 0.410 1.00 92.19 342 ARG A O 1
ATOM 2769 N N . SER A 1 343 ? -1.302 -3.558 1.035 1.00 95.00 343 SER A N 1
ATOM 2770 C CA . SER A 1 343 ? -1.612 -3.054 -0.308 1.00 95.00 343 SER A CA 1
ATOM 2771 C C . SER A 1 343 ? -0.441 -3.200 -1.290 1.00 95.00 343 SER A C 1
ATOM 2773 O O . SER A 1 343 ? -0.623 -3.641 -2.424 1.00 95.00 343 SER A O 1
ATOM 2775 N N . ILE A 1 344 ? 0.785 -2.941 -0.825 1.00 92.56 344 ILE A N 1
ATOM 2776 C CA . ILE A 1 344 ? 2.017 -3.109 -1.605 1.00 92.56 344 ILE A CA 1
ATOM 2777 C C . ILE A 1 344 ? 2.275 -4.589 -1.892 1.00 92.56 344 ILE A C 1
ATOM 2779 O O . ILE A 1 344 ? 2.596 -4.950 -3.022 1.00 92.56 344 ILE A O 1
ATOM 2783 N N . GLY A 1 345 ? 2.115 -5.452 -0.886 1.00 91.19 345 GLY A N 1
ATOM 2784 C CA . GLY A 1 345 ? 2.271 -6.897 -1.047 1.00 91.19 345 GLY A CA 1
ATOM 2785 C C . GLY A 1 345 ? 1.294 -7.474 -2.070 1.00 91.19 345 GLY A C 1
ATOM 2786 O O . GLY A 1 345 ? 1.705 -8.250 -2.926 1.00 91.19 345 GLY A O 1
ATOM 2787 N N . ILE A 1 346 ? 0.028 -7.047 -2.030 1.00 95.00 346 ILE A N 1
ATOM 2788 C CA . ILE A 1 346 ? -0.994 -7.458 -3.001 1.00 95.00 346 ILE A CA 1
ATOM 2789 C C . ILE A 1 346 ? -0.588 -7.016 -4.413 1.00 95.00 346 ILE A C 1
ATOM 2791 O O . ILE A 1 346 ? -0.517 -7.854 -5.305 1.00 95.00 346 ILE A O 1
ATOM 2795 N N . MET A 1 347 ? -0.227 -5.742 -4.609 1.00 96.12 347 MET A N 1
ATOM 2796 C CA . MET A 1 347 ? 0.238 -5.227 -5.906 1.00 96.12 347 MET A CA 1
ATOM 2797 C C . MET A 1 347 ? 1.426 -6.033 -6.461 1.00 96.12 347 MET A C 1
ATOM 2799 O O . MET A 1 347 ? 1.450 -6.363 -7.645 1.00 96.12 347 MET A O 1
ATOM 2803 N N . VAL A 1 348 ? 2.406 -6.371 -5.615 1.00 93.75 348 VAL A N 1
ATOM 2804 C CA . VAL A 1 348 ? 3.570 -7.177 -6.020 1.00 93.75 348 VAL A CA 1
ATOM 2805 C C . VAL A 1 348 ? 3.154 -8.583 -6.452 1.00 93.75 348 VAL A C 1
ATOM 2807 O O . VAL A 1 348 ? 3.654 -9.075 -7.461 1.00 93.75 348 VAL A O 1
ATOM 2810 N N . MET A 1 349 ? 2.247 -9.217 -5.708 1.00 92.81 349 MET A N 1
ATOM 2811 C CA . MET A 1 349 ? 1.780 -10.576 -5.994 1.00 92.81 349 MET A CA 1
ATOM 2812 C C . MET A 1 349 ? 0.894 -10.659 -7.241 1.00 92.81 349 MET A C 1
ATOM 2814 O O . MET A 1 349 ? 0.894 -11.695 -7.897 1.00 92.81 349 MET A O 1
ATOM 2818 N N . VAL A 1 350 ? 0.153 -9.594 -7.556 1.00 95.88 350 VAL A N 1
ATOM 2819 C CA . VAL A 1 350 ? -0.721 -9.516 -8.737 1.00 95.88 350 VAL A CA 1
ATOM 2820 C C . VAL A 1 350 ? 0.085 -9.232 -10.007 1.00 95.88 350 VAL A C 1
ATOM 2822 O O . VAL A 1 350 ? -0.119 -9.883 -11.026 1.00 95.88 350 VAL A O 1
ATOM 2825 N N . HIS A 1 351 ? 1.027 -8.284 -9.965 1.00 96.38 351 HIS A N 1
ATOM 2826 C CA . HIS A 1 351 ? 1.705 -7.822 -11.186 1.00 96.38 351 HIS A CA 1
ATOM 2827 C C . HIS A 1 351 ? 3.059 -8.481 -11.456 1.00 96.38 351 HIS A C 1
ATOM 2829 O O . HIS A 1 351 ? 3.537 -8.425 -12.587 1.00 96.38 351 HIS A O 1
ATOM 2835 N N . GLY A 1 352 ? 3.716 -9.058 -10.447 1.00 93.88 352 GLY A N 1
ATOM 2836 C CA . GLY A 1 352 ? 5.061 -9.622 -10.584 1.00 93.88 352 GLY A CA 1
ATOM 2837 C C . GLY A 1 352 ? 5.166 -10.710 -11.660 1.00 93.88 352 GLY A C 1
ATOM 2838 O O . GLY A 1 352 ? 4.255 -11.511 -11.849 1.00 93.88 352 GLY A O 1
ATOM 2839 N N . ASP A 1 353 ? 6.305 -10.763 -12.355 1.00 91.75 353 ASP A N 1
ATOM 2840 C CA . ASP A 1 353 ? 6.610 -11.818 -13.329 1.00 91.75 353 ASP A CA 1
ATOM 2841 C C . ASP A 1 353 ? 7.981 -12.463 -13.051 1.00 91.75 353 ASP A C 1
ATOM 2843 O O . ASP A 1 353 ? 8.712 -12.086 -12.132 1.00 91.75 353 ASP A O 1
ATOM 2847 N N . ASN A 1 354 ? 8.374 -13.424 -13.890 1.00 91.25 354 ASN A N 1
ATOM 2848 C CA . ASN A 1 354 ? 9.653 -14.132 -13.759 1.00 91.25 354 ASN A CA 1
ATOM 2849 C C . ASN A 1 354 ? 10.898 -13.237 -13.944 1.00 91.25 354 ASN A C 1
ATOM 2851 O O . ASN A 1 354 ? 12.011 -13.680 -13.664 1.00 91.25 354 ASN A O 1
ATOM 2855 N N . ARG A 1 355 ? 10.744 -11.997 -14.429 1.00 89.44 355 ARG A N 1
ATOM 2856 C CA . ARG A 1 355 ? 11.828 -11.006 -14.555 1.00 89.44 355 ARG A CA 1
ATOM 2857 C C . ARG A 1 355 ? 11.917 -10.088 -13.334 1.00 89.44 355 ARG A C 1
ATOM 2859 O O . ARG A 1 355 ? 12.903 -9.363 -13.211 1.00 89.44 355 ARG A O 1
ATOM 2866 N N . GLY A 1 356 ? 10.933 -10.123 -12.433 1.00 89.62 356 GLY A N 1
ATOM 2867 C CA . GLY A 1 356 ? 10.913 -9.370 -11.183 1.00 89.62 356 GLY A CA 1
ATOM 2868 C C . GLY A 1 356 ? 9.659 -8.521 -11.011 1.00 89.62 356 GLY A C 1
ATOM 2869 O O . GLY A 1 356 ? 8.570 -8.874 -11.459 1.00 89.62 356 GLY A O 1
ATOM 2870 N N . LEU A 1 357 ? 9.823 -7.366 -10.363 1.00 92.44 357 LEU A N 1
ATOM 2871 C CA . LEU A 1 357 ? 8.718 -6.446 -10.100 1.00 92.44 357 LEU A CA 1
ATOM 2872 C C . LEU A 1 357 ? 8.141 -5.882 -11.402 1.00 92.44 357 LEU A C 1
ATOM 2874 O O . LEU A 1 357 ? 8.874 -5.643 -12.361 1.00 92.44 357 LEU A O 1
ATOM 2878 N N . ILE A 1 358 ? 6.843 -5.594 -11.391 1.00 96.25 358 ILE A N 1
ATOM 2879 C CA . ILE A 1 358 ? 6.165 -4.732 -12.358 1.00 96.25 358 ILE A CA 1
ATOM 2880 C C . ILE A 1 358 ? 5.422 -3.683 -11.538 1.00 96.25 358 ILE A C 1
ATOM 2882 O O . ILE A 1 358 ? 4.544 -4.025 -10.750 1.00 96.25 358 ILE A O 1
ATOM 2886 N N . LEU A 1 359 ? 5.822 -2.416 -11.657 1.00 96.25 359 LEU A N 1
ATOM 2887 C CA . LEU A 1 359 ? 5.191 -1.332 -10.910 1.00 96.25 359 LEU A CA 1
ATOM 2888 C C . LEU A 1 359 ? 4.176 -0.606 -11.799 1.00 96.25 359 LEU A C 1
ATOM 2890 O O . LEU A 1 359 ? 4.540 -0.188 -12.902 1.00 96.25 359 LEU A O 1
ATOM 2894 N N . PRO A 1 360 ? 2.946 -0.371 -11.317 1.00 97.81 360 PRO A N 1
ATOM 2895 C CA . PRO A 1 360 ? 2.017 0.531 -11.977 1.00 97.81 360 PRO A CA 1
ATOM 2896 C C . PRO A 1 360 ? 2.617 1.948 -12.090 1.00 97.81 360 PRO A C 1
ATOM 2898 O O . PRO A 1 360 ? 3.172 2.470 -11.109 1.00 97.81 360 PRO A O 1
ATOM 2901 N N . PRO A 1 361 ? 2.534 2.603 -13.263 1.00 97.62 361 PRO A N 1
ATOM 2902 C CA . PRO A 1 361 ? 3.053 3.952 -13.490 1.00 97.62 361 PRO A CA 1
ATOM 2903 C C . PRO A 1 361 ? 2.627 5.009 -12.469 1.00 97.62 361 PRO A C 1
ATOM 2905 O O . PRO A 1 361 ? 3.405 5.935 -12.214 1.00 97.62 361 PRO A O 1
ATOM 2908 N N . ASN A 1 362 ? 1.445 4.888 -11.863 1.00 96.38 362 ASN A N 1
ATOM 2909 C CA . ASN A 1 362 ? 0.954 5.849 -10.870 1.00 96.38 362 ASN A CA 1
ATOM 2910 C C . ASN A 1 362 ? 1.758 5.799 -9.558 1.00 96.38 362 ASN A C 1
ATOM 2912 O O . ASN A 1 362 ? 2.048 6.845 -8.963 1.00 96.38 362 ASN A O 1
ATOM 2916 N N . VAL A 1 363 ? 2.248 4.616 -9.172 1.00 95.19 363 VAL A N 1
ATOM 2917 C CA . VAL A 1 363 ? 3.031 4.417 -7.941 1.00 95.19 363 VAL A CA 1
ATOM 2918 C C . VAL A 1 363 ? 4.539 4.273 -8.156 1.00 95.19 363 VAL A C 1
ATOM 2920 O O . VAL A 1 363 ? 5.314 4.504 -7.228 1.00 95.19 363 VAL A O 1
ATOM 2923 N N . ALA A 1 364 ? 4.997 3.988 -9.377 1.00 94.19 364 ALA A N 1
ATOM 2924 C CA . ALA A 1 364 ? 6.420 3.829 -9.677 1.00 94.19 364 ALA A CA 1
ATOM 2925 C C . ALA A 1 364 ? 7.233 5.096 -9.340 1.00 94.19 364 ALA A C 1
ATOM 2927 O O . ALA A 1 364 ? 6.946 6.183 -9.844 1.00 94.19 364 ALA A O 1
ATOM 2928 N N . ASN A 1 365 ? 8.280 4.992 -8.513 1.00 91.56 365 ASN A N 1
ATOM 2929 C CA . ASN A 1 365 ? 9.117 6.154 -8.180 1.00 91.56 365 ASN A CA 1
ATOM 2930 C C . ASN A 1 365 ? 9.887 6.679 -9.406 1.00 91.56 365 ASN A C 1
ATOM 2932 O O . ASN A 1 365 ? 9.993 7.884 -9.598 1.00 91.56 365 ASN A O 1
ATOM 2936 N N . ILE A 1 366 ? 10.387 5.770 -10.242 1.00 95.50 366 ILE A N 1
ATOM 2937 C CA . ILE A 1 366 ? 10.941 6.075 -11.563 1.00 95.50 366 ILE A CA 1
ATOM 2938 C C . ILE A 1 366 ? 9.973 5.464 -12.568 1.00 95.50 366 ILE A C 1
ATOM 2940 O O . ILE A 1 366 ? 9.776 4.253 -12.551 1.00 95.50 366 ILE A O 1
ATOM 2944 N N . GLN A 1 367 ? 9.358 6.295 -13.405 1.00 97.81 367 GLN A N 1
ATOM 2945 C CA . GLN A 1 367 ? 8.483 5.843 -14.489 1.00 97.81 367 GLN A CA 1
ATOM 2946 C C . GLN A 1 367 ? 9.300 5.466 -15.724 1.00 97.81 367 GLN A C 1
ATOM 2948 O O . GLN A 1 367 ? 8.987 4.484 -16.394 1.00 97.81 367 GLN A O 1
ATOM 2953 N N . VAL A 1 368 ? 10.361 6.234 -15.992 1.00 98.62 368 VAL A N 1
ATOM 2954 C CA . VAL A 1 368 ? 11.195 6.086 -17.186 1.00 98.62 368 VAL A CA 1
ATOM 2955 C C . VAL A 1 368 ? 12.668 6.053 -16.804 1.00 98.62 368 VAL A C 1
ATOM 2957 O O . VAL A 1 368 ? 13.161 6.967 -16.142 1.00 98.62 368 VAL A O 1
ATOM 2960 N N . ILE A 1 369 ? 13.386 5.026 -17.257 1.00 98.50 369 ILE A N 1
ATOM 2961 C CA . ILE A 1 369 ? 14.848 4.978 -17.183 1.00 98.50 369 ILE A CA 1
ATOM 2962 C C . ILE A 1 369 ? 15.470 5.123 -18.576 1.00 98.50 369 ILE A C 1
ATOM 2964 O O . ILE A 1 369 ? 15.228 4.308 -19.463 1.00 98.50 369 ILE A O 1
ATOM 2968 N N . VAL A 1 370 ? 16.298 6.148 -18.766 1.00 98.44 370 VAL A N 1
ATOM 2969 C CA . VAL A 1 370 ? 17.059 6.378 -19.999 1.00 98.44 370 VAL A CA 1
ATOM 2970 C C . VAL A 1 370 ? 18.426 5.708 -19.874 1.00 98.44 370 VAL A C 1
ATOM 2972 O O . VAL A 1 370 ? 19.179 5.971 -18.932 1.00 98.44 370 VAL A O 1
ATOM 2975 N N . VAL A 1 371 ? 18.748 4.818 -20.812 1.00 97.44 371 VAL A N 1
ATOM 2976 C CA . VAL A 1 371 ? 19.987 4.036 -20.809 1.00 97.44 371 VAL A CA 1
ATOM 2977 C C . VAL A 1 371 ? 20.779 4.309 -22.093 1.00 97.44 371 VAL A C 1
ATOM 2979 O O . VAL A 1 371 ? 20.365 3.863 -23.169 1.00 97.44 371 VAL A O 1
ATOM 2982 N N . PRO A 1 372 ? 21.9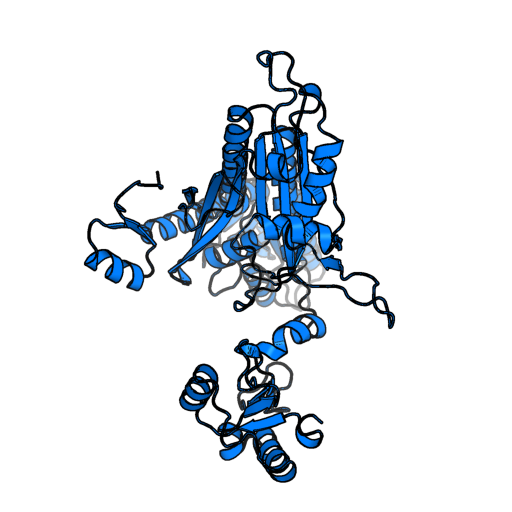38 4.989 -22.003 1.00 94.94 372 PRO A N 1
ATOM 2983 C CA . PRO A 1 372 ? 22.830 5.134 -23.143 1.00 94.94 372 PRO A CA 1
ATOM 2984 C C . PRO A 1 372 ? 23.428 3.773 -23.527 1.00 94.94 372 PRO A C 1
ATOM 2986 O O . PRO A 1 372 ? 23.900 3.009 -22.677 1.00 94.94 372 PRO A O 1
ATOM 2989 N N . CYS A 1 373 ? 23.408 3.475 -24.821 1.00 92.19 373 CYS A N 1
ATOM 2990 C CA . CYS A 1 373 ? 23.791 2.206 -25.426 1.00 92.19 373 CYS A CA 1
ATOM 2991 C C . CYS A 1 373 ? 24.914 2.405 -26.454 1.00 92.19 373 CYS A C 1
ATOM 2993 O O . CYS A 1 373 ? 25.157 3.508 -26.932 1.00 92.19 373 CYS A O 1
ATOM 2995 N N . GLY A 1 374 ? 25.616 1.324 -26.808 1.00 83.00 374 GLY A N 1
ATOM 2996 C CA . GLY A 1 374 ? 26.629 1.362 -27.873 1.00 83.00 374 GLY A CA 1
ATOM 2997 C C . GLY A 1 374 ? 27.918 2.123 -27.531 1.00 83.00 374 GLY A C 1
ATOM 2998 O O . GLY A 1 374 ? 28.694 2.418 -28.434 1.00 83.00 374 GLY A O 1
ATOM 2999 N N . ILE A 1 375 ? 28.169 2.423 -26.252 1.00 76.06 375 ILE A N 1
ATOM 3000 C CA . ILE A 1 375 ? 29.433 3.009 -25.788 1.00 76.06 375 ILE A CA 1
ATOM 3001 C C . ILE A 1 375 ? 30.438 1.875 -25.548 1.00 76.06 375 ILE A C 1
ATOM 3003 O O . ILE A 1 375 ? 30.349 1.163 -24.549 1.00 76.06 375 ILE A O 1
ATOM 3007 N N . THR A 1 376 ? 31.394 1.701 -26.458 1.00 70.56 376 THR A N 1
ATOM 3008 C CA . THR A 1 376 ? 32.552 0.807 -26.282 1.00 70.56 376 THR A CA 1
ATOM 3009 C C . THR A 1 376 ? 33.784 1.601 -25.836 1.00 70.56 376 THR A C 1
ATOM 3011 O O . THR A 1 376 ? 33.793 2.833 -25.870 1.00 70.56 376 THR A O 1
ATOM 3014 N N . ALA A 1 377 ? 34.856 0.904 -25.438 1.00 67.19 377 ALA A N 1
ATOM 3015 C CA . ALA A 1 377 ? 36.148 1.525 -25.113 1.00 67.19 377 ALA A CA 1
ATOM 3016 C C . ALA A 1 377 ? 36.777 2.288 -26.299 1.00 67.19 377 ALA A C 1
ATOM 3018 O O . ALA A 1 377 ? 37.683 3.088 -26.107 1.00 67.19 377 ALA A O 1
ATOM 3019 N N . THR A 1 378 ? 36.285 2.041 -27.514 1.00 69.75 378 THR A N 1
ATOM 3020 C CA . THR A 1 378 ? 36.764 2.625 -28.771 1.00 69.75 378 THR A CA 1
ATOM 3021 C C . THR A 1 378 ? 35.946 3.829 -29.250 1.00 69.75 378 THR A C 1
ATOM 3023 O O . THR A 1 378 ? 36.289 4.416 -30.272 1.00 69.75 378 THR A O 1
ATOM 3026 N N . VAL A 1 379 ? 34.859 4.198 -28.558 1.00 73.00 379 VAL A N 1
ATOM 3027 C CA . VAL A 1 379 ? 34.069 5.396 -28.892 1.00 73.00 379 VAL A CA 1
ATOM 3028 C C . VAL A 1 379 ? 34.795 6.640 -28.388 1.00 73.00 379 VAL A C 1
ATOM 3030 O O . VAL A 1 379 ? 35.173 6.694 -27.218 1.00 73.00 379 VAL A O 1
ATOM 3033 N N . ASP A 1 380 ? 34.960 7.630 -29.269 1.00 81.75 380 ASP A N 1
ATOM 3034 C CA . ASP A 1 380 ? 35.585 8.911 -28.938 1.00 81.75 380 ASP A CA 1
ATOM 3035 C C . ASP A 1 380 ? 34.793 9.692 -27.867 1.00 81.75 380 ASP A C 1
ATOM 3037 O O . ASP A 1 380 ? 33.568 9.570 -27.736 1.00 81.75 380 ASP A O 1
ATOM 3041 N N . ASP A 1 381 ? 35.501 10.497 -27.071 1.00 83.62 381 ASP A N 1
ATOM 3042 C CA . ASP A 1 381 ? 34.886 11.251 -25.972 1.00 83.62 381 ASP A CA 1
ATOM 3043 C C . ASP A 1 381 ? 33.888 12.307 -26.467 1.00 83.62 381 ASP A C 1
ATOM 3045 O O . ASP A 1 381 ? 32.937 12.642 -25.759 1.00 83.62 381 ASP A O 1
ATOM 3049 N N . THR A 1 382 ? 34.040 12.796 -27.699 1.00 85.38 382 THR A N 1
ATOM 3050 C CA . THR A 1 382 ? 33.117 13.758 -28.312 1.00 85.38 382 THR A CA 1
ATOM 3051 C C . THR A 1 382 ? 31.730 13.145 -28.519 1.00 85.38 382 THR A C 1
ATOM 3053 O O . THR A 1 382 ? 30.742 13.710 -28.052 1.00 85.38 382 THR A O 1
ATOM 3056 N N . LYS A 1 383 ? 31.644 11.955 -29.121 1.00 84.75 383 LYS A N 1
ATOM 3057 C CA . LYS A 1 383 ? 30.406 11.189 -29.321 1.00 84.75 383 LYS A CA 1
ATOM 3058 C C . LYS A 1 383 ? 29.816 10.715 -28.003 1.00 84.75 383 LYS A C 1
ATOM 3060 O O . LYS A 1 383 ? 28.596 10.690 -27.852 1.00 84.75 383 LYS A O 1
ATOM 3065 N N . ARG A 1 384 ? 30.660 10.354 -27.028 1.00 85.94 384 ARG A N 1
ATOM 3066 C CA . ARG A 1 384 ? 30.194 10.021 -25.674 1.00 85.94 384 ARG A CA 1
ATOM 3067 C C . ARG A 1 384 ? 29.503 11.224 -25.027 1.00 85.94 384 ARG A C 1
ATOM 3069 O O . ARG A 1 384 ? 28.416 11.070 -24.477 1.00 85.94 384 ARG A O 1
ATOM 3076 N N . ASN A 1 385 ? 30.099 12.409 -25.128 1.00 89.81 385 ASN A N 1
ATOM 3077 C CA . ASN A 1 385 ? 29.518 13.642 -24.600 1.00 89.81 385 ASN A CA 1
ATOM 3078 C C . ASN A 1 385 ? 28.241 14.048 -25.346 1.00 89.81 385 ASN A C 1
ATOM 3080 O O . ASN A 1 385 ? 27.286 14.488 -24.712 1.00 89.81 385 ASN A O 1
ATOM 3084 N N . GLU A 1 386 ? 28.197 13.874 -26.666 1.00 92.25 386 GLU A N 1
ATOM 3085 C CA . GLU A 1 386 ? 27.000 14.126 -27.474 1.00 92.25 386 GLU A CA 1
ATOM 3086 C C . GLU A 1 386 ? 25.834 13.214 -27.061 1.00 92.25 386 GLU A C 1
ATOM 3088 O O . GLU A 1 386 ? 24.734 13.698 -26.799 1.00 92.25 386 GLU A O 1
ATOM 3093 N N . LEU A 1 387 ? 26.089 11.910 -26.908 1.00 93.12 387 LEU A N 1
ATOM 3094 C CA . LEU A 1 387 ? 25.088 10.942 -26.457 1.00 93.12 387 LEU A CA 1
ATOM 3095 C C . LEU A 1 387 ? 24.575 11.256 -25.045 1.00 93.12 387 LEU A C 1
ATOM 3097 O O . LEU A 1 387 ? 23.370 11.191 -24.798 1.00 93.12 387 LEU A O 1
ATOM 3101 N N . THR A 1 388 ? 25.470 11.611 -24.120 1.00 93.25 388 THR A N 1
ATOM 3102 C CA . THR A 1 388 ? 25.084 11.996 -22.756 1.00 93.25 388 THR A CA 1
ATOM 3103 C C . THR A 1 388 ? 24.203 13.240 -22.768 1.00 93.25 388 THR A C 1
ATOM 3105 O O . THR A 1 388 ? 23.115 13.197 -22.201 1.00 93.25 388 THR A O 1
ATOM 3108 N N . LYS A 1 389 ? 24.592 14.294 -23.500 1.00 95.44 389 LYS A N 1
ATOM 3109 C CA . LYS A 1 389 ? 23.783 15.516 -23.644 1.00 95.44 389 LYS A CA 1
ATOM 3110 C C . LYS A 1 389 ? 22.415 15.240 -24.260 1.00 95.44 389 LYS A C 1
ATOM 3112 O O . LYS A 1 389 ? 21.420 15.809 -23.820 1.00 95.44 389 LYS A O 1
ATOM 3117 N N . TYR A 1 390 ? 22.350 14.355 -25.253 1.00 96.50 390 TYR A N 1
ATOM 3118 C CA . TYR A 1 390 ? 21.088 13.945 -25.863 1.00 96.50 390 TYR A CA 1
ATOM 3119 C C . TYR A 1 390 ? 20.165 13.267 -24.840 1.00 96.50 390 TYR A C 1
ATOM 3121 O O . TYR A 1 390 ? 18.987 13.607 -24.732 1.00 96.50 390 TYR A O 1
ATOM 3129 N N . CYS A 1 391 ? 20.708 12.343 -24.042 1.00 97.38 391 CYS A N 1
ATOM 3130 C CA . CYS A 1 391 ? 19.962 11.680 -22.974 1.00 97.38 391 CYS A CA 1
ATOM 3131 C C . CYS A 1 391 ? 19.523 12.664 -21.879 1.00 97.38 391 CYS A C 1
ATOM 3133 O O . CYS A 1 391 ? 18.386 12.592 -21.427 1.00 97.38 391 CYS A O 1
ATOM 3135 N N . GLU A 1 392 ? 20.401 13.573 -21.450 1.00 97.75 392 GLU A N 1
ATOM 3136 C CA . GLU A 1 392 ? 20.094 14.602 -20.447 1.00 97.75 392 GLU A CA 1
ATOM 3137 C C . GLU A 1 392 ? 18.991 15.544 -20.932 1.00 97.75 392 GLU A C 1
ATOM 3139 O O . GLU A 1 392 ? 18.033 15.774 -20.200 1.00 97.75 392 GLU A O 1
ATOM 3144 N N . SER A 1 393 ? 19.063 16.007 -22.185 1.00 97.50 393 SER A N 1
ATOM 3145 C CA . SER A 1 393 ? 18.015 16.831 -22.794 1.00 97.50 393 SER A CA 1
ATOM 3146 C C . SER A 1 393 ? 16.669 16.108 -22.815 1.00 97.50 393 SER A C 1
ATOM 3148 O O . SER A 1 393 ? 15.658 16.707 -22.460 1.00 97.50 393 SER A O 1
ATOM 3150 N N . LEU A 1 394 ? 16.649 14.823 -23.186 1.00 97.88 394 LEU A N 1
ATOM 3151 C CA . LEU A 1 394 ? 15.432 14.012 -23.146 1.00 97.88 394 LEU A CA 1
ATOM 3152 C C . LEU A 1 394 ? 14.883 13.901 -21.717 1.00 97.88 394 LEU A C 1
ATOM 3154 O O . LEU A 1 394 ? 13.689 14.089 -21.504 1.00 97.88 394 LEU A O 1
ATOM 3158 N N . ILE A 1 395 ? 15.736 13.605 -20.733 1.00 98.50 395 ILE A N 1
ATOM 3159 C CA . ILE A 1 395 ? 15.321 13.493 -19.326 1.00 98.50 395 ILE A CA 1
ATOM 3160 C C . ILE A 1 395 ? 14.716 14.810 -18.835 1.00 98.50 395 ILE A C 1
ATOM 3162 O O . ILE A 1 395 ? 13.676 14.771 -18.175 1.00 98.50 395 ILE A O 1
ATOM 3166 N N . SER A 1 396 ? 15.322 15.952 -19.168 1.00 98.31 396 SER A N 1
ATOM 3167 C CA . SER A 1 396 ? 14.792 17.273 -18.820 1.00 98.31 396 SER A CA 1
ATOM 3168 C C . SER A 1 396 ? 13.407 17.490 -19.423 1.00 98.31 396 SER A C 1
ATOM 3170 O O . SER A 1 396 ? 12.472 17.757 -18.674 1.00 98.31 396 SER A O 1
ATOM 3172 N N . SER A 1 397 ? 13.229 17.250 -20.727 1.00 97.88 397 SER A N 1
ATOM 3173 C CA . SER A 1 397 ? 11.923 17.401 -21.387 1.00 97.88 397 SER A CA 1
ATOM 3174 C C . SER A 1 397 ? 10.843 16.480 -20.807 1.00 97.88 397 SER A C 1
ATOM 3176 O O . SER A 1 397 ? 9.692 16.886 -20.667 1.00 97.88 397 SER A O 1
ATOM 3178 N N . LEU A 1 398 ? 11.195 15.244 -20.435 1.00 98.25 398 LEU A N 1
ATOM 3179 C CA . LEU A 1 398 ? 10.263 14.328 -19.770 1.00 98.25 398 LEU A CA 1
ATOM 3180 C C . LEU A 1 398 ? 9.901 14.824 -18.359 1.00 98.25 398 LEU A C 1
ATOM 3182 O O . LEU A 1 398 ? 8.736 14.778 -17.967 1.00 98.25 398 LEU A O 1
ATOM 3186 N N . THR A 1 399 ? 10.887 15.313 -17.607 1.00 98.06 399 THR A N 1
ATOM 3187 C CA . THR A 1 399 ? 10.699 15.787 -16.227 1.00 98.06 399 THR A CA 1
ATOM 3188 C C . THR A 1 399 ? 9.873 17.072 -16.174 1.00 98.06 399 THR A C 1
ATOM 3190 O O . THR A 1 399 ? 8.978 17.179 -15.339 1.00 98.06 399 THR A O 1
ATOM 3193 N N . GLU A 1 400 ? 10.106 18.010 -17.096 1.00 97.75 400 GLU A N 1
ATOM 3194 C CA . GLU A 1 400 ? 9.298 19.228 -17.272 1.00 97.75 400 GLU A CA 1
ATOM 3195 C C . GLU A 1 400 ? 7.829 18.901 -17.576 1.00 97.75 400 GLU A C 1
ATOM 3197 O O . GLU A 1 400 ? 6.927 19.600 -17.122 1.00 97.75 400 GLU A O 1
ATOM 3202 N N . ALA A 1 401 ? 7.575 17.784 -18.262 1.00 97.12 401 ALA A N 1
ATOM 3203 C CA . ALA A 1 401 ? 6.234 17.271 -18.532 1.00 97.12 401 ALA A CA 1
ATOM 3204 C C . ALA A 1 401 ? 5.629 16.440 -17.378 1.00 97.12 401 ALA A C 1
ATOM 3206 O O . ALA A 1 401 ? 4.622 15.750 -17.566 1.00 97.12 401 ALA A O 1
ATOM 3207 N N . GLY A 1 402 ? 6.248 16.458 -16.192 1.00 97.06 402 GLY A N 1
ATOM 3208 C CA . GLY A 1 402 ? 5.775 15.765 -14.990 1.00 97.06 402 GLY A CA 1
ATOM 3209 C C . GLY A 1 402 ? 6.090 14.265 -14.936 1.00 97.06 402 GLY A C 1
ATOM 3210 O O . GLY A 1 402 ? 5.649 13.579 -14.008 1.00 97.06 402 GLY A O 1
ATOM 3211 N N . ILE A 1 403 ? 6.855 13.728 -15.893 1.00 98.19 403 ILE A N 1
ATOM 3212 C CA . ILE A 1 403 ? 7.258 12.317 -15.894 1.00 98.19 403 ILE A CA 1
ATOM 3213 C C . ILE A 1 403 ? 8.462 12.131 -14.973 1.00 98.19 403 ILE A C 1
ATOM 3215 O O . ILE A 1 403 ? 9.473 12.822 -15.074 1.00 98.19 403 ILE A O 1
ATOM 3219 N N . ARG A 1 404 ? 8.403 11.120 -14.105 1.00 96.94 404 ARG A N 1
ATOM 3220 C CA . ARG A 1 404 ? 9.519 10.764 -13.216 1.00 96.94 404 ARG A CA 1
ATOM 3221 C C . ARG A 1 404 ? 10.592 9.994 -13.986 1.00 96.94 404 ARG A C 1
ATOM 3223 O O . ARG A 1 404 ? 10.651 8.762 -13.915 1.00 96.94 404 ARG A O 1
ATOM 3230 N N . ALA A 1 405 ? 11.405 10.719 -14.747 1.00 98.19 405 ALA A N 1
ATOM 3231 C CA . ALA A 1 405 ? 12.478 10.175 -15.569 1.00 98.19 405 ALA A CA 1
ATOM 3232 C C . ALA A 1 405 ? 13.837 10.210 -14.848 1.00 98.19 405 ALA A C 1
ATOM 3234 O O . ALA A 1 405 ? 14.126 11.099 -14.049 1.00 98.19 405 ALA A O 1
ATOM 3235 N N . LYS A 1 406 ? 14.697 9.227 -15.132 1.00 97.94 406 LYS A N 1
ATOM 3236 C CA . LYS A 1 406 ? 16.084 9.177 -14.645 1.00 97.94 406 LYS A CA 1
ATOM 3237 C C . LYS A 1 406 ? 17.006 8.592 -15.715 1.00 97.94 406 LYS A C 1
ATOM 3239 O O . LYS A 1 406 ? 16.586 7.731 -16.476 1.00 97.94 406 LYS A O 1
ATOM 3244 N N . GLY A 1 407 ? 18.270 9.010 -15.748 1.00 97.62 407 GLY A N 1
ATOM 3245 C CA . GLY A 1 407 ? 19.309 8.389 -16.578 1.00 97.62 407 GLY A CA 1
ATOM 3246 C C . GLY A 1 407 ? 20.193 7.408 -15.802 1.00 97.62 407 GLY A C 1
ATOM 3247 O O . GLY A 1 407 ? 20.490 7.629 -14.625 1.00 97.62 407 GLY A O 1
ATOM 3248 N N . ASP A 1 408 ? 20.647 6.336 -16.457 1.00 96.75 408 ASP A N 1
ATOM 3249 C CA . ASP A 1 408 ? 21.686 5.436 -15.935 1.00 96.75 408 ASP A CA 1
ATOM 3250 C C . ASP A 1 408 ? 23.007 5.569 -16.710 1.00 96.75 408 ASP A C 1
ATOM 3252 O O . ASP A 1 408 ? 23.344 4.768 -17.591 1.00 96.75 408 ASP A O 1
ATOM 3256 N N . PHE A 1 409 ? 23.793 6.574 -16.325 1.00 93.31 409 PHE A N 1
ATOM 3257 C CA . PHE A 1 409 ? 25.078 6.923 -16.943 1.00 93.31 409 PHE A CA 1
ATOM 3258 C C . PHE A 1 409 ? 26.284 6.165 -16.366 1.00 93.31 409 PHE A C 1
ATOM 3260 O O . PHE A 1 409 ? 27.427 6.504 -16.653 1.00 93.31 409 PHE A O 1
ATOM 3267 N N . ARG A 1 410 ? 26.073 5.121 -15.554 1.00 90.06 410 ARG A N 1
ATOM 3268 C CA . ARG A 1 410 ? 27.179 4.351 -14.959 1.00 90.06 410 ARG A CA 1
ATOM 3269 C C . ARG A 1 410 ? 27.945 3.583 -16.036 1.00 90.06 410 ARG A C 1
ATOM 3271 O O . ARG A 1 410 ? 27.411 2.637 -16.607 1.00 90.06 410 ARG A O 1
ATOM 3278 N N . TYR A 1 411 ? 29.181 3.971 -16.331 1.00 80.94 411 TYR A N 1
ATOM 3279 C CA . TYR A 1 411 ? 29.969 3.351 -17.407 1.00 80.94 411 TYR A CA 1
ATOM 3280 C C . TYR A 1 411 ? 30.602 2.009 -17.021 1.00 80.94 411 TYR A C 1
ATOM 3282 O O . TYR A 1 411 ? 30.974 1.231 -17.891 1.00 80.94 411 TYR A O 1
ATOM 3290 N N . ASN A 1 412 ? 30.683 1.704 -15.725 1.00 84.50 412 ASN A N 1
ATOM 3291 C CA . ASN A 1 412 ? 31.234 0.449 -15.211 1.00 84.50 412 ASN A CA 1
ATOM 3292 C C . ASN A 1 412 ? 30.288 -0.760 -15.369 1.00 84.50 412 ASN A C 1
ATOM 3294 O O . ASN A 1 412 ? 30.660 -1.870 -15.002 1.00 84.50 412 ASN A O 1
ATOM 3298 N N . TYR A 1 413 ? 29.080 -0.557 -15.904 1.00 88.31 413 TYR A N 1
ATOM 3299 C CA . TYR A 1 413 ? 28.103 -1.613 -16.164 1.00 88.31 413 TYR A CA 1
ATOM 3300 C C . TYR A 1 413 ? 27.676 -1.622 -17.631 1.00 88.31 413 TYR A C 1
ATOM 3302 O O . TYR A 1 413 ? 27.407 -0.571 -18.219 1.00 88.31 413 TYR A O 1
ATOM 3310 N N . SER A 1 414 ? 27.553 -2.819 -18.209 1.00 90.56 414 SER A N 1
ATOM 3311 C CA . SER A 1 414 ? 27.068 -2.985 -19.581 1.00 90.56 414 SER A CA 1
ATOM 3312 C C . SER A 1 414 ? 25.587 -2.588 -19.708 1.00 90.56 414 SER A C 1
ATOM 3314 O O . SER A 1 414 ? 24.836 -2.702 -18.732 1.00 90.56 414 SER A O 1
ATOM 3316 N N . PRO A 1 415 ? 25.115 -2.175 -20.902 1.00 92.44 415 PRO A N 1
ATOM 3317 C CA . PRO A 1 415 ? 23.694 -1.909 -21.128 1.00 92.44 415 PRO A CA 1
ATOM 3318 C C . PRO A 1 415 ? 22.802 -3.095 -20.747 1.00 92.44 415 PRO A C 1
ATOM 3320 O O . PRO A 1 415 ? 21.822 -2.906 -20.038 1.00 92.44 415 PRO A O 1
ATOM 3323 N N . GLY A 1 416 ? 23.192 -4.326 -21.103 1.00 93.00 416 GLY A N 1
ATOM 3324 C CA . GLY A 1 416 ? 22.444 -5.534 -20.736 1.00 93.00 416 GLY A CA 1
ATOM 3325 C C . GLY A 1 416 ? 22.297 -5.727 -19.222 1.00 93.00 416 GLY A C 1
ATOM 3326 O O . GLY A 1 416 ? 21.212 -6.056 -18.748 1.00 93.00 416 GLY A O 1
ATOM 3327 N N . TRP A 1 417 ? 23.348 -5.439 -18.445 1.00 94.19 417 TRP A N 1
ATOM 3328 C CA . TRP A 1 417 ? 23.259 -5.459 -16.982 1.00 94.19 417 TRP A CA 1
ATOM 3329 C C . TRP A 1 417 ? 22.283 -4.395 -16.464 1.00 94.19 417 TRP A C 1
ATOM 3331 O O . TRP A 1 417 ? 21.454 -4.678 -15.600 1.00 94.19 417 TRP A O 1
ATOM 3341 N N . LYS A 1 418 ? 22.334 -3.176 -17.020 1.00 94.94 418 LYS A N 1
ATOM 3342 C CA . LYS A 1 418 ? 21.415 -2.089 -16.646 1.00 94.94 418 LYS A CA 1
ATOM 3343 C C . LYS A 1 418 ? 19.970 -2.452 -16.969 1.00 94.94 418 LYS A C 1
ATOM 3345 O O . LYS A 1 418 ? 19.102 -2.223 -16.131 1.00 94.94 418 LYS A O 1
ATOM 3350 N N . PHE A 1 419 ? 19.722 -3.032 -18.144 1.00 94.94 419 PHE A N 1
ATOM 3351 C CA . PHE A 1 419 ? 18.396 -3.477 -18.572 1.00 94.94 419 PHE A CA 1
ATOM 3352 C C . PHE A 1 419 ? 17.802 -4.430 -17.538 1.00 94.94 419 PHE A C 1
ATOM 3354 O O . PHE A 1 419 ? 16.745 -4.132 -16.989 1.00 94.94 419 PHE A O 1
ATOM 3361 N N . ASN A 1 420 ? 18.538 -5.488 -17.184 1.00 93.75 420 ASN A N 1
ATOM 3362 C CA . ASN A 1 420 ? 18.098 -6.453 -16.182 1.00 93.75 420 ASN A CA 1
ATOM 3363 C C . ASN A 1 420 ? 17.900 -5.818 -14.793 1.00 93.75 420 ASN A C 1
ATOM 3365 O O . ASN A 1 420 ? 16.869 -6.035 -14.166 1.00 93.75 420 ASN A O 1
ATOM 3369 N N . ASN A 1 421 ? 18.830 -4.974 -14.329 1.00 93.56 421 ASN A N 1
ATOM 3370 C CA . ASN A 1 421 ? 18.712 -4.313 -13.025 1.00 93.56 421 ASN A CA 1
ATOM 3371 C C . ASN A 1 421 ? 17.454 -3.427 -12.917 1.00 93.56 421 ASN A C 1
ATOM 3373 O O . ASN A 1 421 ? 16.858 -3.347 -11.843 1.00 93.56 421 ASN A O 1
ATOM 3377 N N . TRP A 1 422 ? 17.057 -2.733 -13.988 1.00 95.12 422 TRP A N 1
ATOM 3378 C CA . TRP A 1 422 ? 15.858 -1.885 -13.974 1.00 95.12 422 TRP A CA 1
ATOM 3379 C C . TRP A 1 422 ? 14.565 -2.654 -14.254 1.00 95.12 422 TRP A C 1
ATOM 3381 O O . TRP A 1 422 ? 13.529 -2.287 -13.702 1.00 95.12 422 TRP A O 1
ATOM 3391 N N . GLU A 1 423 ? 14.632 -3.742 -15.025 1.00 93.00 423 GLU A N 1
ATOM 3392 C CA . GLU A 1 423 ? 13.521 -4.686 -15.186 1.00 93.00 423 GLU A CA 1
ATOM 3393 C C . GLU A 1 423 ? 13.184 -5.382 -13.863 1.00 93.00 423 GLU A C 1
ATOM 3395 O O . GLU A 1 423 ? 12.018 -5.393 -13.471 1.00 93.00 423 GLU A O 1
ATOM 3400 N N . LEU A 1 424 ? 14.196 -5.852 -13.122 1.00 90.88 424 LEU A N 1
ATOM 3401 C CA . LEU A 1 424 ? 14.033 -6.474 -11.803 1.00 90.88 424 LEU A CA 1
ATOM 3402 C C . LEU A 1 424 ? 13.353 -5.533 -10.798 1.00 90.88 424 LEU A C 1
ATOM 3404 O O . LEU A 1 424 ? 12.548 -5.967 -9.976 1.00 90.88 424 LEU A O 1
ATOM 3408 N N . LYS A 1 425 ? 13.661 -4.232 -10.884 1.00 89.94 425 LYS A N 1
ATOM 3409 C CA . LYS A 1 425 ? 13.077 -3.169 -10.048 1.00 89.94 425 LYS A CA 1
ATOM 3410 C C . LYS A 1 425 ? 11.700 -2.696 -10.522 1.00 89.94 425 LYS A C 1
ATOM 3412 O O . LYS A 1 425 ? 11.096 -1.869 -9.847 1.00 89.94 425 LYS A O 1
ATOM 3417 N N . GLY A 1 426 ? 11.221 -3.188 -11.664 1.00 94.19 426 GLY A N 1
ATOM 3418 C CA . GLY A 1 426 ? 9.891 -2.893 -12.185 1.00 94.19 426 GLY A CA 1
ATOM 3419 C C . GLY A 1 426 ? 9.681 -1.472 -12.679 1.00 94.19 426 GLY A C 1
ATOM 3420 O O . GLY A 1 426 ? 8.553 -0.993 -12.632 1.00 94.19 426 GLY A O 1
ATOM 3421 N N . VAL A 1 427 ? 10.733 -0.795 -13.158 1.00 96.88 427 VAL A N 1
ATOM 3422 C CA . VAL A 1 427 ? 10.570 0.514 -13.814 1.00 96.88 427 VAL A CA 1
ATOM 3423 C C . VAL A 1 427 ? 9.644 0.341 -15.027 1.00 96.88 427 VAL A C 1
ATOM 3425 O O . VAL A 1 427 ? 9.986 -0.466 -15.889 1.00 96.88 427 VAL A O 1
ATOM 3428 N N . PRO A 1 428 ? 8.515 1.075 -15.129 1.00 98.00 428 PRO A N 1
ATOM 3429 C CA . PRO A 1 428 ? 7.503 0.852 -16.164 1.00 98.00 428 PRO A CA 1
ATOM 3430 C C . PRO A 1 428 ? 8.027 0.929 -17.597 1.00 98.00 428 PRO A C 1
ATOM 3432 O O . PRO A 1 428 ? 7.542 0.217 -18.474 1.00 98.00 428 PRO A O 1
ATOM 3435 N N . MET A 1 429 ? 9.008 1.799 -17.846 1.00 97.81 429 MET A N 1
ATOM 3436 C CA . MET A 1 429 ? 9.523 2.040 -19.184 1.00 97.81 429 MET A CA 1
ATOM 3437 C C . MET A 1 429 ? 11.032 2.262 -19.182 1.00 97.81 429 MET A C 1
ATOM 3439 O O . MET A 1 429 ? 11.576 3.031 -18.386 1.00 97.81 429 MET A O 1
ATOM 3443 N N . ARG A 1 430 ? 11.715 1.625 -20.129 1.00 98.00 430 ARG A N 1
ATOM 3444 C CA . ARG A 1 430 ? 13.107 1.915 -20.468 1.00 98.00 430 ARG A CA 1
ATOM 3445 C C . ARG A 1 430 ? 13.165 2.620 -21.818 1.00 98.00 430 ARG A C 1
ATOM 3447 O O . ARG A 1 430 ? 12.480 2.215 -22.751 1.00 98.00 430 ARG A O 1
ATOM 3454 N N . ILE A 1 431 ? 14.019 3.631 -21.927 1.00 98.38 431 ILE A N 1
ATOM 3455 C CA . ILE A 1 431 ? 14.383 4.252 -23.199 1.00 98.38 431 ILE A CA 1
ATOM 3456 C C . ILE A 1 431 ? 15.846 3.930 -23.495 1.00 98.38 431 ILE A C 1
ATOM 3458 O O . ILE A 1 431 ? 16.731 4.214 -22.688 1.00 98.38 431 ILE A O 1
ATOM 3462 N N . GLU A 1 432 ? 16.096 3.321 -24.647 1.00 97.19 432 GLU A N 1
ATOM 3463 C CA . GLU A 1 432 ? 17.427 3.002 -25.157 1.00 97.19 432 GLU A CA 1
ATOM 3464 C C . GLU A 1 432 ? 17.847 4.093 -26.152 1.00 97.19 432 GLU A C 1
ATOM 3466 O O . GLU A 1 432 ? 17.094 4.433 -27.069 1.00 97.19 432 GLU A O 1
ATOM 3471 N N . VAL A 1 433 ? 19.047 4.651 -25.967 1.00 96.69 433 VAL A N 1
ATOM 3472 C CA . VAL A 1 433 ? 19.608 5.676 -26.862 1.00 96.69 433 VAL A CA 1
ATOM 3473 C C . VAL A 1 433 ? 21.040 5.296 -27.216 1.00 96.69 433 VAL A C 1
ATOM 3475 O O . VAL A 1 433 ? 21.886 5.209 -26.330 1.00 96.69 433 VAL A O 1
ATOM 3478 N N . GLY A 1 434 ? 21.332 5.056 -28.491 1.00 93.94 434 GLY A N 1
ATOM 3479 C CA . GLY A 1 434 ? 22.687 4.848 -28.999 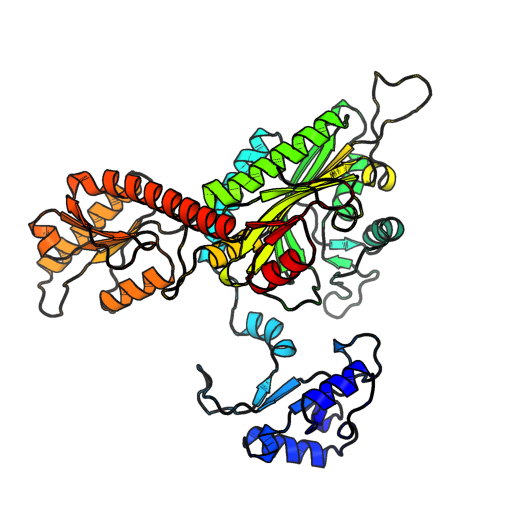1.00 93.94 434 GLY A CA 1
ATOM 3480 C C . GLY A 1 434 ? 23.105 5.905 -30.029 1.00 93.94 434 GLY A C 1
ATOM 3481 O O . GLY A 1 434 ? 22.349 6.824 -30.341 1.00 93.94 434 GLY A O 1
ATOM 3482 N N . PRO A 1 435 ? 24.311 5.783 -30.613 1.00 91.25 435 PRO A N 1
ATOM 3483 C CA . PRO A 1 435 ? 24.796 6.736 -31.618 1.00 91.25 435 PRO A CA 1
ATOM 3484 C C . PRO A 1 435 ? 23.899 6.844 -32.865 1.00 91.25 435 PRO A C 1
ATOM 3486 O O . PRO A 1 435 ? 23.777 7.916 -33.460 1.00 91.25 435 PRO A O 1
ATOM 3489 N N . ARG A 1 436 ? 23.248 5.735 -33.254 1.00 90.94 436 ARG A N 1
ATOM 3490 C CA . ARG A 1 436 ? 22.302 5.701 -34.383 1.00 90.94 436 ARG A CA 1
ATOM 3491 C C . ARG A 1 436 ? 21.047 6.512 -34.079 1.00 90.94 436 ARG A C 1
ATOM 3493 O O . ARG A 1 436 ? 20.591 7.269 -34.929 1.00 90.94 436 ARG A O 1
ATOM 3500 N N . GLU A 1 437 ? 20.529 6.381 -32.863 1.00 94.12 437 GLU A N 1
ATOM 3501 C CA . GLU A 1 437 ? 19.368 7.114 -32.360 1.00 94.12 437 GLU A CA 1
ATOM 3502 C C . GLU A 1 437 ? 19.639 8.624 -32.334 1.00 94.12 437 GLU A C 1
ATOM 3504 O O . GLU A 1 437 ? 18.826 9.393 -32.844 1.00 94.12 437 GLU A O 1
ATOM 3509 N N . VAL A 1 438 ? 20.828 9.038 -31.880 1.00 92.81 438 VAL A N 1
ATOM 3510 C CA . VAL A 1 438 ? 21.263 10.447 -31.915 1.00 92.81 438 VAL A CA 1
ATOM 3511 C C . VAL A 1 438 ? 21.292 10.987 -33.350 1.00 92.81 438 VAL A C 1
ATOM 3513 O O . VAL A 1 438 ? 20.703 12.032 -33.623 1.00 92.81 438 VAL A O 1
ATOM 3516 N N . THR A 1 439 ? 21.903 10.250 -34.287 1.00 92.56 439 THR A N 1
ATOM 3517 C CA . THR A 1 439 ? 22.003 10.670 -35.702 1.00 92.56 439 THR A CA 1
ATOM 3518 C C . THR A 1 439 ? 20.626 10.776 -36.361 1.00 92.56 439 THR A C 1
ATOM 3520 O O . THR A 1 439 ? 20.339 11.742 -37.065 1.00 92.56 439 THR A O 1
ATOM 3523 N N . ASN A 1 440 ? 19.750 9.806 -36.095 1.00 94.44 440 ASN A N 1
ATOM 3524 C CA . ASN A 1 440 ? 18.410 9.743 -36.676 1.00 94.44 440 ASN A CA 1
ATOM 3525 C C . ASN A 1 440 ? 17.378 10.592 -35.918 1.00 94.44 440 ASN A C 1
ATOM 3527 O O . ASN A 1 440 ? 16.219 10.619 -36.322 1.00 94.44 440 ASN A O 1
ATOM 3531 N N . LYS A 1 441 ? 17.780 11.269 -34.833 1.00 95.69 441 LYS A N 1
ATOM 3532 C CA . LYS A 1 441 ? 16.901 12.030 -33.930 1.00 95.69 441 LYS A CA 1
ATOM 3533 C C . LYS A 1 441 ? 15.719 11.202 -33.400 1.00 95.69 441 LYS A C 1
ATOM 3535 O O . LYS A 1 441 ? 14.607 11.709 -33.268 1.00 95.69 441 LYS A O 1
ATOM 3540 N N . ASN A 1 442 ? 15.983 9.946 -33.057 1.00 96.00 442 ASN A N 1
ATOM 3541 C CA . ASN A 1 442 ? 14.992 8.995 -32.561 1.00 96.00 442 ASN A CA 1
ATOM 3542 C C . ASN A 1 442 ? 15.428 8.401 -31.217 1.00 96.00 442 ASN A C 1
ATOM 3544 O O . ASN A 1 442 ? 16.556 8.582 -30.780 1.00 96.00 442 ASN A O 1
ATOM 3548 N N . ILE A 1 443 ? 14.534 7.657 -30.580 1.00 97.31 443 ILE A N 1
ATOM 3549 C CA . ILE A 1 443 ? 14.757 6.866 -29.369 1.00 97.31 443 ILE A CA 1
ATOM 3550 C C . ILE A 1 443 ? 14.082 5.504 -29.526 1.00 97.31 443 ILE A C 1
ATOM 3552 O O . ILE A 1 443 ? 13.207 5.343 -30.378 1.00 97.31 443 ILE A O 1
ATOM 3556 N N . VAL A 1 444 ? 14.441 4.533 -28.688 1.00 97.94 444 VAL A N 1
ATOM 3557 C CA . VAL A 1 444 ? 13.742 3.241 -28.629 1.00 97.94 444 VAL A CA 1
ATOM 3558 C C . VAL A 1 444 ? 13.084 3.079 -27.267 1.00 97.94 444 VAL A C 1
ATOM 3560 O O . VAL A 1 444 ? 13.761 3.094 -26.241 1.00 97.94 444 VAL A O 1
ATOM 3563 N N . ILE A 1 445 ? 11.766 2.909 -27.261 1.00 97.88 445 ILE A N 1
ATOM 3564 C CA . ILE A 1 445 ? 10.956 2.710 -26.059 1.00 97.88 445 ILE A CA 1
ATOM 3565 C C . ILE A 1 445 ? 10.741 1.210 -25.837 1.00 97.88 445 ILE A C 1
ATOM 3567 O O . ILE A 1 445 ? 10.413 0.473 -26.768 1.00 97.88 445 ILE A O 1
ATOM 3571 N N . VAL A 1 446 ? 10.920 0.766 -24.593 1.00 97.94 446 VAL A N 1
ATOM 3572 C CA . VAL A 1 446 ? 10.717 -0.619 -24.157 1.00 97.94 446 VAL A CA 1
ATOM 3573 C C . VAL A 1 446 ? 9.829 -0.633 -22.905 1.00 97.94 446 VAL A C 1
ATOM 3575 O O . VAL A 1 446 ? 10.298 -0.260 -21.822 1.00 97.94 446 VAL A O 1
ATOM 3578 N N . PRO A 1 447 ? 8.552 -1.039 -23.023 1.00 97.25 447 PRO A N 1
ATOM 3579 C CA . PRO A 1 447 ? 7.654 -1.215 -21.880 1.00 97.25 447 PRO A CA 1
ATOM 3580 C C . PRO A 1 447 ? 8.039 -2.429 -21.020 1.00 97.25 447 PRO A C 1
ATOM 3582 O O . PRO A 1 447 ? 8.514 -3.442 -21.535 1.00 97.25 447 PRO A O 1
ATOM 3585 N N . ARG A 1 448 ? 7.813 -2.351 -19.703 1.00 96.50 448 ARG A N 1
ATOM 3586 C CA . ARG A 1 448 ? 8.128 -3.427 -18.744 1.00 96.50 448 ARG A CA 1
ATOM 3587 C C . ARG A 1 448 ? 7.094 -4.551 -18.715 1.00 96.50 448 ARG A C 1
ATOM 3589 O O . ARG A 1 448 ? 7.471 -5.702 -18.484 1.00 96.50 448 ARG A O 1
ATOM 3596 N N . ASP A 1 449 ? 5.822 -4.224 -18.910 1.00 94.44 449 ASP A N 1
ATOM 3597 C CA . ASP A 1 449 ? 4.677 -5.140 -18.831 1.00 94.44 449 ASP A CA 1
ATOM 3598 C C . ASP A 1 449 ? 4.618 -6.126 -20.008 1.00 94.44 449 ASP A C 1
ATOM 3600 O O . ASP A 1 449 ? 4.106 -7.234 -19.870 1.00 94.44 449 ASP A O 1
ATOM 3604 N N . THR A 1 450 ? 5.214 -5.766 -21.146 1.00 91.75 450 THR A N 1
ATOM 3605 C CA . THR A 1 450 ? 5.308 -6.619 -22.339 1.00 91.75 450 THR A CA 1
ATOM 3606 C C . THR A 1 450 ? 6.716 -7.185 -22.539 1.00 91.75 450 THR A C 1
ATOM 3608 O O . THR A 1 450 ? 7.711 -6.591 -22.120 1.00 91.75 450 THR A O 1
ATOM 3611 N N . THR A 1 451 ? 6.830 -8.343 -23.194 1.00 86.00 451 THR A N 1
ATOM 3612 C CA . THR A 1 451 ? 8.128 -8.968 -23.510 1.00 86.00 451 THR A CA 1
ATOM 3613 C C . THR A 1 451 ? 8.458 -8.793 -24.988 1.00 86.00 451 THR A C 1
ATOM 3615 O O . THR A 1 451 ? 7.608 -9.017 -25.840 1.00 86.00 451 THR A O 1
ATOM 3618 N N . GLY A 1 452 ? 9.698 -8.403 -25.301 1.00 81.31 452 GLY A N 1
ATOM 3619 C CA . GLY A 1 452 ? 10.201 -8.325 -26.680 1.00 81.31 452 GLY A CA 1
ATOM 3620 C C . GLY A 1 452 ? 9.731 -7.114 -27.496 1.00 81.31 452 GLY A C 1
ATOM 3621 O O . GLY A 1 452 ? 10.213 -6.921 -28.609 1.00 81.31 452 GLY A O 1
ATOM 3622 N N . VAL A 1 453 ? 8.848 -6.274 -26.952 1.00 91.44 453 VAL A N 1
ATOM 3623 C CA . VAL A 1 453 ? 8.354 -5.066 -27.625 1.00 91.44 453 VAL A CA 1
ATOM 3624 C C . VAL A 1 453 ? 9.415 -3.966 -27.576 1.00 91.44 453 VAL A C 1
ATOM 3626 O O . VAL A 1 453 ? 9.855 -3.560 -26.500 1.00 91.44 453 VAL A O 1
ATOM 3629 N N . LYS A 1 454 ? 9.820 -3.482 -28.752 1.00 95.12 454 LYS A N 1
ATOM 3630 C CA . LYS A 1 454 ? 10.685 -2.311 -28.926 1.00 95.12 454 LYS A CA 1
ATOM 3631 C C . LYS A 1 454 ? 10.070 -1.390 -29.962 1.00 95.12 454 LYS A C 1
ATOM 3633 O O . LYS A 1 454 ? 9.818 -1.815 -31.087 1.00 95.12 454 LYS A O 1
ATOM 3638 N N . GLU A 1 455 ? 9.866 -0.135 -29.597 1.00 94.75 455 GLU A N 1
ATOM 3639 C CA . GLU A 1 455 ? 9.160 0.821 -30.445 1.00 94.75 455 GLU A CA 1
ATOM 3640 C C . GLU A 1 455 ? 10.052 2.037 -30.708 1.00 94.75 455 GLU A C 1
ATOM 3642 O O . GLU A 1 455 ? 10.391 2.760 -29.765 1.00 94.75 455 GLU A O 1
ATOM 3647 N N . PRO A 1 456 ? 10.470 2.280 -31.963 1.00 95.62 456 PRO A N 1
ATOM 3648 C CA . PRO A 1 456 ? 11.165 3.509 -32.302 1.00 95.62 456 PRO A CA 1
ATOM 3649 C C . PRO A 1 456 ? 10.203 4.698 -32.184 1.00 95.62 456 PRO A C 1
ATOM 3651 O O . PRO A 1 456 ? 9.049 4.626 -32.601 1.00 95.62 456 PRO A O 1
ATOM 3654 N N . CYS A 1 457 ? 10.687 5.808 -31.639 1.00 96.38 457 CYS A N 1
ATOM 3655 C CA . CYS A 1 457 ? 9.931 7.047 -31.497 1.00 96.38 457 CYS A CA 1
ATOM 3656 C C . CYS A 1 457 ? 10.824 8.231 -31.875 1.00 96.38 457 CYS A C 1
ATOM 3658 O O . CYS A 1 457 ? 12.000 8.261 -31.517 1.00 96.38 457 CYS A O 1
ATOM 3660 N N . SER A 1 458 ? 10.283 9.204 -32.608 1.00 97.12 458 SER A N 1
ATOM 3661 C CA . SER A 1 458 ? 10.994 10.458 -32.871 1.00 97.12 458 SER A CA 1
ATOM 3662 C C . SER A 1 458 ? 11.164 11.244 -31.579 1.00 97.12 458 SER A C 1
ATOM 3664 O O . SER A 1 458 ? 10.232 11.335 -30.780 1.00 97.12 458 SER A O 1
ATOM 3666 N N . ILE A 1 459 ? 12.323 11.876 -31.395 1.00 94.75 459 ILE A N 1
ATOM 3667 C CA . ILE A 1 459 ? 12.592 12.692 -30.205 1.00 94.75 459 ILE A CA 1
ATOM 3668 C C . ILE A 1 459 ? 11.579 13.825 -30.028 1.00 94.75 459 ILE A C 1
ATOM 3670 O O . ILE A 1 459 ? 11.215 14.151 -28.904 1.00 94.75 459 ILE A O 1
ATOM 3674 N N . ALA A 1 460 ? 11.073 14.377 -31.135 1.00 94.81 460 ALA A N 1
ATOM 3675 C CA . ALA A 1 460 ? 10.085 15.451 -31.115 1.00 94.81 460 ALA A CA 1
ATOM 3676 C C . ALA A 1 460 ? 8.738 14.999 -30.524 1.00 94.81 460 ALA A C 1
ATOM 3678 O O . ALA A 1 460 ? 8.045 15.795 -29.903 1.00 94.81 460 ALA A O 1
ATOM 3679 N N . ALA A 1 461 ? 8.387 13.719 -30.688 1.00 96.38 461 ALA A N 1
ATOM 3680 C CA . ALA A 1 461 ? 7.152 13.127 -30.177 1.00 96.38 461 ALA A CA 1
ATOM 3681 C C . ALA A 1 461 ? 7.359 12.350 -28.862 1.00 96.38 461 ALA A C 1
ATOM 3683 O O . ALA A 1 461 ? 6.408 11.763 -28.341 1.00 96.38 461 ALA A O 1
ATOM 3684 N N . ALA A 1 462 ? 8.589 12.308 -28.332 1.00 95.81 462 ALA A N 1
ATOM 3685 C CA . ALA A 1 462 ? 8.958 11.434 -27.222 1.00 95.81 462 ALA A CA 1
ATOM 3686 C C . ALA A 1 462 ? 8.124 11.711 -25.968 1.00 95.81 462 ALA A C 1
ATOM 3688 O O . ALA A 1 462 ? 7.573 10.778 -25.390 1.00 95.81 462 ALA A O 1
ATOM 3689 N N . THR A 1 463 ? 7.981 12.977 -25.573 1.00 97.06 463 THR A N 1
ATOM 3690 C CA . THR A 1 463 ? 7.248 13.355 -24.358 1.00 97.06 463 THR A CA 1
ATOM 3691 C C . THR A 1 463 ? 5.787 12.909 -24.402 1.00 97.06 463 THR A C 1
ATOM 3693 O O . THR A 1 463 ? 5.346 12.181 -23.514 1.00 97.06 463 THR A O 1
ATOM 3696 N N . GLU A 1 464 ? 5.058 13.272 -25.459 1.00 97.56 464 GLU A N 1
ATOM 3697 C CA . GLU A 1 464 ? 3.647 12.902 -25.633 1.00 97.56 464 GLU A CA 1
ATOM 3698 C C . GLU A 1 464 ? 3.473 11.378 -25.725 1.00 97.56 464 GLU A C 1
ATOM 3700 O O . GLU A 1 464 ? 2.617 10.792 -25.056 1.00 97.56 464 GLU A O 1
ATOM 3705 N N . THR A 1 465 ? 4.346 10.709 -26.488 1.00 97.81 465 THR A N 1
ATOM 3706 C CA . THR A 1 465 ? 4.314 9.248 -26.646 1.00 97.81 465 THR A CA 1
ATOM 3707 C C . THR A 1 465 ? 4.540 8.540 -25.312 1.00 97.81 465 THR A C 1
ATOM 3709 O O . THR A 1 465 ? 3.832 7.586 -24.991 1.00 97.81 465 THR A O 1
ATOM 3712 N N . VAL A 1 466 ? 5.508 8.998 -24.514 1.00 97.94 466 VAL A N 1
ATOM 3713 C CA . VAL A 1 466 ? 5.808 8.423 -23.199 1.00 97.94 466 VAL A CA 1
ATOM 3714 C C . VAL A 1 466 ? 4.648 8.646 -22.229 1.00 97.94 466 VAL A C 1
ATOM 3716 O O . VAL A 1 466 ? 4.256 7.697 -21.551 1.00 97.94 466 VAL A O 1
ATOM 3719 N N . GLN A 1 467 ? 4.057 9.847 -22.182 1.00 97.69 467 GLN A N 1
ATOM 3720 C CA . GLN A 1 467 ? 2.882 10.122 -21.343 1.00 97.69 467 GLN A CA 1
ATOM 3721 C C . GLN A 1 467 ? 1.719 9.186 -21.690 1.00 97.69 467 GLN A C 1
ATOM 3723 O O . GLN A 1 467 ? 1.165 8.531 -20.803 1.00 97.69 467 GLN A O 1
ATOM 3728 N N . LYS A 1 468 ? 1.400 9.062 -22.985 1.00 97.94 468 LYS A N 1
ATOM 3729 C CA . LYS A 1 468 ? 0.354 8.160 -23.473 1.00 97.94 468 LYS A CA 1
ATOM 3730 C C . LYS A 1 468 ? 0.638 6.711 -23.078 1.00 97.94 468 LYS A C 1
ATOM 3732 O O . LYS A 1 468 ? -0.218 6.053 -22.497 1.00 97.94 468 LYS A O 1
ATOM 3737 N N . LYS A 1 469 ? 1.859 6.228 -23.322 1.00 97.38 469 LYS A N 1
ATOM 3738 C CA . LYS A 1 469 ? 2.242 4.843 -23.021 1.00 97.38 469 LYS A CA 1
ATOM 3739 C C . LYS A 1 469 ? 2.221 4.526 -21.530 1.00 97.38 469 LYS A C 1
ATOM 3741 O O . LYS A 1 469 ? 1.851 3.417 -21.170 1.00 97.38 469 LYS A O 1
ATOM 3746 N N . LEU A 1 470 ? 2.582 5.464 -20.653 1.00 98.38 470 LEU A N 1
ATOM 3747 C CA . LEU A 1 470 ? 2.449 5.260 -19.206 1.00 98.38 470 LEU A CA 1
ATOM 3748 C C . LEU A 1 470 ? 0.978 5.078 -18.802 1.00 98.38 470 LEU A C 1
ATOM 3750 O O . LEU A 1 470 ? 0.684 4.206 -17.990 1.00 98.38 470 LEU A O 1
ATOM 3754 N N . LYS A 1 471 ? 0.050 5.834 -19.398 1.00 98.12 471 LYS A N 1
ATOM 3755 C CA . LYS A 1 471 ? -1.388 5.629 -19.174 1.00 98.12 471 LYS A CA 1
ATOM 3756 C C . LYS A 1 471 ? -1.848 4.259 -19.688 1.00 98.12 471 LYS A C 1
ATOM 3758 O O . LYS A 1 471 ? -2.467 3.510 -18.940 1.00 98.12 471 LYS A O 1
ATOM 3763 N N . GLU A 1 472 ? -1.454 3.893 -20.907 1.00 98.00 472 GLU A N 1
ATOM 3764 C CA . GLU A 1 472 ? -1.781 2.587 -21.495 1.00 98.00 472 GLU A CA 1
ATOM 3765 C C . GLU A 1 472 ? -1.221 1.415 -20.664 1.00 98.00 472 GLU A C 1
ATOM 3767 O O . GLU A 1 472 ? -1.884 0.392 -20.528 1.00 98.00 472 GLU A O 1
ATOM 3772 N N . ILE A 1 473 ? -0.016 1.540 -20.087 1.00 98.31 473 ILE A N 1
ATOM 3773 C CA . ILE A 1 473 ? 0.552 0.519 -19.187 1.00 98.31 473 ILE A CA 1
ATOM 3774 C C . ILE A 1 473 ? -0.329 0.361 -17.941 1.00 98.31 473 ILE A C 1
ATOM 3776 O O . ILE A 1 473 ? -0.641 -0.765 -17.571 1.00 98.31 473 ILE A O 1
ATOM 3780 N N . GLN A 1 474 ? -0.748 1.460 -17.301 1.00 98.50 474 GLN A N 1
ATOM 3781 C CA . GLN A 1 474 ? -1.628 1.403 -16.125 1.00 98.50 474 GLN A CA 1
ATOM 3782 C C . GLN A 1 474 ? -2.949 0.683 -16.455 1.00 98.50 474 GLN A C 1
ATOM 3784 O O . GLN A 1 474 ? -3.360 -0.215 -15.723 1.00 98.50 474 GLN A O 1
ATOM 3789 N N . GLU A 1 475 ? -3.573 1.035 -17.582 1.00 98.44 475 GLU A N 1
ATOM 3790 C CA . GLU A 1 475 ? -4.827 0.434 -18.051 1.00 98.44 475 GLU A CA 1
ATOM 3791 C C . GLU A 1 475 ? -4.663 -1.055 -18.380 1.00 98.44 475 GLU A C 1
ATOM 3793 O O . GLU A 1 475 ? -5.488 -1.869 -17.967 1.00 98.44 475 GLU A O 1
ATOM 3798 N N . ARG A 1 476 ? -3.577 -1.442 -19.065 1.00 97.94 476 ARG A N 1
ATOM 3799 C CA . ARG A 1 476 ? -3.293 -2.852 -19.374 1.00 97.94 476 ARG A CA 1
ATOM 3800 C C . ARG A 1 476 ? -3.037 -3.688 -18.127 1.00 97.94 476 ARG A C 1
ATOM 3802 O O . ARG A 1 476 ? -3.493 -4.828 -18.083 1.00 97.94 476 ARG A O 1
ATOM 3809 N N . LEU A 1 477 ? -2.323 -3.151 -17.133 1.00 98.50 477 LEU A N 1
ATOM 3810 C CA . LEU A 1 477 ? -2.089 -3.852 -15.867 1.00 98.50 477 LEU A CA 1
ATOM 3811 C C . LEU A 1 477 ? -3.407 -4.130 -15.145 1.00 98.50 477 LEU A C 1
ATOM 3813 O O . LEU A 1 477 ? -3.645 -5.269 -14.749 1.00 98.50 477 LEU A O 1
ATOM 3817 N N . TYR A 1 478 ? -4.283 -3.125 -15.048 1.00 98.69 478 TYR A N 1
ATOM 3818 C CA . TYR A 1 478 ? -5.596 -3.299 -14.429 1.00 98.69 478 TYR A CA 1
ATOM 3819 C C . TYR A 1 478 ? -6.457 -4.290 -15.218 1.00 98.69 478 TYR A C 1
ATOM 3821 O O . TYR A 1 478 ? -6.975 -5.239 -14.640 1.00 98.69 478 TYR A O 1
ATOM 3829 N N . ALA A 1 479 ? -6.565 -4.124 -16.540 1.00 98.44 479 ALA A N 1
ATOM 3830 C CA . ALA A 1 479 ? -7.379 -4.996 -17.385 1.00 98.44 479 ALA A CA 1
ATOM 3831 C C . ALA A 1 479 ? -6.920 -6.460 -17.321 1.00 98.44 479 ALA A C 1
ATOM 3833 O O . ALA A 1 479 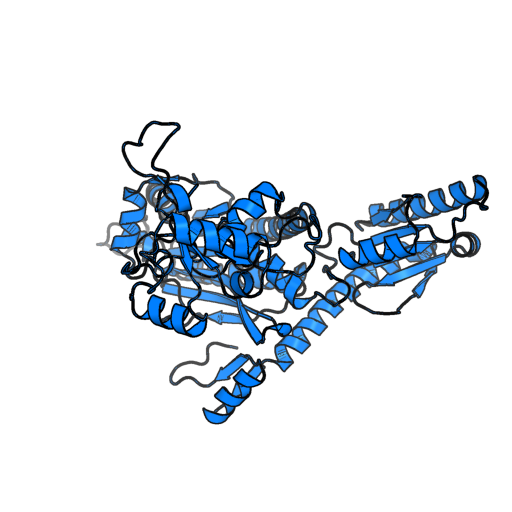? -7.751 -7.359 -17.212 1.00 98.44 479 ALA A O 1
ATOM 3834 N N . LYS A 1 480 ? -5.601 -6.703 -17.332 1.00 97.62 480 LYS A N 1
ATOM 3835 C CA . LYS A 1 480 ? -5.033 -8.047 -17.175 1.00 97.62 480 LYS A CA 1
ATOM 3836 C C . LYS A 1 480 ? -5.373 -8.637 -15.806 1.00 97.62 480 LYS A C 1
ATOM 3838 O O . LYS A 1 480 ? -5.843 -9.767 -15.746 1.00 97.62 480 LYS A O 1
ATOM 3843 N N . ALA A 1 481 ? -5.147 -7.885 -14.729 1.00 97.50 481 ALA A N 1
ATOM 3844 C CA . ALA A 1 481 ? -5.428 -8.352 -13.375 1.00 97.50 481 ALA A CA 1
ATOM 3845 C C . ALA A 1 481 ? -6.931 -8.595 -13.152 1.00 97.50 481 ALA A C 1
ATOM 3847 O O . ALA A 1 481 ? -7.303 -9.562 -12.495 1.00 97.50 481 ALA A O 1
ATOM 3848 N N . LYS A 1 482 ? -7.800 -7.751 -13.726 1.00 97.25 482 LYS A N 1
ATOM 3849 C CA . LYS A 1 482 ? -9.260 -7.904 -13.675 1.00 97.25 482 LYS A CA 1
ATOM 3850 C C . LYS A 1 482 ? -9.718 -9.154 -14.412 1.00 97.25 482 LYS A C 1
ATOM 3852 O O . LYS A 1 482 ? -10.478 -9.921 -13.837 1.00 97.25 482 LYS A O 1
ATOM 3857 N N . ALA A 1 483 ? -9.222 -9.378 -15.630 1.00 97.06 483 ALA A N 1
ATOM 3858 C CA . ALA A 1 483 ? -9.518 -10.591 -16.385 1.00 97.06 483 ALA A CA 1
ATOM 3859 C C . ALA A 1 483 ? -9.065 -11.848 -15.625 1.00 97.06 483 ALA A C 1
ATOM 3861 O O . ALA A 1 483 ? -9.844 -12.782 -15.481 1.00 97.06 483 ALA A O 1
ATOM 3862 N N . GLU A 1 484 ? -7.852 -11.840 -15.062 1.00 94.31 484 GLU A N 1
ATOM 3863 C CA . GLU A 1 484 ? -7.353 -12.959 -14.256 1.00 94.31 484 GLU A CA 1
ATOM 3864 C C . GLU A 1 484 ? -8.201 -13.176 -12.994 1.00 94.31 484 GLU A C 1
ATOM 3866 O O . GLU A 1 484 ? -8.518 -14.313 -12.666 1.00 94.31 484 GLU A O 1
ATOM 3871 N N . MET A 1 485 ? -8.620 -12.117 -12.295 1.00 92.38 485 MET A N 1
ATOM 3872 C CA . MET A 1 485 ? -9.525 -12.246 -11.150 1.00 92.38 485 MET A CA 1
ATOM 3873 C C . MET A 1 485 ? -10.879 -12.838 -11.562 1.00 92.38 485 MET A C 1
ATOM 3875 O O . MET A 1 485 ? -11.354 -13.755 -10.900 1.00 92.38 485 MET A O 1
ATOM 3879 N N . ASP A 1 486 ? -11.473 -12.354 -12.655 1.00 91.00 486 ASP A N 1
ATOM 3880 C CA . ASP A 1 486 ? -12.777 -12.810 -13.152 1.00 91.00 486 ASP A CA 1
ATOM 3881 C C . ASP A 1 486 ? -12.746 -14.275 -13.594 1.00 91.00 486 ASP A C 1
ATOM 3883 O O . ASP A 1 486 ? -13.671 -15.027 -13.296 1.00 91.00 486 ASP A O 1
ATOM 3887 N N . GLU A 1 487 ? -11.654 -14.710 -14.230 1.00 92.25 487 GLU A N 1
ATOM 3888 C CA . GLU A 1 487 ? -11.414 -16.115 -14.579 1.00 92.25 487 GLU A CA 1
ATOM 3889 C C . GLU A 1 487 ? -11.345 -17.032 -13.354 1.00 92.25 487 GLU A C 1
ATOM 3891 O O . GLU A 1 487 ? -11.549 -18.235 -13.495 1.00 92.25 487 GLU A O 1
ATOM 3896 N N . HIS A 1 488 ? -11.079 -16.480 -12.166 1.00 87.44 488 HIS A N 1
ATOM 3897 C CA . HIS A 1 488 ? -11.027 -17.220 -10.910 1.00 87.44 488 HIS A CA 1
ATOM 3898 C C . HIS A 1 488 ? -12.286 -17.061 -10.051 1.00 87.44 488 HIS A C 1
ATOM 3900 O O . HIS A 1 488 ? -12.316 -17.580 -8.936 1.00 87.44 488 HIS A O 1
ATOM 3906 N N . ILE A 1 489 ? -13.334 -16.393 -10.540 1.00 85.38 489 ILE A N 1
ATOM 3907 C CA . ILE A 1 489 ? -14.624 -16.298 -9.848 1.00 85.38 489 ILE A CA 1
ATOM 3908 C C . ILE A 1 489 ? -15.598 -17.306 -10.462 1.00 85.38 489 ILE A C 1
ATOM 3910 O O . ILE A 1 489 ? -15.903 -17.257 -11.650 1.00 85.38 489 ILE A O 1
ATOM 3914 N N . ALA A 1 490 ? -16.123 -18.211 -9.637 1.00 81.19 490 ALA A N 1
ATOM 3915 C CA . ALA A 1 490 ? -17.150 -19.172 -10.039 1.00 81.19 490 ALA A CA 1
ATOM 3916 C C . ALA A 1 490 ? -18.463 -18.908 -9.295 1.00 81.19 490 ALA A C 1
ATOM 3918 O O . ALA A 1 490 ? -18.453 -18.743 -8.078 1.00 81.19 490 ALA A O 1
ATOM 3919 N N . VAL A 1 491 ? -19.596 -18.912 -10.001 1.00 84.69 491 VAL A N 1
ATOM 3920 C CA . VAL A 1 491 ? -20.933 -18.905 -9.383 1.00 84.69 491 VAL A CA 1
ATOM 3921 C C . VAL A 1 491 ? -21.448 -20.336 -9.360 1.00 84.69 491 VAL A C 1
ATOM 3923 O O . VAL A 1 491 ? -21.577 -20.942 -10.421 1.00 84.69 491 VAL A O 1
ATOM 3926 N N . LEU A 1 492 ? -21.705 -20.877 -8.169 1.00 79.50 492 LEU A N 1
ATOM 3927 C CA . LEU A 1 492 ? -22.032 -22.292 -7.976 1.00 79.50 492 LEU A CA 1
ATOM 3928 C C . LEU A 1 492 ? -23.316 -22.458 -7.155 1.00 79.50 492 LEU A C 1
ATOM 3930 O O . LEU A 1 492 ? -23.576 -21.697 -6.220 1.00 79.50 492 LEU A O 1
ATOM 3934 N N . ASP A 1 493 ? -24.096 -23.482 -7.491 1.00 80.81 493 ASP A N 1
ATOM 3935 C CA . ASP A 1 493 ? -25.405 -23.788 -6.901 1.00 80.81 493 ASP A CA 1
ATOM 3936 C C . ASP A 1 493 ? -25.447 -25.130 -6.144 1.00 80.81 493 ASP A C 1
ATOM 3938 O O . ASP A 1 493 ? -26.459 -25.455 -5.521 1.00 80.81 493 ASP A O 1
ATOM 3942 N N . ASN A 1 494 ? -24.348 -25.894 -6.142 1.00 78.69 494 ASN A N 1
ATOM 3943 C CA . ASN A 1 494 ? -24.245 -27.186 -5.467 1.00 78.69 494 ASN A CA 1
ATOM 3944 C C . ASN A 1 494 ? -22.864 -27.417 -4.817 1.00 78.69 494 ASN A C 1
ATOM 3946 O O . ASN A 1 494 ? -21.877 -26.740 -5.112 1.00 78.69 494 ASN A O 1
ATOM 3950 N N . TRP A 1 495 ? -22.815 -28.373 -3.886 1.00 77.44 495 TRP A N 1
ATOM 3951 C CA . TRP A 1 495 ? -21.649 -28.636 -3.037 1.00 77.44 495 TRP A CA 1
ATOM 3952 C C . TRP A 1 495 ? -20.483 -29.322 -3.767 1.00 77.44 495 TRP A C 1
ATOM 3954 O O . TRP A 1 495 ? -19.322 -29.005 -3.504 1.00 77.44 495 TRP A O 1
ATOM 3964 N N . ASP A 1 496 ? -20.770 -30.234 -4.694 1.00 78.38 496 ASP A N 1
ATOM 3965 C CA . ASP A 1 496 ? -19.728 -31.004 -5.386 1.00 78.38 496 ASP A CA 1
ATOM 3966 C C . ASP A 1 496 ? -18.906 -30.110 -6.328 1.00 78.38 496 ASP A C 1
ATOM 3968 O O . ASP A 1 496 ? -17.669 -30.201 -6.386 1.00 78.38 496 ASP A O 1
ATOM 3972 N N . ASP A 1 497 ? -19.574 -29.165 -6.992 1.00 78.81 497 ASP A N 1
ATOM 3973 C CA . ASP A 1 497 ? -18.912 -28.157 -7.812 1.00 78.81 497 ASP A CA 1
ATOM 3974 C C . ASP A 1 497 ? -18.091 -27.179 -6.961 1.00 78.81 497 ASP A C 1
ATOM 3976 O O . ASP A 1 497 ? -17.015 -26.752 -7.388 1.00 78.81 497 ASP A O 1
ATOM 3980 N N . PHE A 1 498 ? -18.528 -26.870 -5.733 1.00 75.06 498 PHE A N 1
ATOM 3981 C CA . PHE A 1 498 ? -17.782 -26.014 -4.803 1.00 75.06 498 PHE A CA 1
ATOM 3982 C C . PHE A 1 498 ? -16.418 -26.605 -4.435 1.00 75.06 498 PHE A C 1
ATOM 3984 O O . PHE A 1 498 ? -15.398 -25.925 -4.578 1.00 75.06 498 PHE A O 1
ATOM 3991 N N . CYS A 1 499 ? -16.366 -27.876 -4.024 1.00 76.44 499 CYS A N 1
ATOM 3992 C CA . CYS A 1 499 ? -15.094 -28.536 -3.714 1.00 76.44 499 CYS A CA 1
ATOM 3993 C C . CYS A 1 499 ? -14.169 -28.586 -4.941 1.00 76.44 499 CYS A C 1
ATOM 3995 O O . CYS A 1 499 ? -12.997 -28.218 -4.849 1.00 76.44 499 CYS A O 1
ATOM 3997 N N . SER A 1 500 ? -14.717 -28.946 -6.105 1.00 78.94 500 SER A N 1
ATOM 3998 C CA . SER A 1 500 ? -13.965 -29.017 -7.366 1.00 78.94 500 SER A CA 1
ATOM 3999 C C . SER A 1 500 ? -13.425 -27.653 -7.822 1.00 78.94 500 SER A C 1
ATOM 4001 O O . SER A 1 500 ? -12.373 -27.572 -8.461 1.00 78.94 500 SER A O 1
ATOM 4003 N N . SER A 1 501 ? -14.146 -26.574 -7.518 1.00 77.75 501 SER A N 1
ATOM 4004 C CA . SER A 1 501 ? -13.768 -25.191 -7.815 1.00 77.75 501 SER A CA 1
ATOM 4005 C C . SER A 1 501 ? -12.593 -24.722 -6.947 1.00 77.75 501 SER A C 1
ATOM 4007 O O . SER A 1 501 ? -11.622 -24.160 -7.462 1.00 77.75 501 SER A O 1
ATOM 4009 N N . LEU A 1 502 ? -12.609 -25.034 -5.645 1.00 76.31 502 LEU A N 1
ATOM 4010 C CA . LEU A 1 502 ? -11.505 -24.702 -4.736 1.00 76.31 502 LEU A CA 1
ATOM 4011 C C . LEU A 1 502 ? -10.185 -25.380 -5.142 1.00 76.31 502 LEU A C 1
ATOM 4013 O O . LEU A 1 502 ? -9.136 -24.733 -5.116 1.00 76.31 502 LEU A O 1
ATOM 4017 N N . ASP A 1 503 ? -10.231 -26.638 -5.590 1.00 78.50 503 ASP A N 1
ATOM 4018 C CA . ASP A 1 503 ? -9.048 -27.362 -6.087 1.00 78.50 503 ASP A CA 1
ATOM 4019 C C . ASP A 1 503 ? -8.439 -26.710 -7.339 1.00 78.50 503 ASP A C 1
ATOM 4021 O O . ASP A 1 503 ? -7.226 -26.762 -7.564 1.00 78.50 503 ASP A O 1
ATOM 4025 N N . LYS A 1 504 ? -9.270 -26.024 -8.131 1.00 79.31 504 LYS A N 1
ATOM 4026 C CA . LYS A 1 504 ? -8.856 -25.224 -9.291 1.00 79.31 504 LYS A CA 1
ATOM 4027 C C . LYS A 1 504 ? -8.410 -23.809 -8.917 1.00 79.31 504 LYS A C 1
ATOM 4029 O O . LYS A 1 504 ? -8.212 -22.998 -9.815 1.00 79.31 504 LYS A O 1
ATOM 4034 N N . LYS A 1 505 ? -8.209 -23.520 -7.623 1.00 80.19 505 LYS A N 1
ATOM 4035 C CA . LYS A 1 505 ? -7.788 -22.210 -7.098 1.00 80.19 505 LYS A CA 1
ATOM 4036 C C . LYS A 1 505 ? -8.806 -21.085 -7.319 1.00 80.19 505 LYS A C 1
ATOM 4038 O O . LYS A 1 505 ? -8.420 -19.921 -7.343 1.00 80.19 505 LYS A O 1
ATOM 4043 N N . MET A 1 506 ? -10.086 -21.410 -7.450 1.00 73.44 506 MET A N 1
ATOM 4044 C CA . MET A 1 506 ? -11.149 -20.429 -7.669 1.00 73.44 506 MET A CA 1
ATOM 4045 C C . MET A 1 506 ? -11.672 -19.851 -6.344 1.00 73.44 506 MET A C 1
ATOM 4047 O O . MET A 1 506 ? -11.702 -20.532 -5.316 1.00 73.44 506 MET A O 1
ATOM 4051 N N . VAL A 1 507 ? -12.177 -18.619 -6.383 1.00 76.19 507 VAL A N 1
ATOM 4052 C CA . VAL A 1 507 ? -13.092 -18.067 -5.378 1.00 76.19 507 VAL A CA 1
ATOM 4053 C C . VAL A 1 507 ? -14.516 -18.356 -5.832 1.00 76.19 507 VAL A C 1
ATOM 4055 O O . VAL A 1 507 ? -14.904 -18.033 -6.951 1.00 76.19 507 VAL A O 1
ATOM 4058 N N . SER A 1 508 ? -15.306 -18.979 -4.963 1.00 73.06 508 SER A N 1
ATOM 4059 C CA . SER A 1 508 ? -16.670 -19.381 -5.305 1.00 73.06 508 SER A CA 1
ATOM 4060 C C . SER A 1 508 ? -17.694 -18.463 -4.645 1.00 73.06 508 SER A C 1
ATOM 4062 O O . SER A 1 508 ? -17.696 -18.308 -3.424 1.00 73.06 508 SER A O 1
ATOM 4064 N N . SER A 1 509 ? -18.583 -17.892 -5.451 1.00 67.25 509 SER A N 1
ATOM 4065 C CA . SER A 1 509 ? -19.824 -17.261 -5.015 1.00 67.25 509 SER A CA 1
ATOM 4066 C C . SER A 1 509 ? -20.916 -18.328 -4.991 1.00 67.25 509 SER A C 1
ATOM 4068 O O . SER A 1 509 ? -21.180 -18.978 -6.001 1.00 67.25 509 SER A O 1
ATOM 4070 N N . THR A 1 510 ? -21.516 -18.556 -3.825 1.00 59.44 510 THR A N 1
ATOM 4071 C CA . THR A 1 510 ? -22.547 -19.584 -3.627 1.00 59.44 510 THR A CA 1
ATOM 4072 C C . THR A 1 510 ? -23.778 -18.967 -2.986 1.00 59.44 510 THR A C 1
ATOM 4074 O O . THR A 1 510 ? -23.674 -18.022 -2.199 1.00 59.44 510 THR A O 1
ATOM 4077 N N . ALA A 1 511 ? -24.956 -19.505 -3.300 1.00 57.53 511 ALA A N 1
ATOM 4078 C CA . ALA A 1 511 ? -26.172 -19.166 -2.575 1.00 57.53 511 ALA A CA 1
ATOM 4079 C C . ALA A 1 511 ? -26.110 -19.791 -1.171 1.00 57.53 511 ALA A C 1
ATOM 4081 O O . ALA A 1 511 ? -26.522 -20.931 -0.963 1.00 57.53 511 ALA A O 1
ATOM 4082 N N . PHE A 1 512 ? -25.572 -19.060 -0.193 1.00 52.62 512 PHE A N 1
ATOM 4083 C CA . PHE A 1 512 ? -25.712 -19.450 1.207 1.00 52.62 512 PHE A CA 1
ATOM 4084 C C . PHE A 1 512 ? -27.179 -19.306 1.621 1.00 52.62 512 PHE A C 1
ATOM 4086 O O . PHE A 1 512 ? -27.847 -18.329 1.274 1.00 52.62 512 PHE A O 1
ATOM 4093 N N . ILE A 1 513 ? -27.693 -20.292 2.361 1.00 37.12 513 ILE A N 1
ATOM 4094 C CA . ILE A 1 513 ? -29.009 -20.205 2.998 1.00 37.12 513 ILE A CA 1
ATOM 4095 C C . ILE A 1 513 ? -28.973 -18.952 3.889 1.00 37.12 513 ILE A C 1
ATOM 4097 O O . ILE A 1 513 ? -28.298 -18.933 4.914 1.00 37.12 513 ILE A O 1
ATOM 4101 N N . SER A 1 514 ? -29.671 -17.907 3.437 1.00 31.80 514 SER A N 1
ATOM 4102 C CA . SER A 1 514 ? -29.617 -16.497 3.856 1.00 31.80 514 SER A CA 1
ATOM 4103 C C . SER A 1 514 ? -28.433 -15.657 3.311 1.00 31.80 514 SER A C 1
ATOM 4105 O O . SER A 1 514 ? -27.326 -15.653 3.833 1.00 31.80 514 SER A O 1
ATOM 4107 N N . VAL A 1 515 ? -28.783 -14.842 2.305 1.00 29.73 515 VAL A N 1
ATOM 4108 C CA . VAL A 1 515 ? -28.137 -13.612 1.799 1.00 29.73 515 VAL A CA 1
ATOM 4109 C C . VAL A 1 515 ? -26.922 -13.762 0.862 1.00 29.73 515 VAL A C 1
ATOM 4111 O O . VAL A 1 515 ? -25.801 -14.045 1.271 1.00 29.73 515 VAL A O 1
ATOM 4114 N N . MET A 1 516 ? -27.145 -13.454 -0.426 1.00 30.62 516 MET A N 1
ATOM 4115 C CA . MET A 1 516 ? -26.090 -13.053 -1.366 1.00 30.62 516 MET A CA 1
ATOM 4116 C C . MET A 1 516 ? -25.507 -11.708 -0.911 1.00 30.62 516 MET A C 1
ATOM 4118 O O . MET A 1 516 ? -26.185 -10.688 -1.007 1.00 30.62 516 MET A O 1
ATOM 4122 N N . TYR A 1 517 ? -24.254 -11.694 -0.456 1.00 36.16 517 TYR A N 1
ATOM 4123 C CA . TYR A 1 517 ? -23.500 -10.468 -0.162 1.00 36.16 517 TYR A CA 1
ATOM 4124 C C . TYR A 1 517 ? -22.353 -10.253 -1.155 1.00 36.16 517 TYR A C 1
ATOM 4126 O O . TYR A 1 517 ? -21.230 -10.006 -0.747 1.00 36.16 517 TYR A O 1
ATOM 4134 N N . PHE A 1 518 ? -22.623 -10.348 -2.457 1.00 32.75 518 PHE A N 1
ATOM 4135 C CA . PHE A 1 518 ? -21.734 -9.817 -3.497 1.00 32.75 518 PHE A CA 1
ATOM 4136 C C . PHE A 1 518 ? -22.566 -9.458 -4.732 1.00 32.75 518 PHE A C 1
ATOM 4138 O O . PHE A 1 518 ? -22.971 -10.348 -5.481 1.00 32.75 518 PHE A O 1
ATOM 4145 N N . LEU A 1 519 ? -22.834 -8.162 -4.901 1.00 30.69 519 LEU A N 1
ATOM 4146 C CA . LEU A 1 519 ? -23.198 -7.508 -6.160 1.00 30.69 519 LEU A CA 1
ATOM 4147 C C . LEU A 1 519 ? -22.535 -6.133 -6.197 1.00 30.69 519 LEU A C 1
ATOM 4149 O O . LEU A 1 519 ? -22.706 -5.392 -5.201 1.00 30.69 519 LEU A O 1
#

Foldseek 3Di:
DCLVVLFKAKALPAPVVVVVCLVVLHDGPGSPDHSVVRVVLVVCLFVVHPSNQSIFMWTNAGSNDPDSCRNGDTFKHFAQQADPPCGRVGGIDGDPVNCPVVVCVVVVVPPDPQLVLLVVLLVVLLVVLVVVVVEEEDDFDQKAFPVLVVLVCVQFVPPDCLWDWDQDDPNDGDPGIITGAQDCLSGVLLVLLVQAAALVSPWHKYKYWDKHAGNDPDDADPLQHDRIWTKMKIKTWHQDPVVLVVVLVSVQVSLQCSCCVQLLFHWFKWWDDPVGADRQAPTKIFTWGAQLVQLDIGTAWIKTWNAQSSQVSSVNWYDDPPDDPDDRTDGITMMMIMGISSSVVRSQRLQADPLAGAGQQNSRLAQEEEEEADDDPPDDVVLVVLQVVLSVVLQVLLVVLVHRYDYDPDPVDHSVRVVSVVLNVNRQKYKYTYSVCSVVQWIWIDGSSDPPDIDIGHSVCSNVVSVVVSVVSSVVSSVVNVVSLVVQEAEDEDDVVVVVSVVSSHDYQYPDPDDDTGD

Organism: Amphimedon queenslandica (NCBI:txid400682)

Radius of gyration: 28.79 Å; chains: 1; bounding box: 75×61×75 Å

Sequence (519 aa):
TLIRDGKAYVDNTPGEVMKQERESRMPSKCRDRSVQDNLNMWEEMKAGSEAGLQCCLRAKIDYASDNGCMRDPVLYRCKLEPHPRTKTKYKVYPTYDFACPLVDSIEGVTHAEHFAKILWKTLYFFDAEIKKLGVENCYFPMFVSGSALQKEKDHIADFAPEVAWVTKSGQSELAEPIAIRPTSETVMYPSYAKWVQSHRDLPLKLNQWCNVVRWEFKHPQPFLRTREFLWQEGHTAHATKAEAEKEVLDILTLYQRVYEELLAVPVIPGWKTEKEKFAGGDYTTTVEGFVAASGRGIQAATSHHLGQNFSKMFDIKFENPNQEEGDDHCFAYQNSWGITTRSIGIMVMVHGDNRGLILPPNVANIQVIVVPCGITATVDDTKRNELTKYCESLISSLTEAGIRAKGDFRYNYSPGWKFNNWELKGVPMRIEVGPREVTNKNIVIVPRDTTGVKEPCSIAAATETVQKKLKEIQERLYAKAKAEMDEHIAVLDNWDDFCSSLDKKMVSSTAFISVMYFL

InterPro domains:
  IPR002314 Aminoacyl-tRNA synthetase, class II (G/ P/ S/T) [PF00587] (173-348)
  IPR002316 Proline-tRNA ligase, class IIa [PR01046] (137-155)
  IPR002316 Proline-tRNA ligase, class IIa [PR01046] (178-189)
  IPR002316 Proline-tRNA ligase, class IIa [PR01046] (208-216)
  IPR002316 Proline-tRNA ligase, class IIa [PR01046] (218-229)
  IPR004154 Anticodon-binding [PF03129] (367-468)
  IPR004499 Proline-tRNA ligase, class IIa, archaeal-type [PTHR43382] (115-512)
  IPR004499 Proline-tRNA ligase, class IIa, archaeal-type [TIGR00408] (118-507)
  IPR006195 Aminoacyl-tRNA synthetase, class II [PS50862] (125-360)
  IPR020058 Glutamyl/glutaminyl-tRNA synthetase, class Ib, catalytic domain [PF00749] (2-112)
  IPR033721 Prolyl-tRNA synthetase, catalytic domain [cd00778] (119-350)
  IPR036621 Anticodon-binding domain superfamily [G3DSA:3.40.50.800] (361-486)
  IPR045864 Class II Aminoacyl-tRNA synthetase/Biotinyl protein ligase (BPL) and lipoyl protein ligase (LPL) [G3DSA:3.30.930.10] (102-360)
  IPR045864 Class II Aminoacyl-tRNA synthetase/Biotinyl protein ligase (BPL) and lipoyl protein ligase (LPL) [SSF55681] (116-353)

pLDDT: mean 87.77, std 13.71, range [29.73, 98.75]